Protein AF-A0A0F9DHA8-F1 (afdb_monomer)

Structure (mmCIF, N/CA/C/O backbone):
data_AF-A0A0F9DHA8-F1
#
_entry.id   AF-A0A0F9DHA8-F1
#
loop_
_atom_site.group_PDB
_atom_site.id
_atom_site.type_symbol
_atom_site.label_atom_id
_atom_site.label_alt_id
_atom_site.label_comp_id
_atom_site.label_asym_id
_atom_site.label_entity_id
_atom_site.label_seq_id
_atom_site.pdbx_PDB_ins_code
_atom_site.Cartn_x
_atom_site.Cartn_y
_atom_site.Cartn_z
_atom_site.occupancy
_atom_site.B_iso_or_equiv
_atom_site.auth_seq_id
_atom_site.auth_comp_id
_atom_site.auth_asym_id
_atom_site.auth_atom_id
_atom_site.pdbx_PDB_model_num
ATOM 1 N N . MET A 1 1 ? -15.569 -3.101 24.847 1.00 90.50 1 MET A N 1
ATOM 2 C CA . MET A 1 1 ? -15.211 -1.682 24.601 1.00 90.50 1 MET A CA 1
ATOM 3 C C . MET A 1 1 ? -15.003 -1.527 23.106 1.00 90.50 1 MET A C 1
ATOM 5 O O . MET A 1 1 ? -14.548 -2.490 22.513 1.00 90.50 1 MET A O 1
ATOM 9 N N . ASN A 1 2 ? -15.352 -0.408 22.482 1.00 92.56 2 ASN A N 1
ATOM 10 C CA . ASN A 1 2 ? -15.159 -0.221 21.038 1.00 92.56 2 ASN A CA 1
ATOM 11 C C . ASN A 1 2 ? -13.822 0.474 20.755 1.00 92.56 2 ASN A C 1
ATOM 13 O O . ASN A 1 2 ? -13.314 1.190 21.619 1.00 92.56 2 ASN A O 1
ATOM 17 N N . PHE A 1 3 ? -13.272 0.328 19.550 1.00 92.44 3 PHE A N 1
ATOM 18 C CA . PHE A 1 3 ? -12.109 1.123 19.122 1.00 92.44 3 PHE A CA 1
ATOM 19 C C . PHE A 1 3 ? -12.444 2.607 18.954 1.00 92.44 3 PHE A C 1
ATOM 21 O O . PHE A 1 3 ? -11.605 3.463 19.208 1.00 92.44 3 PHE A O 1
ATOM 28 N N . SER A 1 4 ? -13.671 2.916 18.546 1.00 91.44 4 SER A N 1
ATOM 29 C CA . SER A 1 4 ? -14.181 4.279 18.413 1.00 91.44 4 SER A CA 1
ATOM 30 C C . SER A 1 4 ? -15.664 4.318 18.770 1.00 91.44 4 SER A C 1
ATOM 32 O O . SER A 1 4 ? -16.321 3.277 18.870 1.00 91.44 4 SER A O 1
ATOM 34 N N . ASN A 1 5 ? -16.212 5.517 18.959 1.00 89.56 5 ASN A N 1
ATOM 35 C CA . ASN A 1 5 ? -17.621 5.716 19.306 1.00 89.56 5 ASN A CA 1
ATOM 36 C C . ASN A 1 5 ? -18.016 5.022 20.623 1.00 89.56 5 ASN A C 1
ATOM 38 O O . ASN A 1 5 ? -19.075 4.400 20.720 1.00 89.56 5 ASN A O 1
ATOM 42 N N . ASN A 1 6 ? -17.165 5.104 21.649 1.00 91.00 6 ASN A N 1
ATOM 43 C CA . ASN A 1 6 ? -17.506 4.634 22.990 1.00 91.00 6 ASN A CA 1
ATOM 44 C C . ASN A 1 6 ? -18.428 5.613 23.723 1.00 91.00 6 ASN A C 1
ATOM 46 O O . ASN A 1 6 ? -18.234 6.829 23.685 1.00 91.00 6 ASN A O 1
ATOM 50 N N . THR A 1 7 ? -19.371 5.066 24.483 1.00 88.25 7 THR A N 1
ATOM 51 C CA . THR A 1 7 ? -20.096 5.772 25.544 1.00 88.25 7 THR A CA 1
ATOM 52 C C . THR A 1 7 ? -19.547 5.313 26.891 1.00 88.25 7 THR A C 1
ATOM 54 O O . THR A 1 7 ? -19.585 4.122 27.210 1.00 88.25 7 THR A O 1
ATOM 57 N N . PHE A 1 8 ? -19.018 6.239 27.685 1.00 84.62 8 PHE A N 1
ATOM 58 C CA . PHE A 1 8 ? -18.425 5.945 28.985 1.00 84.62 8 PHE A CA 1
ATOM 59 C C . PHE A 1 8 ? -19.402 6.338 30.088 1.00 84.62 8 PHE A C 1
ATOM 61 O O . PHE A 1 8 ? -19.592 7.522 30.356 1.00 84.62 8 PHE A O 1
ATOM 68 N N . ASN A 1 9 ? -20.017 5.332 30.723 1.00 83.50 9 ASN A N 1
ATOM 69 C CA . ASN A 1 9 ? -21.092 5.526 31.703 1.00 83.50 9 ASN A CA 1
ATOM 70 C C . ASN A 1 9 ? -22.268 6.332 31.107 1.00 83.50 9 ASN A C 1
ATOM 72 O O . ASN A 1 9 ? -22.636 7.377 31.633 1.00 83.50 9 ASN A O 1
ATOM 76 N N . ASP A 1 10 ? -22.770 5.870 29.954 1.00 81.81 10 ASP A N 1
ATOM 77 C CA . ASP A 1 10 ? -23.842 6.477 29.141 1.00 81.81 10 ASP A CA 1
ATOM 78 C C . ASP A 1 10 ? -23.565 7.894 28.599 1.00 81.81 10 ASP A C 1
ATOM 80 O O . ASP A 1 10 ? -24.409 8.481 27.923 1.00 81.81 10 ASP A O 1
ATOM 84 N N . THR A 1 11 ? -22.349 8.412 28.799 1.00 82.88 11 THR A N 1
ATOM 85 C CA . THR A 1 11 ? -21.934 9.738 28.331 1.00 82.88 11 THR A CA 1
ATOM 86 C C . THR A 1 11 ? -20.884 9.633 27.227 1.00 82.88 11 THR A C 1
ATOM 88 O O . THR A 1 11 ? -19.869 8.947 27.368 1.00 82.88 11 THR A O 1
ATOM 91 N N . ARG A 1 12 ? -21.114 10.336 26.112 1.00 88.38 12 ARG A N 1
ATOM 92 C CA . ARG A 1 12 ? -20.151 10.473 25.005 1.00 88.38 12 ARG A CA 1
ATOM 93 C C . ARG A 1 12 ? -19.286 11.723 25.147 1.00 88.38 12 ARG A C 1
ATOM 95 O O . ARG A 1 12 ? -18.072 11.650 24.979 1.00 88.38 12 ARG A O 1
ATOM 102 N N . GLU A 1 13 ? -19.917 12.848 25.466 1.00 88.00 13 GLU A N 1
ATOM 103 C CA . GLU A 1 13 ? -19.280 14.163 25.547 1.00 88.00 13 GLU A CA 1
ATOM 104 C C . GLU A 1 13 ? -19.559 14.800 26.909 1.00 88.00 13 GLU A C 1
ATOM 106 O O . GLU A 1 13 ? -20.678 14.729 27.417 1.00 88.00 13 GLU A O 1
ATOM 111 N N . ILE A 1 14 ? -18.540 15.420 27.499 1.00 85.56 14 ILE A N 1
ATOM 112 C CA . ILE A 1 14 ? -18.649 16.191 28.738 1.00 85.56 14 ILE A CA 1
ATOM 113 C C . ILE A 1 14 ? -18.457 17.653 28.368 1.00 85.56 14 ILE A C 1
ATOM 115 O O . ILE A 1 14 ? -17.353 18.063 28.009 1.00 85.56 14 ILE A O 1
ATOM 119 N N . TYR A 1 15 ? -19.517 18.449 28.476 1.00 85.56 15 TYR A N 1
ATOM 120 C CA . TYR A 1 15 ? -19.452 19.880 28.198 1.00 85.56 15 TYR A CA 1
ATOM 121 C C . TYR A 1 15 ? -18.956 20.674 29.411 1.00 85.56 15 TYR A C 1
ATOM 123 O O . TYR A 1 15 ? -19.151 20.301 30.573 1.00 85.56 15 TYR A O 1
ATOM 131 N N . GLY A 1 16 ? -18.293 21.795 29.135 1.00 84.00 16 GLY A N 1
ATOM 132 C CA . GLY A 1 16 ? -17.960 22.775 30.163 1.00 84.00 16 GLY A CA 1
ATOM 133 C C . GLY A 1 16 ? -19.209 23.494 30.681 1.00 84.00 16 GLY A C 1
ATOM 134 O O . GLY A 1 16 ? -20.176 23.669 29.942 1.00 84.00 16 GLY A O 1
ATOM 135 N N . PHE A 1 17 ? -19.176 23.958 31.930 1.00 87.62 17 PHE A N 1
ATOM 136 C CA . PHE A 1 17 ? -20.268 24.757 32.482 1.00 87.62 17 PHE A CA 1
ATOM 137 C C . PHE A 1 17 ? -20.400 26.107 31.773 1.00 87.62 17 PHE A C 1
ATOM 139 O O . PHE A 1 17 ? -19.442 26.876 31.642 1.00 87.62 17 PHE A O 1
ATOM 146 N N . THR A 1 18 ? -21.628 26.440 31.402 1.00 88.19 18 THR A N 1
ATOM 147 C CA . THR A 1 18 ? -22.027 27.778 30.980 1.00 88.19 18 THR A CA 1
ATOM 148 C C . THR A 1 18 ? -21.991 28.756 32.157 1.00 88.19 18 THR A C 1
ATOM 150 O O . THR A 1 18 ? -22.027 28.386 33.332 1.00 88.19 18 THR A O 1
ATOM 153 N N . LYS A 1 19 ? -21.979 30.059 31.853 1.00 87.19 19 LYS A N 1
ATOM 154 C CA . LYS A 1 19 ? -22.026 31.112 32.880 1.00 87.19 19 LYS A CA 1
ATOM 155 C C . LYS A 1 19 ? -23.244 30.976 33.805 1.00 87.19 19 LYS A C 1
ATOM 157 O O . LYS A 1 19 ? -23.113 31.211 35.003 1.00 87.19 19 LYS A O 1
ATOM 162 N N . ASN A 1 20 ? -24.399 30.597 33.257 1.00 89.56 20 ASN A N 1
ATOM 163 C CA . ASN A 1 20 ? -25.635 30.440 34.023 1.00 89.56 20 ASN A CA 1
ATOM 164 C C . ASN A 1 20 ? -25.562 29.230 34.961 1.00 89.56 20 ASN A C 1
ATOM 166 O O . ASN A 1 20 ? -25.909 29.356 36.130 1.00 89.56 20 ASN A O 1
ATOM 170 N N . GLU A 1 21 ? -25.022 28.101 34.495 1.00 89.50 21 GLU A N 1
ATOM 171 C CA . GLU A 1 21 ? -24.828 26.911 35.335 1.00 89.50 21 GLU A CA 1
ATOM 172 C C . GLU A 1 21 ? -23.842 27.174 36.476 1.00 89.50 21 GLU A C 1
ATOM 174 O O . GLU A 1 21 ? -24.078 26.760 37.607 1.00 89.50 21 GLU A O 1
ATOM 179 N N . ILE A 1 22 ? -22.761 27.925 36.225 1.00 87.50 22 ILE A N 1
ATOM 180 C CA .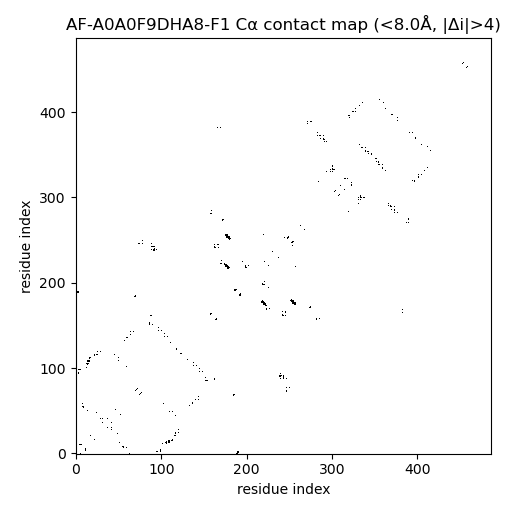 ILE A 1 22 ? -21.823 28.322 37.287 1.00 87.50 22 ILE A CA 1
ATOM 181 C C . ILE A 1 22 ? -22.530 29.175 38.352 1.00 87.50 22 ILE A C 1
ATOM 183 O O . ILE A 1 22 ? -22.263 29.001 39.544 1.00 87.50 22 ILE A O 1
ATOM 187 N N . LEU A 1 23 ? -23.413 30.094 37.946 1.00 88.12 23 LEU A N 1
ATOM 188 C CA . LEU A 1 23 ? -24.191 30.918 38.876 1.00 88.12 23 LEU A CA 1
ATOM 189 C C . LEU A 1 23 ? -25.167 30.065 39.696 1.00 88.12 23 LEU A C 1
ATOM 191 O O . LEU A 1 23 ? -25.158 30.174 40.920 1.00 88.12 23 LEU A O 1
ATOM 195 N N . GLU A 1 24 ? -25.911 29.162 39.056 1.00 90.38 24 GLU A N 1
ATOM 196 C CA . GLU A 1 24 ? -26.829 28.231 39.730 1.00 90.38 24 GLU A CA 1
ATOM 197 C C . GLU A 1 24 ? -26.088 27.344 40.745 1.00 90.38 24 GLU A C 1
ATOM 199 O O . GLU A 1 24 ? -26.499 27.202 41.899 1.00 90.38 24 GLU A O 1
ATOM 204 N N . ILE A 1 25 ? -24.943 26.776 40.346 1.00 89.06 25 ILE A N 1
ATOM 205 C CA . ILE A 1 25 ? -24.100 25.962 41.229 1.00 89.06 25 ILE A CA 1
ATOM 206 C C . ILE A 1 25 ? -23.640 26.785 42.433 1.00 89.06 25 ILE A C 1
ATOM 208 O O . ILE A 1 25 ? -23.699 26.302 43.565 1.00 89.06 25 ILE A O 1
ATOM 212 N N . LYS A 1 26 ? -23.213 28.030 42.206 1.00 87.56 26 LYS A N 1
ATOM 213 C CA . LYS A 1 26 ? -22.761 28.938 43.261 1.00 87.56 26 LYS A CA 1
ATOM 214 C C . LYS A 1 26 ? -23.885 29.282 44.241 1.00 87.56 26 LYS A C 1
ATOM 216 O O . LYS A 1 26 ? -23.647 29.232 45.446 1.00 87.56 26 LYS A O 1
ATOM 221 N N . GLU A 1 27 ? -25.078 29.608 43.753 1.00 88.88 27 GLU A N 1
ATOM 222 C CA . GLU A 1 27 ? -26.246 29.931 44.583 1.00 88.88 27 GLU A CA 1
ATOM 223 C C . GLU A 1 27 ? -26.663 28.747 45.459 1.00 88.88 27 GLU A C 1
ATOM 225 O O . GLU A 1 27 ? -26.787 28.893 46.676 1.00 88.88 27 GLU A O 1
ATOM 230 N N . ASN A 1 28 ? -26.778 27.553 44.873 1.00 89.00 28 ASN A N 1
ATOM 231 C CA . ASN A 1 28 ? -27.142 26.342 45.610 1.00 89.00 28 ASN A CA 1
ATOM 232 C C . ASN A 1 28 ? -26.088 25.955 46.658 1.00 89.00 28 ASN A C 1
ATOM 234 O O . ASN A 1 28 ? -26.441 25.598 47.781 1.00 89.00 28 ASN A O 1
ATOM 238 N N . LEU A 1 29 ? -24.794 26.079 46.341 1.00 85.75 29 LEU A N 1
ATOM 239 C CA . LEU A 1 29 ? -23.724 25.831 47.314 1.00 85.75 29 LEU A CA 1
ATOM 240 C C . LEU A 1 29 ? -23.736 26.847 48.463 1.00 85.75 29 LEU A C 1
ATOM 242 O O . LEU A 1 29 ? -23.514 26.469 49.613 1.00 85.75 29 LEU A O 1
ATOM 246 N N . MET A 1 30 ? -24.015 28.127 48.186 1.00 84.31 30 MET A N 1
ATOM 247 C CA . MET A 1 30 ? -24.184 29.126 49.248 1.00 84.31 30 MET A CA 1
ATOM 248 C C . MET A 1 30 ? -25.391 28.819 50.128 1.00 84.31 30 MET A C 1
ATOM 250 O O . MET A 1 30 ? -25.290 28.957 51.346 1.00 84.31 30 MET A O 1
ATOM 254 N N . LYS A 1 31 ? -26.499 28.370 49.531 1.00 86.75 31 LYS A N 1
ATOM 255 C CA . LYS A 1 31 ? -27.702 27.981 50.265 1.00 86.75 31 LYS A CA 1
ATOM 256 C C . LYS A 1 31 ? -27.426 26.812 51.210 1.00 86.75 31 LYS A C 1
ATOM 258 O O . LYS A 1 31 ? -27.655 26.945 52.409 1.00 86.75 31 LYS A O 1
ATOM 263 N N . LEU A 1 32 ? -26.822 25.733 50.709 1.00 85.12 32 LEU A N 1
ATOM 264 C CA . LEU A 1 32 ? -26.426 24.581 51.529 1.00 85.12 32 LEU A CA 1
ATOM 265 C C . LEU A 1 32 ? -25.493 24.984 52.679 1.00 85.12 32 LEU A C 1
ATOM 267 O O . LEU A 1 32 ? -25.643 24.507 53.802 1.00 85.12 32 LEU A O 1
ATOM 271 N N . LYS A 1 33 ? -24.568 25.917 52.422 1.00 79.50 33 LYS A N 1
ATOM 272 C CA . LYS A 1 33 ? -23.684 26.463 53.455 1.00 79.50 33 LYS A CA 1
ATOM 273 C C . LYS A 1 33 ? -24.438 27.297 54.495 1.00 79.50 33 LYS A C 1
ATOM 275 O O . LYS A 1 33 ? -24.127 27.207 55.676 1.00 79.50 33 LYS A O 1
ATOM 280 N N . SER A 1 34 ? -25.414 28.104 54.077 1.00 81.62 34 SER A N 1
ATOM 281 C CA . SER A 1 34 ? -26.245 28.905 54.989 1.00 81.62 34 SER A CA 1
ATOM 282 C C . SER A 1 34 ? -27.180 28.054 55.853 1.00 81.62 34 SER A C 1
ATOM 284 O O . SER A 1 34 ? -27.516 28.451 56.964 1.00 81.62 34 SER A O 1
ATOM 286 N N . GLU A 1 35 ? -27.550 26.868 55.370 1.00 86.81 35 GLU A N 1
ATOM 287 C CA . GLU A 1 35 ? -28.405 25.902 56.066 1.00 86.81 35 GLU A CA 1
ATOM 288 C C . GLU A 1 35 ? -27.617 24.954 56.992 1.00 86.81 35 GLU A C 1
ATOM 290 O O . GLU A 1 35 ? -28.212 24.046 57.569 1.00 86.81 35 GLU A O 1
ATOM 295 N N . ASN A 1 36 ? -26.296 25.142 57.151 1.00 80.75 36 ASN A N 1
ATOM 296 C CA . ASN A 1 36 ? -25.401 24.214 57.863 1.00 80.75 36 ASN A CA 1
ATOM 297 C C . ASN A 1 36 ? -25.608 22.751 57.421 1.00 80.75 36 ASN A C 1
ATOM 299 O O . ASN A 1 36 ? -25.621 21.836 58.247 1.00 80.75 36 ASN A O 1
ATOM 303 N N . ALA A 1 37 ? -25.818 22.535 56.117 1.00 79.31 37 ALA A N 1
ATOM 304 C CA . ALA A 1 37 ? -25.985 21.198 55.571 1.00 79.31 37 ALA A CA 1
ATOM 305 C C . ALA A 1 37 ? -24.743 20.341 55.858 1.00 79.31 37 ALA A C 1
ATOM 307 O O . ALA A 1 37 ? -23.618 20.834 55.815 1.00 79.31 37 ALA A O 1
ATOM 308 N N . GLU A 1 38 ? -24.955 19.050 56.120 1.00 79.88 38 GLU A N 1
ATOM 309 C CA . GLU A 1 38 ? -23.864 18.092 56.296 1.00 79.88 38 GLU A CA 1
ATOM 310 C C . GLU A 1 38 ? -22.932 18.082 55.074 1.00 79.88 38 GLU A C 1
ATOM 312 O O . GLU A 1 38 ? -23.387 18.151 53.926 1.00 79.88 38 GLU A O 1
ATOM 317 N N . ASP A 1 39 ? -21.629 17.915 55.313 1.00 76.94 39 ASP A N 1
ATOM 318 C CA . ASP A 1 39 ? -20.609 17.852 54.257 1.00 76.94 39 ASP A CA 1
ATOM 319 C C . ASP A 1 39 ? -20.897 16.751 53.220 1.00 76.94 39 ASP A C 1
ATOM 321 O O . ASP A 1 39 ? -20.519 16.863 52.054 1.00 76.94 39 ASP A O 1
ATOM 325 N N . THR A 1 40 ? -21.610 15.696 53.620 1.00 79.31 40 THR A N 1
ATOM 326 C CA . THR A 1 40 ? -22.118 14.620 52.754 1.00 79.31 40 THR A CA 1
ATOM 327 C C . THR A 1 40 ? -23.111 15.137 51.710 1.00 79.31 40 THR A C 1
ATOM 329 O O . THR A 1 40 ? -22.961 14.842 50.529 1.00 79.31 40 THR A O 1
ATOM 332 N N . LYS A 1 41 ? -24.064 15.995 52.094 1.00 81.56 41 LYS A N 1
ATOM 333 C CA . LYS A 1 41 ? -25.043 16.589 51.166 1.00 81.56 41 LYS A CA 1
ATOM 334 C C . LYS A 1 41 ? -24.394 17.562 50.189 1.00 81.56 41 LYS A C 1
ATOM 336 O O . LYS A 1 41 ? -24.747 17.588 49.011 1.00 81.56 41 LYS A O 1
ATOM 341 N N . VAL A 1 42 ? -23.430 18.350 50.665 1.00 79.81 42 VAL A N 1
ATOM 342 C CA . VAL A 1 42 ? -22.634 19.240 49.806 1.00 79.81 42 VAL A CA 1
ATOM 343 C C . VAL A 1 42 ? -21.826 18.414 48.800 1.00 79.81 42 VAL A C 1
ATOM 345 O O . VAL A 1 42 ? -21.784 18.748 47.615 1.00 79.81 42 VAL A O 1
ATOM 348 N N . ASN A 1 43 ? -21.251 17.297 49.250 1.00 77.50 43 ASN A N 1
ATOM 349 C CA . ASN A 1 43 ? -20.535 16.345 48.406 1.00 77.50 43 ASN A CA 1
ATOM 350 C C . ASN A 1 43 ? -21.404 15.729 47.315 1.00 77.50 43 ASN A C 1
ATOM 352 O O . ASN A 1 43 ? -21.003 15.709 46.151 1.00 77.50 43 ASN A O 1
ATOM 356 N N . ASP A 1 44 ? -22.579 15.233 47.682 1.00 81.19 44 ASP A N 1
ATOM 357 C CA . ASP A 1 44 ? -23.484 14.580 46.741 1.00 81.19 44 ASP A CA 1
ATOM 358 C C . ASP A 1 44 ? -23.974 15.570 45.682 1.00 81.19 44 ASP A C 1
ATOM 360 O O . ASP A 1 44 ? -24.011 15.244 44.493 1.00 81.19 44 ASP A O 1
ATOM 364 N N . TYR A 1 45 ? -24.231 16.822 46.077 1.00 85.94 45 TYR A N 1
ATOM 365 C CA . TYR A 1 45 ? -24.556 17.889 45.135 1.00 85.94 45 TYR A CA 1
ATOM 366 C C . TYR A 1 45 ? -23.408 18.164 44.151 1.00 85.94 45 TYR A C 1
ATOM 368 O O . TYR A 1 45 ? -23.631 18.177 42.938 1.00 85.94 45 TYR A O 1
ATOM 376 N N . ILE A 1 46 ? -22.173 18.329 44.636 1.00 80.88 46 ILE A N 1
ATOM 377 C CA . ILE A 1 46 ? -21.000 18.567 43.776 1.00 80.88 46 ILE A CA 1
ATOM 378 C C . ILE A 1 46 ? -20.790 17.405 42.799 1.00 80.88 46 ILE A C 1
ATOM 380 O O . ILE A 1 46 ? -20.613 17.638 41.601 1.00 80.88 46 ILE A O 1
ATOM 384 N N . LYS A 1 47 ? -20.856 16.161 43.288 1.00 78.81 47 LYS A N 1
ATOM 385 C CA . LYS A 1 47 ? -20.733 14.955 42.456 1.00 78.81 47 LYS A CA 1
ATOM 386 C C . LYS A 1 47 ? -21.817 14.897 41.383 1.00 78.81 47 LYS A C 1
ATOM 388 O O . LYS A 1 47 ? -21.504 14.616 40.229 1.00 78.81 47 LYS A O 1
ATOM 393 N N . SER A 1 48 ? -23.060 15.234 41.735 1.00 82.56 48 SER A N 1
ATOM 394 C CA . SER A 1 48 ? -24.173 15.253 40.779 1.00 82.56 48 SER A CA 1
ATOM 395 C C . SER A 1 48 ? -23.961 16.258 39.639 1.00 82.56 48 SER A C 1
ATOM 397 O O . SER A 1 48 ? -24.282 15.960 38.492 1.00 82.56 48 SER A O 1
ATOM 399 N N . LYS A 1 49 ? -23.369 17.429 39.924 1.00 84.00 49 LYS A N 1
ATOM 400 C CA . LYS A 1 49 ? -23.161 18.492 38.926 1.00 84.00 49 LYS A CA 1
ATOM 401 C C . LYS A 1 49 ? -21.946 18.267 38.038 1.00 84.00 49 LYS A C 1
ATOM 403 O O . LYS A 1 49 ? -21.969 18.667 36.881 1.00 84.00 49 LYS A O 1
ATOM 408 N N . LEU A 1 50 ? -20.902 17.615 38.540 1.00 75.19 50 LEU A N 1
ATOM 409 C CA . LEU A 1 50 ? -19.718 17.302 37.737 1.00 75.19 50 LEU A CA 1
ATOM 410 C C . LEU A 1 50 ? -19.967 16.207 36.688 1.00 75.19 50 LEU A C 1
ATOM 412 O O . LEU A 1 50 ? -19.064 15.946 35.897 1.00 75.19 50 LEU A O 1
ATOM 416 N N . GLN A 1 51 ? -21.150 15.568 36.685 1.00 65.31 51 GLN A N 1
ATOM 417 C CA . GLN A 1 51 ? -21.447 14.378 35.869 1.00 65.31 51 GLN A CA 1
ATOM 418 C C . GLN A 1 51 ? -20.340 13.318 35.997 1.00 65.31 51 GLN A C 1
ATOM 420 O O . GLN A 1 51 ? -19.993 12.608 35.056 1.00 65.31 51 GLN A O 1
ATOM 425 N N . PHE A 1 52 ? -19.734 13.262 37.182 1.00 62.91 52 PHE A N 1
ATOM 426 C CA . PHE A 1 52 ? -18.466 12.604 37.410 1.00 62.91 52 PHE A CA 1
ATOM 427 C C . PHE A 1 52 ? -18.670 11.437 38.354 1.00 62.91 52 PHE A C 1
ATOM 429 O O . PHE A 1 52 ? -18.969 11.612 39.537 1.00 62.91 52 PHE A O 1
ATOM 436 N N . SER A 1 53 ? -18.464 10.238 37.825 1.00 65.38 53 SER A N 1
ATOM 437 C CA . SER A 1 53 ? -18.229 9.058 38.638 1.00 65.38 53 SER A CA 1
ATOM 438 C C . SER A 1 53 ? -16.738 8.727 38.576 1.00 65.38 53 SER A C 1
ATOM 440 O O . SER A 1 53 ? -16.107 8.867 37.526 1.00 65.38 53 SER A O 1
ATOM 442 N N . SER A 1 54 ? -16.164 8.253 39.685 1.00 73.06 54 SER A N 1
ATOM 443 C CA . SER A 1 54 ? -14.841 7.606 39.666 1.00 73.06 54 SER A CA 1
ATOM 444 C C . SER A 1 54 ? -14.776 6.514 38.589 1.00 73.06 54 SER A C 1
ATOM 446 O O . SER A 1 54 ? -13.754 6.336 37.934 1.00 73.06 54 SER A O 1
ATOM 448 N N . ILE A 1 55 ? -15.923 5.884 38.330 1.00 81.06 55 ILE A N 1
ATOM 449 C CA . ILE A 1 55 ? -16.151 4.882 37.294 1.00 81.06 55 ILE A CA 1
ATOM 450 C C . ILE A 1 55 ? -15.806 5.427 35.895 1.00 81.06 55 ILE A C 1
ATOM 452 O O . ILE A 1 55 ? -15.085 4.763 35.159 1.00 81.06 55 ILE A O 1
ATOM 456 N N . THR A 1 56 ? -16.231 6.638 35.511 1.00 84.62 56 THR A N 1
ATOM 457 C CA . THR A 1 56 ? -15.907 7.207 34.183 1.00 84.62 56 THR A CA 1
ATOM 458 C C . THR A 1 56 ? -14.397 7.367 33.981 1.00 84.62 56 THR A C 1
ATOM 460 O O . THR A 1 56 ? -13.873 7.011 32.924 1.00 84.62 56 THR A O 1
ATOM 463 N N . LEU A 1 57 ? -13.669 7.848 34.996 1.00 87.94 57 LEU A N 1
ATOM 464 C CA . LEU A 1 57 ? -12.209 7.969 34.914 1.00 87.94 57 LEU A CA 1
ATOM 465 C C . LEU A 1 57 ? -11.504 6.612 34.869 1.00 87.94 57 LEU A C 1
ATOM 467 O O . LEU A 1 57 ? -10.529 6.454 34.131 1.00 87.94 57 LEU A O 1
ATOM 471 N N . GLU A 1 58 ? -11.991 5.629 35.626 1.00 89.19 58 GLU A N 1
ATOM 472 C CA . GLU A 1 58 ? -11.497 4.251 35.564 1.00 89.19 58 GLU A CA 1
ATOM 473 C C . GLU A 1 58 ? -11.701 3.646 34.170 1.00 89.19 58 GLU A C 1
ATOM 475 O O . GLU A 1 58 ? -10.800 2.986 33.644 1.00 89.19 58 GLU A O 1
ATOM 480 N N . LEU A 1 59 ? -12.843 3.920 33.531 1.00 90.88 59 LEU A N 1
ATOM 481 C CA . LEU A 1 59 ? -13.113 3.476 32.167 1.00 90.88 59 LEU A CA 1
ATOM 482 C C . LEU A 1 59 ? -12.187 4.151 31.145 1.00 90.88 59 LEU A C 1
ATOM 484 O O . LEU A 1 59 ? -11.643 3.452 30.290 1.00 90.88 59 LEU A O 1
ATOM 488 N N . TYR A 1 60 ? -11.936 5.462 31.251 1.00 92.62 60 TYR A N 1
ATOM 489 C CA . TYR A 1 60 ? -10.938 6.139 30.409 1.00 92.62 60 TYR A CA 1
ATOM 490 C C . TYR A 1 60 ? -9.534 5.569 30.615 1.00 92.62 60 TYR A C 1
ATOM 492 O O . TYR A 1 60 ? -8.821 5.308 29.644 1.00 92.62 60 TYR A O 1
ATOM 500 N N . LEU A 1 61 ? -9.135 5.317 31.865 1.00 93.00 61 LEU A N 1
ATOM 501 C CA . LEU A 1 61 ? -7.847 4.698 32.169 1.00 93.00 61 LEU A CA 1
ATOM 502 C C . LEU A 1 61 ? -7.732 3.310 31.530 1.00 93.00 61 LEU A C 1
ATOM 504 O O . LEU A 1 61 ? -6.698 2.993 30.934 1.00 93.00 61 LEU A O 1
ATOM 508 N N . LYS A 1 62 ? -8.786 2.493 31.644 1.00 93.44 62 LYS A N 1
ATOM 509 C CA . LYS A 1 62 ? -8.858 1.164 31.030 1.00 93.44 62 LYS A CA 1
ATOM 510 C C . LYS A 1 62 ? -8.764 1.259 29.507 1.00 93.44 62 LYS A C 1
ATOM 512 O O . LYS A 1 62 ? -7.953 0.543 28.922 1.00 93.44 62 LYS A O 1
ATOM 517 N N . TYR A 1 63 ? -9.510 2.174 28.887 1.00 94.81 63 TYR A N 1
ATOM 518 C CA . TYR A 1 63 ? -9.468 2.412 27.444 1.00 94.81 63 TYR A CA 1
ATOM 519 C C . TYR A 1 63 ? -8.062 2.776 26.969 1.00 94.81 63 TYR A C 1
ATOM 521 O O . TYR A 1 63 ? -7.499 2.083 26.124 1.00 94.81 63 TYR A O 1
ATOM 529 N N . ILE A 1 64 ? -7.444 3.799 27.569 1.00 94.25 64 ILE A N 1
ATOM 530 C CA . ILE A 1 64 ? -6.106 4.264 27.179 1.00 94.25 64 ILE A CA 1
ATOM 531 C C . ILE A 1 64 ? -5.058 3.161 27.390 1.00 94.25 64 ILE A C 1
ATOM 533 O O . ILE A 1 64 ? -4.151 3.000 26.571 1.00 94.25 64 ILE A O 1
ATOM 537 N N . LYS A 1 65 ? -5.175 2.365 28.462 1.00 93.25 65 LYS A N 1
ATOM 538 C CA . LYS A 1 65 ? -4.278 1.227 28.720 1.00 93.25 65 LYS A CA 1
ATOM 539 C C . LYS A 1 65 ? -4.408 0.146 27.643 1.00 93.25 65 LYS A C 1
ATOM 541 O O . LYS A 1 65 ? -3.387 -0.315 27.132 1.00 93.25 65 LYS A O 1
ATOM 546 N N . ASN A 1 66 ? -5.633 -0.241 27.300 1.00 92.88 66 ASN A N 1
ATOM 547 C CA . ASN A 1 66 ? -5.898 -1.250 26.277 1.00 92.88 66 ASN A CA 1
ATOM 548 C C . ASN A 1 66 ? -5.458 -0.764 24.895 1.00 92.88 66 ASN A C 1
ATOM 550 O O . ASN A 1 66 ? -4.808 -1.511 24.164 1.00 92.88 66 ASN A O 1
ATOM 554 N N . LEU A 1 67 ? -5.720 0.504 24.572 1.00 93.19 67 LEU A N 1
ATOM 555 C CA . LEU A 1 67 ? -5.292 1.117 23.321 1.00 93.19 67 LEU A CA 1
ATOM 556 C C . LEU A 1 67 ? -3.765 1.169 23.205 1.00 93.19 67 LEU A C 1
ATOM 558 O O . LEU A 1 67 ? -3.216 0.771 22.181 1.00 93.19 67 LEU A O 1
ATOM 562 N N . LYS A 1 68 ? -3.063 1.565 24.273 1.00 91.75 68 LYS A N 1
ATOM 563 C CA . LYS A 1 68 ? -1.595 1.530 24.318 1.00 91.75 68 LYS A CA 1
ATOM 564 C C . LYS A 1 68 ? -1.054 0.128 24.041 1.00 91.75 68 LYS A C 1
ATOM 566 O O . LYS A 1 68 ? -0.075 -0.022 23.310 1.00 91.75 68 LYS A O 1
ATOM 571 N N . ASN A 1 69 ? -1.678 -0.894 24.627 1.00 91.00 69 ASN A N 1
ATOM 572 C CA . ASN A 1 69 ? -1.281 -2.280 24.407 1.00 91.00 69 ASN A CA 1
ATOM 573 C C . ASN A 1 69 ? -1.517 -2.705 22.949 1.00 91.00 69 ASN A C 1
ATOM 575 O O . ASN A 1 69 ? -0.627 -3.263 22.314 1.00 91.00 69 ASN A O 1
ATOM 579 N N . PHE A 1 70 ? -2.684 -2.369 22.397 1.00 91.62 70 PHE A N 1
ATOM 580 C CA . PHE A 1 70 ? -3.027 -2.627 21.000 1.00 91.62 70 PHE A CA 1
ATOM 581 C C . PHE A 1 70 ? -2.040 -1.964 20.028 1.00 91.62 70 PHE A C 1
ATOM 583 O O . PHE A 1 70 ? -1.501 -2.623 19.136 1.00 91.62 70 PHE A O 1
ATOM 590 N N . ILE A 1 71 ? -1.741 -0.678 20.237 1.00 88.06 71 ILE A N 1
ATOM 591 C CA . ILE A 1 71 ? -0.793 0.076 19.411 1.00 88.06 71 ILE A CA 1
ATOM 592 C C . ILE A 1 71 ? 0.602 -0.550 19.488 1.00 88.06 71 ILE A C 1
ATOM 594 O O . ILE A 1 71 ? 1.243 -0.766 18.460 1.00 88.06 71 ILE A O 1
ATOM 598 N N . GLY A 1 72 ? 1.068 -0.857 20.701 1.00 86.56 72 GLY A N 1
ATOM 599 C CA . GLY A 1 72 ? 2.388 -1.440 20.930 1.00 86.56 72 GLY A CA 1
ATOM 600 C C . GLY A 1 72 ? 2.562 -2.817 20.292 1.00 86.56 72 GLY A C 1
ATOM 601 O O . GLY A 1 72 ? 3.592 -3.062 19.668 1.00 86.56 72 GLY A O 1
ATOM 602 N N . ILE A 1 73 ? 1.563 -3.694 20.424 1.00 87.81 73 ILE A N 1
ATOM 603 C CA . ILE A 1 73 ? 1.657 -5.090 19.978 1.00 87.81 73 ILE A CA 1
ATOM 604 C C . ILE A 1 73 ? 1.356 -5.247 18.490 1.00 87.81 73 ILE A C 1
ATOM 606 O O . ILE A 1 73 ? 2.062 -6.010 17.842 1.00 87.81 73 ILE A O 1
ATOM 610 N N . TYR A 1 74 ? 0.349 -4.563 17.939 1.00 86.88 74 TYR A N 1
ATOM 611 C CA . TYR A 1 74 ? -0.152 -4.856 16.586 1.00 86.88 74 TYR A CA 1
ATOM 612 C C . TYR A 1 74 ? 0.163 -3.756 15.576 1.00 86.88 74 TYR A C 1
ATOM 614 O O . TYR A 1 74 ? 0.624 -4.041 14.468 1.00 86.88 74 TYR A O 1
ATOM 622 N N . LEU A 1 75 ? -0.057 -2.489 15.938 1.00 81.75 75 LEU A N 1
ATOM 623 C CA . LEU A 1 75 ? 0.187 -1.382 15.008 1.00 81.75 75 LEU A CA 1
ATOM 624 C C . LEU A 1 75 ? 1.679 -1.096 14.830 1.00 81.75 75 LEU A C 1
ATOM 626 O O . LEU A 1 75 ? 2.086 -0.800 13.716 1.00 81.75 75 LEU A O 1
ATOM 630 N N . LYS A 1 76 ? 2.507 -1.199 15.879 1.00 75.00 76 LYS A N 1
ATOM 631 C CA . LYS A 1 76 ? 3.959 -0.962 15.770 1.00 75.00 76 LYS A CA 1
ATOM 632 C C . LYS A 1 76 ? 4.733 -2.161 15.223 1.00 75.00 76 LYS A C 1
ATOM 634 O O . LYS A 1 76 ? 5.631 -1.971 14.409 1.00 75.00 76 LYS A O 1
ATOM 639 N N . SER A 1 77 ? 4.389 -3.386 15.619 1.00 62.72 77 SER A N 1
ATOM 640 C CA . SER A 1 77 ? 5.057 -4.601 15.120 1.00 62.72 77 SER A CA 1
ATOM 641 C C . SER A 1 77 ? 4.876 -4.785 13.606 1.00 62.72 77 SER A C 1
ATOM 643 O O . SER A 1 77 ? 5.821 -5.141 12.904 1.00 62.72 77 SER A O 1
ATOM 645 N N . SER A 1 78 ? 3.700 -4.432 13.076 1.00 57.38 78 SER A N 1
ATOM 646 C CA . SER A 1 78 ? 3.382 -4.467 11.641 1.00 57.38 78 SER A CA 1
ATOM 647 C C . SER A 1 78 ? 4.124 -3.411 10.796 1.00 57.38 78 SER A C 1
ATOM 649 O O . SER A 1 78 ? 4.095 -3.474 9.561 1.00 57.38 78 SER A O 1
ATOM 651 N N . LEU A 1 79 ? 4.839 -2.468 11.428 1.00 54.59 79 LEU A N 1
ATOM 652 C CA . LEU A 1 79 ? 5.730 -1.507 10.757 1.00 54.59 79 LEU A CA 1
ATOM 653 C C . LEU A 1 79 ? 7.135 -2.074 10.498 1.00 54.59 79 LEU A C 1
ATOM 655 O O . LEU A 1 79 ? 7.826 -1.574 9.616 1.00 54.59 79 LEU A O 1
ATOM 659 N N . ILE A 1 80 ? 7.547 -3.128 11.213 1.00 49.38 80 ILE A N 1
ATOM 660 C CA . ILE A 1 80 ? 8.912 -3.690 11.161 1.00 49.38 80 ILE A CA 1
ATOM 661 C C . ILE A 1 80 ? 9.141 -4.533 9.885 1.00 49.38 80 ILE A C 1
ATOM 663 O O . ILE A 1 80 ? 10.275 -4.763 9.480 1.00 49.38 80 ILE A O 1
ATOM 667 N N . SER A 1 81 ? 8.078 -4.934 9.181 1.00 47.62 81 SER A N 1
ATOM 668 C CA . SER A 1 81 ? 8.110 -5.839 8.017 1.00 47.62 81 SER A CA 1
ATOM 669 C C . SER A 1 81 ? 8.582 -5.222 6.682 1.00 47.62 81 SER A C 1
ATOM 671 O O . SER A 1 81 ? 8.232 -5.722 5.617 1.00 47.62 81 SER A O 1
ATOM 673 N N . GLY A 1 82 ? 9.386 -4.152 6.701 1.00 45.94 82 GLY A N 1
ATOM 674 C CA . GLY A 1 82 ? 10.129 -3.685 5.515 1.00 45.94 82 GLY A CA 1
ATOM 675 C C . GLY A 1 82 ? 9.306 -3.038 4.389 1.00 45.94 82 GLY A C 1
ATOM 676 O O . GLY A 1 82 ? 9.800 -2.893 3.277 1.00 45.94 82 GLY A O 1
ATOM 677 N N . ILE A 1 83 ? 8.064 -2.624 4.649 1.00 46.28 83 ILE A N 1
ATOM 678 C CA . ILE A 1 83 ? 7.213 -1.935 3.665 1.00 46.28 83 ILE A CA 1
ATOM 679 C C . ILE A 1 83 ? 6.922 -0.513 4.158 1.00 46.28 83 ILE A C 1
ATOM 681 O O . ILE A 1 83 ? 6.334 -0.374 5.237 1.00 46.28 83 ILE A O 1
ATOM 685 N N . ASN A 1 84 ? 7.302 0.493 3.351 1.00 46.75 84 ASN A N 1
ATOM 686 C CA . ASN A 1 84 ? 7.146 1.939 3.585 1.00 46.75 84 ASN A CA 1
ATOM 687 C C . ASN A 1 84 ? 5.865 2.293 4.365 1.00 46.75 84 ASN A C 1
ATOM 689 O O . ASN A 1 84 ? 4.757 1.874 4.027 1.00 46.75 84 ASN A O 1
ATOM 693 N N . SER A 1 85 ? 6.066 3.032 5.456 1.00 50.16 85 SER A N 1
ATOM 694 C CA . SER A 1 85 ? 5.235 3.050 6.664 1.00 50.16 85 SER A CA 1
ATOM 695 C C . SER A 1 85 ? 4.261 4.224 6.784 1.00 50.16 85 SER A C 1
ATOM 697 O O . SER A 1 85 ? 3.564 4.319 7.793 1.00 50.16 85 SER A O 1
ATOM 699 N N . GLU A 1 86 ? 4.206 5.129 5.809 1.00 50.38 86 GLU A N 1
ATOM 700 C CA . GLU A 1 86 ? 3.535 6.423 6.005 1.00 50.38 86 GLU A CA 1
ATOM 701 C C . GLU A 1 86 ? 2.001 6.349 5.862 1.00 50.38 86 GLU A C 1
ATOM 703 O O . GLU A 1 86 ? 1.304 7.000 6.629 1.00 50.38 86 GLU A O 1
ATOM 708 N N . SER A 1 87 ? 1.442 5.503 4.987 1.00 57.56 87 SER A N 1
ATOM 709 C CA . SER A 1 87 ? -0.016 5.424 4.732 1.00 57.56 87 SER A CA 1
ATOM 710 C C . SER A 1 87 ? -0.740 4.240 5.394 1.00 57.56 87 SER A C 1
ATOM 712 O O . SER A 1 87 ? -1.954 4.095 5.258 1.00 57.56 87 SER A O 1
ATOM 714 N N . LYS A 1 88 ? -0.027 3.369 6.122 1.00 70.25 88 LYS A N 1
ATOM 715 C CA . LYS A 1 88 ? -0.621 2.139 6.679 1.00 70.25 88 LYS A CA 1
ATOM 716 C C . LYS A 1 88 ? -1.688 2.447 7.735 1.00 70.25 88 LYS A C 1
ATOM 718 O O . LYS A 1 88 ? -1.398 3.148 8.712 1.00 70.25 88 LYS A O 1
ATOM 723 N N . PHE A 1 89 ? -2.858 1.827 7.573 1.00 83.50 89 PHE A N 1
ATOM 724 C CA . PHE A 1 89 ? -4.001 1.860 8.494 1.00 83.50 89 PHE A CA 1
ATOM 725 C C . PHE A 1 89 ? -4.575 3.261 8.732 1.00 83.50 89 PHE A C 1
ATOM 727 O O . PHE A 1 89 ? -4.902 3.607 9.867 1.00 83.50 89 PHE A O 1
ATOM 734 N N . LEU A 1 90 ? -4.624 4.097 7.690 1.00 84.94 90 LEU A N 1
ATOM 735 C CA . LEU A 1 90 ? -5.057 5.490 7.795 1.00 84.94 90 LEU A CA 1
ATOM 736 C C . LEU A 1 90 ? -6.436 5.626 8.454 1.00 84.94 90 LEU A C 1
ATOM 738 O O . LEU A 1 90 ? -6.582 6.414 9.381 1.00 84.94 90 LEU A O 1
ATOM 742 N N . ASN A 1 91 ? -7.432 4.854 8.022 1.00 88.19 91 ASN A N 1
ATOM 743 C CA . ASN A 1 91 ? -8.805 4.973 8.515 1.00 88.19 91 ASN A CA 1
ATOM 744 C C . ASN A 1 91 ? -8.912 4.491 9.966 1.00 88.19 91 ASN A C 1
ATOM 746 O O . ASN A 1 91 ? -9.525 5.163 10.794 1.00 88.19 91 ASN A O 1
ATOM 750 N N . LEU A 1 92 ? -8.251 3.375 10.296 1.00 90.62 92 LEU A N 1
ATOM 751 C CA . LEU A 1 92 ? -8.147 2.884 11.673 1.00 90.62 92 LEU A CA 1
ATOM 752 C C . LEU A 1 92 ? -7.475 3.925 12.579 1.00 90.62 92 LEU A C 1
ATOM 754 O O . LEU A 1 92 ? -8.015 4.268 13.625 1.00 90.62 92 LEU A O 1
ATOM 758 N N . LYS A 1 93 ? -6.326 4.473 12.172 1.00 89.06 93 LYS A N 1
ATOM 759 C CA . LYS A 1 93 ? -5.604 5.497 12.943 1.00 89.06 93 LYS A CA 1
ATOM 760 C C . LYS A 1 93 ? -6.429 6.766 13.133 1.00 89.06 93 LYS A C 1
ATOM 762 O O . LYS A 1 93 ? -6.436 7.292 14.241 1.00 89.06 93 LYS A O 1
ATOM 767 N N . THR A 1 94 ? -7.116 7.237 12.093 1.00 89.69 94 THR A N 1
ATOM 768 C CA . THR A 1 94 ? -7.976 8.426 12.163 1.00 89.69 94 THR A CA 1
ATOM 769 C C . THR A 1 94 ? -9.079 8.242 13.198 1.00 89.69 94 THR A C 1
ATOM 771 O O . THR A 1 94 ? -9.206 9.071 14.093 1.00 89.69 94 THR A O 1
ATOM 774 N N . GLU A 1 95 ? -9.805 7.121 13.165 1.00 91.69 95 GLU A N 1
ATOM 775 C CA . GLU A 1 95 ? -10.863 6.876 14.151 1.00 91.69 95 GLU A CA 1
ATOM 776 C C . GLU A 1 95 ? -10.325 6.757 15.589 1.00 91.69 95 GLU A C 1
ATOM 778 O O . GLU A 1 95 ? -10.942 7.272 16.521 1.00 91.69 95 GLU A O 1
ATOM 783 N N . LEU A 1 96 ? -9.158 6.129 15.785 1.00 92.62 96 LEU A N 1
ATOM 784 C CA . LEU A 1 96 ? -8.508 6.055 17.102 1.00 92.62 96 LEU A CA 1
ATOM 785 C C . LEU A 1 96 ? -8.058 7.434 17.607 1.00 92.62 96 LEU A C 1
ATOM 787 O O . LEU A 1 96 ? -8.154 7.721 18.803 1.00 92.62 96 LEU A O 1
ATOM 791 N N . LEU A 1 97 ? -7.549 8.280 16.708 1.00 91.81 97 LEU A N 1
ATOM 792 C CA . LEU A 1 97 ? -7.142 9.650 17.017 1.00 91.81 97 LEU A CA 1
ATOM 793 C C . LEU A 1 97 ? -8.335 10.514 17.403 1.00 91.81 97 LEU A C 1
ATOM 795 O O . LEU A 1 97 ? -8.240 11.261 18.374 1.00 91.81 97 LEU A O 1
ATOM 799 N N . ASP A 1 98 ? -9.435 10.419 16.665 1.00 92.44 98 ASP A N 1
ATOM 800 C CA . ASP A 1 98 ? -10.645 11.189 16.947 1.00 92.44 98 ASP A CA 1
ATOM 801 C C . ASP A 1 98 ? -11.263 10.769 18.285 1.00 92.44 98 ASP A C 1
ATOM 803 O O . ASP A 1 98 ? -11.651 11.623 19.082 1.00 92.44 98 ASP A O 1
ATOM 807 N N . GLU A 1 99 ? -11.239 9.471 18.600 1.00 94.81 99 GLU A N 1
ATOM 808 C CA . GLU A 1 99 ? -11.648 8.961 19.910 1.00 94.81 99 GLU A CA 1
ATOM 809 C C . GLU A 1 99 ? -10.768 9.508 21.047 1.00 94.81 99 GLU A C 1
ATOM 811 O O . GLU A 1 99 ? -11.278 9.965 22.071 1.00 94.81 99 GLU A O 1
ATOM 816 N N . LEU A 1 100 ? -9.441 9.502 20.876 1.00 94.50 100 LEU A N 1
ATOM 817 C CA . LEU A 1 100 ? -8.507 10.035 21.874 1.00 94.50 100 LEU A CA 1
ATOM 818 C C . LEU A 1 100 ? -8.633 11.550 22.054 1.00 94.50 100 LEU A C 1
ATOM 820 O O . LEU A 1 100 ? -8.548 12.028 23.185 1.00 94.50 100 LEU A O 1
ATOM 824 N N . LYS A 1 101 ? -8.840 12.302 20.967 1.00 94.00 101 LYS A N 1
ATOM 825 C CA . LYS A 1 101 ? -9.095 13.748 21.029 1.00 94.00 101 LYS A CA 1
ATOM 826 C C . LYS A 1 101 ? -10.365 14.032 21.814 1.00 94.00 101 LYS A C 1
ATOM 828 O O . LYS A 1 101 ? -10.316 14.842 22.729 1.00 94.00 101 LYS A O 1
ATOM 833 N N . LEU A 1 102 ? -11.444 13.295 21.551 1.00 93.81 102 LEU A N 1
ATOM 834 C CA . LEU A 1 102 ? -12.683 13.461 22.303 1.00 93.81 102 LEU A CA 1
ATOM 835 C C . LEU A 1 102 ? -12.496 13.163 23.798 1.00 93.81 102 LEU A C 1
ATOM 837 O O . LEU A 1 102 ? -12.975 13.915 24.644 1.00 93.81 102 LEU A O 1
ATOM 841 N N . ILE A 1 103 ? -11.770 12.094 24.147 1.00 93.38 103 ILE A N 1
ATOM 842 C CA . ILE A 1 103 ? -11.442 11.794 25.550 1.00 93.38 103 ILE A CA 1
ATOM 843 C C . ILE A 1 103 ? -10.630 12.940 26.167 1.00 93.38 103 ILE A C 1
ATOM 845 O O . ILE A 1 103 ? -10.920 13.358 27.287 1.00 93.38 103 ILE A O 1
ATOM 849 N N . SER A 1 104 ? -9.636 13.468 25.451 1.00 94.38 104 SER A N 1
ATOM 850 C CA . SER A 1 104 ? -8.847 14.616 25.906 1.00 94.38 104 SER A CA 1
ATOM 851 C C . SER A 1 104 ? -9.708 15.864 26.117 1.00 94.38 104 SER A C 1
ATOM 853 O O . SER A 1 104 ? -9.577 16.508 27.156 1.00 94.38 104 SER A O 1
ATOM 855 N N . ASP A 1 105 ? -10.621 16.173 25.198 1.00 93.75 105 ASP A N 1
ATOM 856 C CA . ASP A 1 105 ? -11.532 17.318 25.299 1.00 93.75 105 ASP A CA 1
ATOM 857 C C . ASP A 1 105 ? -12.489 17.156 26.489 1.00 93.75 105 ASP A C 1
ATOM 859 O O . ASP A 1 105 ? -12.645 18.070 27.303 1.00 93.75 105 ASP A O 1
ATOM 863 N N . ASN A 1 106 ? -13.042 15.954 26.678 1.00 92.56 106 ASN A N 1
ATOM 864 C CA . ASN A 1 106 ? -13.866 15.618 27.838 1.00 92.56 106 ASN A CA 1
ATOM 865 C C . ASN A 1 106 ? -13.095 15.799 29.154 1.00 92.56 106 ASN A C 1
ATOM 867 O O . ASN A 1 106 ? -13.617 16.381 30.105 1.00 92.56 106 ASN A O 1
ATOM 871 N N . LEU A 1 107 ? -11.845 15.330 29.222 1.00 92.81 107 LEU A N 1
ATOM 872 C CA . LEU A 1 107 ? -10.974 15.490 30.390 1.00 92.81 107 LEU A CA 1
ATOM 873 C C . LEU A 1 107 ? -10.630 16.966 30.657 1.00 92.81 107 LEU A C 1
ATOM 875 O O . LEU A 1 107 ? -10.587 17.384 31.816 1.00 92.81 107 LEU A O 1
ATOM 879 N N . GLN A 1 108 ? -10.420 17.774 29.614 1.00 93.31 108 GLN A N 1
ATOM 880 C CA . GLN A 1 108 ? -10.179 19.215 29.742 1.00 93.31 108 GLN A CA 1
ATOM 881 C C . GLN A 1 108 ? -11.416 19.960 30.252 1.00 93.31 108 GLN A C 1
ATOM 883 O O . GLN A 1 108 ? -11.310 20.743 31.203 1.00 93.31 108 GLN A O 1
ATOM 888 N N . ASN A 1 109 ? -12.588 19.688 29.676 1.00 91.12 109 ASN A N 1
ATOM 889 C CA . ASN A 1 109 ? -13.858 20.267 30.117 1.00 91.12 109 ASN A CA 1
ATOM 890 C C . ASN A 1 109 ? -14.142 19.911 31.575 1.00 91.12 109 ASN A C 1
ATOM 892 O O . ASN A 1 109 ? -14.478 20.773 32.386 1.00 91.12 109 ASN A O 1
ATOM 896 N N . LEU A 1 110 ? -13.896 18.659 31.943 1.00 89.00 110 LEU A N 1
ATOM 897 C CA . LEU A 1 110 ? -14.040 18.176 33.305 1.00 89.00 110 LEU A CA 1
ATOM 898 C C . LEU A 1 110 ? -13.051 18.829 34.279 1.00 89.00 110 LEU A C 1
ATOM 900 O O . LEU A 1 110 ? -13.449 19.261 35.361 1.00 89.00 110 LEU A O 1
ATOM 904 N N . SER A 1 111 ? -11.783 18.982 33.885 1.00 91.19 111 SER A N 1
ATOM 905 C CA . SER A 1 111 ? -10.783 19.735 34.655 1.00 91.19 111 SER A CA 1
ATOM 906 C C . SER A 1 111 ? -11.236 21.181 34.894 1.00 91.19 111 SER A C 1
ATOM 908 O O . SER A 1 111 ? -11.150 21.692 36.014 1.00 91.19 111 SER A O 1
ATOM 910 N N . SER A 1 112 ? -11.777 21.833 33.859 1.00 90.12 112 SER A N 1
ATOM 911 C CA . SER A 1 112 ? -12.333 23.188 33.942 1.00 90.12 112 SER A CA 1
ATOM 912 C C . SER A 1 112 ? -13.518 23.258 34.910 1.00 90.12 112 SER A C 1
ATOM 914 O O . SER A 1 112 ? -13.540 24.105 35.810 1.00 90.12 112 SER A O 1
ATOM 916 N N . ASN A 1 113 ? -14.457 22.316 34.801 1.00 89.06 113 ASN A N 1
ATOM 917 C CA . ASN A 1 113 ? -15.622 22.205 35.677 1.00 89.06 113 ASN A CA 1
ATOM 918 C C . ASN A 1 113 ? -15.209 22.028 37.146 1.00 89.06 113 ASN A C 1
ATOM 920 O O . ASN A 1 113 ? -15.681 22.770 38.013 1.00 89.06 113 ASN A O 1
ATOM 924 N N . ILE A 1 114 ? -14.260 21.128 37.431 1.00 88.31 114 ILE A N 1
ATOM 925 C CA . ILE A 1 114 ? -13.729 20.915 38.785 1.00 88.31 114 ILE A CA 1
ATOM 926 C C . ILE A 1 114 ? -13.053 22.182 39.318 1.00 88.31 114 ILE A C 1
ATOM 928 O O . ILE A 1 114 ? -13.323 22.591 40.449 1.00 88.31 114 ILE A O 1
ATOM 932 N N . ARG A 1 115 ? -12.215 22.851 38.516 1.00 88.25 115 ARG A N 1
ATOM 933 C CA . ARG A 1 115 ? -11.546 24.102 38.919 1.00 88.25 115 ARG A CA 1
ATOM 934 C C . ARG A 1 115 ? -12.553 25.215 39.221 1.00 88.25 115 ARG A C 1
ATOM 936 O O . ARG A 1 115 ? -12.359 25.954 40.188 1.00 88.25 115 ARG A O 1
ATOM 943 N N . ASN A 1 116 ? -13.637 25.318 38.451 1.00 86.88 116 ASN A N 1
ATOM 944 C CA . ASN A 1 116 ? -14.710 26.284 38.693 1.00 86.88 116 ASN A CA 1
ATOM 945 C C . ASN A 1 116 ? -15.446 26.012 40.011 1.00 86.88 116 ASN A C 1
ATOM 947 O O . ASN A 1 116 ? -15.636 26.944 40.794 1.00 86.88 116 ASN A O 1
ATOM 951 N N . ILE A 1 117 ? -15.783 24.753 40.310 1.00 84.75 117 ILE A N 1
ATOM 952 C CA . ILE A 1 117 ? -16.408 24.393 41.594 1.00 84.75 117 ILE A CA 1
ATOM 953 C C . ILE A 1 117 ? -15.437 24.604 42.760 1.00 84.75 117 ILE A C 1
ATOM 955 O O . ILE A 1 117 ? -15.818 25.202 43.767 1.00 84.75 117 ILE A O 1
ATOM 959 N N . LYS A 1 118 ? -14.163 24.211 42.620 1.00 84.88 118 LYS A N 1
ATOM 960 C CA . LYS A 1 118 ? -13.135 24.377 43.664 1.00 84.88 118 LYS A CA 1
ATOM 961 C C . LYS A 1 118 ? -12.963 25.842 44.087 1.00 84.88 118 LYS A C 1
ATOM 963 O O . LYS A 1 118 ? -12.770 26.122 45.271 1.00 84.88 118 LYS A O 1
ATOM 968 N N . ARG A 1 119 ? -13.077 26.792 43.145 1.00 81.75 119 ARG A N 1
ATOM 969 C CA . ARG A 1 119 ? -13.059 28.242 43.438 1.00 81.75 119 ARG A CA 1
ATOM 970 C C . ARG A 1 119 ? -14.197 28.671 44.369 1.00 81.75 119 ARG A C 1
ATOM 972 O O . ARG A 1 119 ? -14.023 29.626 45.124 1.00 81.75 119 ARG A O 1
ATOM 979 N N . ILE A 1 120 ? -15.338 27.985 44.315 1.00 79.56 120 ILE A N 1
ATOM 980 C CA . ILE A 1 120 ? -16.526 28.273 45.126 1.00 79.56 120 ILE A CA 1
ATOM 981 C C . ILE A 1 120 ? -16.421 27.595 46.502 1.00 79.56 120 ILE A C 1
ATOM 983 O O . ILE A 1 120 ? -16.759 28.214 47.509 1.00 79.56 120 ILE A O 1
ATOM 987 N N . THR A 1 121 ? -15.928 26.354 46.562 1.00 73.88 121 THR A N 1
ATOM 988 C CA . THR A 1 121 ? -15.999 25.507 47.767 1.00 73.88 121 THR A CA 1
ATOM 989 C C . THR A 1 121 ? -14.790 25.599 48.702 1.00 73.88 121 THR A C 1
ATOM 991 O O . THR A 1 121 ? -14.952 25.297 49.877 1.00 73.88 121 THR A O 1
ATOM 994 N N . ARG A 1 122 ? -13.627 26.088 48.231 1.00 64.38 122 ARG A N 1
ATOM 995 C CA . ARG A 1 122 ? -12.348 26.224 48.973 1.00 64.38 122 ARG A CA 1
ATOM 996 C C . ARG A 1 122 ? -11.884 24.923 49.667 1.00 64.38 122 ARG A C 1
ATOM 998 O O . ARG A 1 122 ? -12.290 24.625 50.778 1.00 64.38 122 ARG A O 1
ATOM 1005 N N . ASN A 1 123 ? -10.923 24.240 49.032 1.00 60.22 123 ASN A N 1
ATOM 1006 C CA . ASN A 1 123 ? -10.178 23.062 49.517 1.00 60.22 123 ASN A CA 1
ATOM 1007 C C . ASN A 1 123 ? -11.026 21.837 49.875 1.00 60.22 123 ASN A C 1
ATOM 1009 O O . ASN A 1 123 ? -11.279 21.536 51.037 1.00 60.22 123 ASN A O 1
ATOM 1013 N N . PHE A 1 124 ? -11.363 21.079 48.833 1.00 67.69 124 PHE A N 1
ATOM 1014 C CA . PHE A 1 124 ? -11.963 19.760 48.949 1.00 67.69 124 PHE A CA 1
ATOM 1015 C C . PHE A 1 124 ? -10.979 18.716 48.409 1.00 67.69 124 PHE A C 1
ATOM 1017 O O . PHE A 1 124 ? -10.730 18.693 47.206 1.00 67.69 124 PHE A O 1
ATOM 1024 N N . VAL A 1 125 ? -10.423 17.866 49.282 1.00 69.44 125 VAL A N 1
ATOM 1025 C CA . VAL A 1 125 ? -9.351 16.901 48.937 1.00 69.44 125 VAL A CA 1
ATOM 1026 C C . VAL A 1 125 ? -9.747 16.002 47.758 1.00 69.44 125 VAL A C 1
ATOM 1028 O O . VAL A 1 125 ? -8.969 15.808 46.834 1.00 69.44 125 VAL A O 1
ATOM 1031 N N . VAL A 1 126 ? -11.008 15.563 47.712 1.00 74.12 126 VAL A N 1
ATOM 1032 C CA . VAL A 1 126 ? -11.543 14.711 46.632 1.00 74.12 126 VAL A CA 1
ATOM 1033 C C . VAL A 1 126 ? -11.462 15.379 45.249 1.00 74.12 126 VAL A C 1
ATOM 1035 O O . VAL A 1 126 ? -11.280 14.700 44.236 1.00 74.12 126 VAL A O 1
ATOM 1038 N N . LEU A 1 127 ? -11.587 16.711 45.180 1.00 80.19 127 LEU A N 1
ATOM 1039 C CA . LEU A 1 127 ? -11.444 17.453 43.922 1.00 80.19 127 LEU A CA 1
ATOM 1040 C C . LEU A 1 127 ? -9.978 17.521 43.476 1.00 80.19 127 LEU A C 1
ATOM 1042 O O . LEU A 1 127 ? -9.719 17.525 42.275 1.00 80.19 127 LEU A O 1
ATOM 1046 N N . ASP A 1 128 ? -9.037 17.537 44.420 1.00 82.75 128 ASP A N 1
ATOM 1047 C CA . ASP A 1 128 ? -7.600 17.535 44.133 1.00 82.75 128 ASP A CA 1
ATOM 1048 C C . ASP A 1 128 ? -7.124 16.173 43.628 1.00 82.75 128 ASP A C 1
ATOM 1050 O O . ASP A 1 128 ? -6.438 16.110 42.605 1.00 82.75 128 ASP A O 1
ATOM 1054 N N . ASP A 1 129 ? -7.587 15.087 44.249 1.00 83.50 129 ASP A N 1
ATOM 1055 C CA . ASP A 1 129 ? -7.327 13.724 43.771 1.00 83.50 129 ASP A CA 1
ATOM 1056 C C . ASP A 1 129 ? -7.875 13.526 42.349 1.00 83.50 129 ASP A C 1
ATOM 1058 O O . ASP A 1 129 ? -7.191 13.008 41.465 1.00 83.50 129 ASP A O 1
ATOM 1062 N N . SER A 1 130 ? -9.093 14.016 42.093 1.00 85.44 130 SER A N 1
ATOM 1063 C CA . SER A 1 130 ? -9.727 13.943 40.771 1.00 85.44 130 SER A CA 1
ATOM 1064 C C . SER A 1 130 ? -8.944 14.722 39.710 1.00 85.44 130 SER A C 1
ATOM 1066 O O . SER A 1 130 ? -8.743 14.217 38.605 1.00 85.44 130 SER A O 1
ATOM 1068 N N . LEU A 1 131 ? -8.465 15.930 40.037 1.00 89.12 131 LEU A N 1
ATOM 1069 C CA . LEU A 1 131 ? -7.621 16.722 39.136 1.00 89.12 131 LEU A CA 1
ATOM 1070 C C . LEU A 1 131 ? -6.305 16.009 38.819 1.00 89.12 131 LEU A C 1
ATOM 1072 O O . LEU A 1 131 ? -5.919 15.967 37.654 1.00 89.12 131 LEU A O 1
ATOM 1076 N N . SER A 1 132 ? -5.661 15.399 39.818 1.00 90.06 132 SER A N 1
ATOM 1077 C CA . SER A 1 132 ? -4.419 14.645 39.614 1.00 90.06 132 SER A CA 1
ATOM 1078 C C . SER A 1 132 ? -4.616 13.450 38.672 1.00 90.06 132 SER A C 1
ATOM 1080 O O . SER A 1 132 ? -3.809 13.228 37.763 1.00 90.06 132 SER A O 1
ATOM 1082 N N . ILE A 1 133 ? -5.721 12.707 38.820 1.00 90.44 133 ILE A N 1
ATOM 1083 C CA . ILE A 1 133 ? -6.047 11.593 37.916 1.00 90.44 133 ILE A CA 1
ATOM 1084 C C . ILE A 1 133 ? -6.299 12.109 36.493 1.00 90.44 133 ILE A C 1
ATOM 1086 O O . ILE A 1 133 ? -5.797 11.518 35.535 1.00 90.44 133 ILE A O 1
ATOM 1090 N N . ILE A 1 134 ? -7.038 13.212 36.342 1.00 92.88 134 ILE A N 1
ATOM 1091 C CA . ILE A 1 134 ? -7.316 13.826 35.035 1.00 92.88 134 ILE A CA 1
ATOM 1092 C C . ILE A 1 134 ? -6.023 14.273 34.348 1.00 92.88 134 ILE A C 1
ATOM 1094 O O . ILE A 1 134 ? -5.844 13.997 33.164 1.00 92.88 134 ILE A O 1
ATOM 1098 N N . GLU A 1 135 ? -5.109 14.917 35.072 1.00 93.38 135 GLU A N 1
ATOM 1099 C CA . GLU A 1 135 ? -3.820 15.365 34.529 1.00 93.38 135 GLU A CA 1
ATOM 1100 C C . GLU A 1 135 ? -2.972 14.179 34.040 1.00 93.38 135 GLU A C 1
ATOM 1102 O O . GLU A 1 135 ? -2.458 14.209 32.922 1.00 93.38 135 GLU A O 1
ATOM 1107 N N . ASN A 1 136 ? -2.926 13.084 34.805 1.00 94.44 136 ASN A N 1
ATOM 1108 C CA . ASN A 1 136 ? -2.262 11.840 34.398 1.00 94.44 136 ASN A CA 1
ATOM 1109 C C . ASN A 1 136 ? -2.913 11.212 33.147 1.00 94.44 136 ASN A C 1
ATOM 1111 O O . ASN A 1 136 ? -2.224 10.735 32.243 1.00 94.44 136 ASN A O 1
ATOM 1115 N N . LEU A 1 137 ? -4.248 11.209 33.065 1.00 94.69 137 LEU A N 1
ATOM 1116 C CA . LEU A 1 137 ? -4.965 10.703 31.890 1.00 94.69 137 LEU A CA 1
ATOM 1117 C C . LEU A 1 137 ? -4.721 1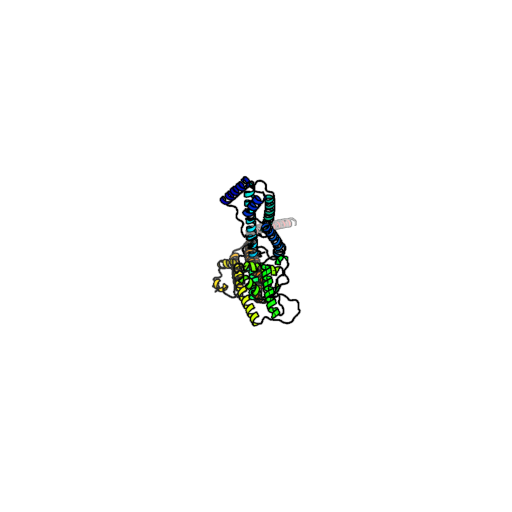1.563 30.648 1.00 94.69 137 LEU A C 1
ATOM 1119 O O . LEU A 1 137 ? -4.505 11.003 29.574 1.00 94.69 137 LEU A O 1
ATOM 1123 N N . LEU A 1 138 ? -4.695 12.890 30.790 1.00 95.19 138 LEU A N 1
ATOM 1124 C CA . LEU A 1 138 ? -4.358 13.816 29.707 1.00 95.19 138 LEU A CA 1
ATOM 1125 C C . LEU A 1 138 ? -2.934 13.586 29.199 1.00 95.19 138 LEU A C 1
ATOM 1127 O O . LEU A 1 138 ? -2.728 13.498 27.990 1.00 95.19 138 LEU A O 1
ATOM 1131 N N . GLU A 1 139 ? -1.959 13.429 30.098 1.00 94.94 139 GLU A N 1
ATOM 1132 C CA . GLU A 1 139 ? -0.576 13.119 29.723 1.00 94.94 139 GLU A CA 1
ATOM 1133 C C . GLU A 1 139 ? -0.495 11.806 28.929 1.00 94.94 139 GLU A C 1
ATOM 1135 O O . GLU A 1 139 ? 0.100 11.752 27.848 1.00 94.94 139 GLU A O 1
ATOM 1140 N N . LYS A 1 140 ? -1.154 10.748 29.421 1.00 93.62 140 LYS A N 1
ATOM 1141 C CA . LYS A 1 140 ? -1.212 9.453 28.731 1.00 93.62 140 LYS A CA 1
ATOM 1142 C C . LYS A 1 140 ? -1.907 9.546 27.374 1.00 93.62 140 LYS A C 1
ATOM 1144 O O . LYS A 1 140 ? -1.401 8.963 26.418 1.00 93.62 140 LYS A O 1
ATOM 1149 N N . SER A 1 141 ? -3.030 10.259 27.286 1.00 93.25 141 SER A N 1
ATOM 1150 C CA . SER A 1 141 ? -3.778 10.456 26.039 1.00 93.25 141 SER A CA 1
ATOM 1151 C C . SER A 1 141 ? -2.929 11.196 25.006 1.00 93.25 141 SER A C 1
ATOM 1153 O O . SER A 1 141 ? -2.711 10.687 23.910 1.00 93.25 141 SER A O 1
ATOM 1155 N N . ASN A 1 142 ? -2.329 12.328 25.387 1.00 91.19 142 ASN A N 1
ATOM 1156 C CA . ASN A 1 142 ? -1.459 13.120 24.514 1.00 91.19 142 ASN A CA 1
ATOM 1157 C C . ASN A 1 142 ? -0.251 12.322 24.014 1.00 91.19 142 ASN A C 1
ATOM 1159 O O . ASN A 1 142 ? 0.123 12.435 22.847 1.00 91.19 142 ASN A O 1
ATOM 1163 N N . LYS A 1 143 ? 0.327 11.469 24.870 1.00 90.56 143 LYS A N 1
ATOM 1164 C CA . LYS A 1 143 ? 1.389 10.547 24.464 1.00 90.56 143 LYS A CA 1
ATOM 1165 C C . LYS A 1 143 ? 0.913 9.524 23.428 1.00 90.56 143 LYS A C 1
ATOM 1167 O O . LYS A 1 143 ? 1.652 9.213 22.506 1.00 90.56 143 LYS A O 1
ATOM 1172 N N . GLN A 1 144 ? -0.297 8.980 23.557 1.00 88.88 144 GLN A N 1
ATOM 1173 C CA . GLN A 1 144 ? -0.831 8.062 22.542 1.00 88.88 144 GLN A CA 1
ATOM 1174 C C . GLN A 1 144 ? -1.181 8.790 21.239 1.00 88.88 144 GLN A C 1
ATOM 1176 O O . GLN A 1 144 ? -0.873 8.280 20.166 1.00 88.88 144 GLN A O 1
ATOM 1181 N N . ILE A 1 145 ? -1.740 10.001 21.315 1.00 89.81 145 ILE A N 1
ATOM 1182 C CA . ILE A 1 145 ? -2.016 10.839 20.140 1.00 89.81 145 ILE A CA 1
ATOM 1183 C C . ILE A 1 145 ? -0.730 11.093 19.350 1.00 89.81 145 ILE A C 1
ATOM 1185 O O . ILE A 1 145 ? -0.729 10.921 18.135 1.00 89.81 145 ILE A O 1
ATOM 1189 N N . SER A 1 146 ? 0.373 11.458 20.014 1.00 85.81 146 SER A N 1
ATOM 1190 C CA . SER A 1 146 ? 1.652 11.687 19.331 1.00 85.81 146 SER A CA 1
ATOM 1191 C C . SER A 1 146 ? 2.252 10.412 18.734 1.00 85.81 146 SER A C 1
ATOM 1193 O O . SER A 1 146 ? 2.853 10.476 17.667 1.00 85.81 146 SER A O 1
ATOM 1195 N N . GLU A 1 147 ? 2.048 9.253 19.366 1.00 81.88 147 GLU A N 1
ATOM 1196 C CA . GLU A 1 147 ? 2.478 7.956 18.826 1.00 81.88 147 GLU A CA 1
ATOM 1197 C C . GLU A 1 147 ? 1.683 7.523 17.577 1.00 81.88 147 GLU A C 1
ATOM 1199 O O . GLU A 1 147 ? 2.221 6.792 16.744 1.00 81.88 147 GLU A O 1
ATOM 1204 N N . ILE A 1 148 ? 0.422 7.952 17.430 1.00 81.62 148 ILE A N 1
ATOM 1205 C CA . ILE A 1 148 ? -0.408 7.653 16.248 1.00 81.62 148 ILE A CA 1
ATOM 1206 C C . ILE A 1 148 ? -0.230 8.716 15.148 1.00 81.62 148 ILE A C 1
ATOM 1208 O O . ILE A 1 148 ? -0.230 8.365 13.966 1.00 81.62 148 ILE A O 1
ATOM 1212 N N . ASN A 1 149 ? -0.044 9.992 15.518 1.00 69.00 149 ASN A N 1
ATOM 1213 C CA . ASN A 1 149 ? 0.196 11.131 14.620 1.00 69.00 149 ASN A CA 1
ATOM 1214 C C . ASN A 1 149 ? 1.604 11.084 13.996 1.00 69.00 149 ASN A C 1
ATOM 1216 O O . ASN A 1 149 ? 2.440 11.960 14.213 1.00 69.00 149 ASN A O 1
ATOM 1220 N N . HIS A 1 150 ? 1.869 10.079 13.169 1.00 59.28 150 HIS A N 1
ATOM 1221 C CA . HIS A 1 150 ? 2.924 10.160 12.166 1.00 59.28 150 HIS A CA 1
ATOM 1222 C C . HIS A 1 150 ? 2.292 10.585 10.844 1.00 59.28 150 HIS A C 1
ATOM 1224 O O . HIS A 1 150 ? 1.299 10.000 10.422 1.00 59.28 150 HIS A O 1
ATOM 1230 N N . SER A 1 151 ? 2.848 11.637 10.237 1.00 51.69 151 SER A N 1
ATOM 1231 C CA . SER A 1 151 ? 2.397 12.274 8.998 1.00 51.69 151 SER A CA 1
ATOM 1232 C C . SER A 1 151 ? 2.031 11.248 7.925 1.00 51.69 151 SER A C 1
ATOM 1234 O O . SER A 1 151 ? 2.904 10.731 7.225 1.00 51.69 151 SER A O 1
ATOM 1236 N N . GLY A 1 152 ? 0.740 10.950 7.797 1.00 52.41 152 GLY A N 1
ATOM 1237 C CA . GLY A 1 152 ? 0.246 10.156 6.688 1.00 52.41 152 GLY A CA 1
ATOM 1238 C C . GLY A 1 152 ? 0.303 11.006 5.433 1.00 52.41 152 GLY A C 1
ATOM 1239 O O . GLY A 1 152 ? -0.355 12.043 5.367 1.00 52.41 152 GLY A O 1
ATOM 1240 N N . LYS A 1 153 ? 1.096 10.598 4.440 1.00 55.31 153 LYS A N 1
ATOM 1241 C CA . LYS A 1 153 ? 0.877 11.101 3.084 1.00 55.31 153 LYS A CA 1
ATOM 1242 C C . LYS A 1 153 ? -0.493 10.613 2.639 1.00 55.31 153 LYS A C 1
ATOM 1244 O O . LYS A 1 153 ? -0.794 9.425 2.752 1.00 55.31 153 LYS A O 1
ATOM 1249 N N . GLU A 1 154 ? -1.307 11.541 2.159 1.00 57.38 154 GLU A N 1
ATOM 1250 C CA . GLU A 1 154 ? -2.573 11.222 1.519 1.00 57.38 154 GLU A CA 1
ATOM 1251 C C . GLU A 1 154 ? -2.301 10.246 0.368 1.00 57.38 154 GLU A C 1
ATOM 1253 O O . GLU A 1 154 ? -1.400 10.467 -0.448 1.00 57.38 154 GLU A O 1
ATOM 1258 N N . ILE A 1 155 ? -3.023 9.126 0.358 1.00 62.06 155 ILE A N 1
ATOM 1259 C CA . ILE A 1 155 ? -2.958 8.149 -0.725 1.00 62.06 155 ILE A CA 1
ATOM 1260 C C . ILE A 1 155 ? -3.502 8.849 -1.969 1.00 62.06 155 ILE A C 1
ATOM 1262 O O . ILE A 1 155 ? -4.674 9.218 -2.010 1.00 62.06 155 ILE A O 1
ATOM 1266 N N . LYS A 1 156 ? -2.637 9.081 -2.959 1.00 63.69 156 LYS A N 1
ATOM 1267 C CA . LYS A 1 156 ? -2.991 9.868 -4.147 1.00 63.69 156 LYS A CA 1
ATOM 1268 C C . LYS A 1 156 ? -3.728 9.049 -5.202 1.00 63.69 156 LYS A C 1
ATOM 1270 O O . LYS A 1 156 ? -4.494 9.623 -5.970 1.00 63.69 156 LYS A O 1
ATOM 1275 N N . THR A 1 157 ? -3.495 7.739 -5.246 1.00 71.81 157 THR A N 1
ATOM 1276 C CA . THR A 1 157 ? -4.005 6.848 -6.294 1.00 71.81 157 THR A CA 1
ATOM 1277 C C . THR A 1 157 ? -4.389 5.478 -5.730 1.00 71.81 157 THR A C 1
ATOM 1279 O O . THR A 1 157 ? -3.887 5.054 -4.689 1.00 71.81 157 THR A O 1
ATOM 1282 N N . GLU A 1 158 ? -5.277 4.763 -6.423 1.00 77.94 158 GLU A N 1
ATOM 1283 C CA . GLU A 1 158 ? -5.747 3.434 -6.003 1.00 77.94 158 GLU A CA 1
ATOM 1284 C C . GLU A 1 158 ? -4.639 2.371 -6.011 1.00 77.94 158 GLU A C 1
ATOM 1286 O O . GLU A 1 158 ? -4.644 1.462 -5.183 1.00 77.94 158 GLU A O 1
ATOM 1291 N N . PHE A 1 159 ? -3.664 2.482 -6.919 1.00 80.75 159 PHE A N 1
ATOM 1292 C CA . PHE A 1 159 ? -2.556 1.530 -7.013 1.00 80.75 159 PHE A CA 1
ATOM 1293 C C . PHE A 1 159 ? -1.492 1.724 -5.917 1.00 80.75 159 PHE A C 1
ATOM 1295 O O . PHE A 1 159 ? -0.679 0.824 -5.693 1.00 80.75 159 PHE A O 1
ATOM 1302 N N . ASP A 1 160 ? -1.519 2.850 -5.198 1.00 78.62 160 ASP A N 1
ATOM 1303 C CA . ASP A 1 160 ? -0.682 3.090 -4.016 1.00 78.62 160 ASP A CA 1
ATOM 1304 C C . ASP A 1 160 ? -1.314 2.536 -2.721 1.00 78.62 160 ASP A C 1
ATOM 1306 O O . ASP A 1 160 ? -0.624 2.353 -1.708 1.00 78.62 160 ASP A O 1
ATOM 1310 N N . ASP A 1 161 ? -2.618 2.230 -2.732 1.00 85.12 161 ASP A N 1
ATOM 1311 C CA . ASP A 1 161 ? -3.354 1.729 -1.570 1.00 85.12 161 ASP A CA 1
ATOM 1312 C C . ASP A 1 161 ? -3.261 0.202 -1.439 1.00 85.12 161 ASP A C 1
ATOM 1314 O O . ASP A 1 161 ? -4.103 -0.564 -1.906 1.00 85.12 161 ASP A O 1
ATOM 1318 N N . LYS A 1 162 ? -2.231 -0.268 -0.733 1.00 84.31 162 LYS A N 1
ATOM 1319 C CA . LYS A 1 162 ? -2.016 -1.708 -0.508 1.00 84.31 162 LYS A CA 1
ATOM 1320 C C . LYS A 1 162 ? -3.168 -2.403 0.218 1.00 84.31 162 LYS A C 1
ATOM 1322 O O . LYS A 1 162 ? -3.385 -3.588 -0.024 1.00 84.31 162 LYS A O 1
ATOM 1327 N N . ILE A 1 163 ? -3.865 -1.706 1.119 1.00 88.12 163 ILE A N 1
ATOM 1328 C CA . ILE A 1 163 ? -4.973 -2.299 1.881 1.00 88.12 163 ILE A CA 1
ATOM 1329 C C . ILE A 1 163 ? -6.157 -2.491 0.942 1.00 88.12 163 ILE A C 1
ATOM 1331 O O . ILE A 1 163 ? -6.692 -3.595 0.869 1.00 88.12 163 ILE A O 1
ATOM 1335 N N . TYR A 1 164 ? -6.498 -1.461 0.168 1.00 88.94 164 TYR A N 1
ATOM 1336 C CA . TYR A 1 164 ? -7.521 -1.547 -0.872 1.00 88.94 164 TYR A CA 1
ATOM 1337 C C . TYR A 1 164 ? -7.223 -2.663 -1.878 1.00 88.94 164 TYR A C 1
ATOM 1339 O O . TYR A 1 164 ? -8.071 -3.529 -2.090 1.00 88.94 164 TYR A O 1
ATOM 1347 N N . LEU A 1 165 ? -6.003 -2.711 -2.429 1.00 90.81 165 LEU A N 1
ATOM 1348 C CA . LEU A 1 165 ? -5.601 -3.757 -3.374 1.00 90.81 165 LEU A CA 1
ATOM 1349 C C . LEU A 1 165 ? -5.745 -5.154 -2.764 1.00 90.81 165 LEU A C 1
ATOM 1351 O O . LEU A 1 165 ? -6.296 -6.051 -3.401 1.00 90.81 165 LEU A O 1
ATOM 1355 N N . TRP A 1 166 ? -5.273 -5.349 -1.530 1.00 91.19 166 TRP A N 1
ATOM 1356 C CA . TRP A 1 166 ? -5.387 -6.636 -0.849 1.00 91.19 166 TRP A CA 1
ATOM 1357 C C . TRP A 1 166 ? -6.849 -7.023 -0.607 1.00 91.19 166 TRP A C 1
ATOM 1359 O O . TRP A 1 166 ? -7.214 -8.174 -0.849 1.00 91.19 166 TRP A O 1
ATOM 1369 N N . VAL A 1 167 ? -7.693 -6.088 -0.166 1.00 92.38 167 VAL A N 1
ATOM 1370 C CA . VAL A 1 167 ? -9.120 -6.341 0.067 1.00 92.38 167 VAL A CA 1
ATOM 1371 C C . VAL A 1 167 ? -9.813 -6.718 -1.237 1.00 92.38 167 VAL A C 1
ATOM 1373 O O . VAL A 1 167 ? -10.382 -7.802 -1.309 1.00 92.38 167 VAL A O 1
ATOM 1376 N N . GLU A 1 168 ? -9.719 -5.901 -2.287 1.00 93.56 168 GLU A N 1
ATOM 1377 C CA . GLU A 1 168 ? -10.411 -6.161 -3.556 1.00 93.56 168 GLU A CA 1
ATOM 1378 C C . GLU A 1 168 ? -9.941 -7.460 -4.222 1.00 93.56 168 GLU A C 1
ATOM 1380 O O . GLU A 1 168 ? -10.759 -8.265 -4.672 1.00 93.56 168 GLU A O 1
ATOM 1385 N N . ILE A 1 169 ? -8.636 -7.750 -4.198 1.00 94.19 169 ILE A N 1
ATOM 1386 C CA . ILE A 1 169 ? -8.115 -9.023 -4.711 1.00 94.19 169 ILE A CA 1
ATOM 1387 C C . ILE A 1 169 ? -8.694 -10.205 -3.923 1.00 94.19 169 ILE A C 1
ATOM 1389 O O . ILE A 1 169 ? -9.100 -11.201 -4.524 1.00 94.19 169 ILE A O 1
ATOM 1393 N N . ASN A 1 170 ? -8.766 -10.129 -2.590 1.00 93.12 170 ASN A N 1
ATOM 1394 C CA . ASN A 1 170 ? -9.349 -11.212 -1.795 1.00 93.12 170 ASN A CA 1
ATOM 1395 C C . ASN A 1 170 ? -10.873 -11.305 -1.932 1.00 93.12 170 ASN A C 1
ATOM 1397 O O . ASN A 1 170 ? -11.385 -12.423 -1.878 1.00 93.12 170 ASN A O 1
ATOM 1401 N N . ARG A 1 171 ? -11.583 -10.206 -2.224 1.00 93.88 171 ARG A N 1
ATOM 1402 C CA . ARG A 1 171 ? -13.011 -10.249 -2.583 1.00 93.88 171 ARG A CA 1
ATOM 1403 C C . ARG A 1 171 ? -13.260 -11.006 -3.879 1.00 93.88 171 ARG A C 1
ATOM 1405 O O . ARG A 1 171 ? -14.163 -11.838 -3.944 1.00 93.88 171 ARG A O 1
ATOM 1412 N N . ILE A 1 172 ? -12.434 -10.752 -4.896 1.00 93.81 172 ILE A N 1
ATOM 1413 C CA . ILE A 1 172 ? -12.545 -11.419 -6.200 1.00 93.81 172 ILE A CA 1
ATOM 1414 C C . ILE A 1 172 ? -12.193 -12.905 -6.085 1.00 93.81 172 ILE A C 1
ATOM 1416 O O . ILE A 1 172 ? -12.891 -13.745 -6.649 1.00 93.81 172 ILE A O 1
ATOM 1420 N N . LYS A 1 173 ? -11.108 -13.245 -5.376 1.00 91.31 173 LYS A N 1
ATOM 1421 C CA . LYS A 1 173 ? -10.690 -14.647 -5.206 1.00 91.31 173 LYS A CA 1
ATOM 1422 C C . LYS A 1 173 ? -11.634 -15.432 -4.294 1.00 91.31 173 LYS A C 1
ATOM 1424 O O . LYS A 1 173 ? -11.773 -16.636 -4.478 1.00 91.31 173 LYS A O 1
ATOM 1429 N N . ASN A 1 174 ? -12.195 -14.757 -3.290 1.00 90.00 174 ASN A N 1
ATOM 1430 C CA . ASN A 1 174 ? -13.072 -15.297 -2.254 1.00 90.00 174 ASN A CA 1
ATOM 1431 C C . ASN A 1 174 ? -12.588 -16.620 -1.624 1.00 90.00 174 ASN A C 1
ATOM 1433 O O . ASN A 1 174 ? -13.361 -17.553 -1.405 1.00 90.00 174 ASN A O 1
ATOM 1437 N N . LEU A 1 175 ? -11.284 -16.713 -1.361 1.00 85.81 175 LEU A N 1
ATOM 1438 C CA . LEU A 1 175 ? -10.680 -17.912 -0.778 1.00 85.81 175 LEU A CA 1
ATOM 1439 C C . LEU A 1 175 ? -10.988 -18.015 0.711 1.00 85.81 175 LEU A C 1
ATOM 1441 O O . LEU A 1 175 ? -11.280 -17.008 1.367 1.00 85.81 175 LEU A O 1
ATOM 1445 N N . ASN A 1 176 ? -10.848 -19.230 1.235 1.00 88.12 176 ASN A N 1
ATOM 1446 C CA . ASN A 1 176 ? -10.913 -19.461 2.662 1.00 88.12 176 ASN A CA 1
ATOM 1447 C C . ASN A 1 176 ? -9.699 -18.910 3.408 1.00 88.12 176 ASN A C 1
ATOM 1449 O O . ASN A 1 176 ? -8.542 -18.990 2.983 1.00 88.12 176 ASN A O 1
ATOM 1453 N N . PHE A 1 177 ? -9.996 -18.394 4.587 1.00 91.31 177 PHE A N 1
ATOM 1454 C CA . PHE A 1 177 ? -9.049 -18.032 5.619 1.00 91.31 177 PHE A CA 1
ATOM 1455 C C . PHE A 1 177 ? -9.322 -18.892 6.846 1.00 91.31 177 PHE A C 1
ATOM 1457 O O . PHE A 1 177 ? -10.443 -19.352 7.061 1.00 91.31 177 PHE A O 1
ATOM 1464 N N . LYS A 1 178 ? -8.287 -19.101 7.656 1.00 91.19 178 LYS A N 1
ATOM 1465 C CA . LYS A 1 178 ? -8.409 -19.683 8.991 1.00 91.19 178 LYS A CA 1
ATOM 1466 C C . LYS A 1 178 ? -8.183 -18.623 10.058 1.00 91.19 178 LYS A C 1
ATOM 1468 O O . LYS A 1 178 ? -7.377 -17.704 9.876 1.00 91.19 178 LYS A O 1
ATOM 1473 N N . LEU A 1 179 ? -8.856 -18.803 11.188 1.00 92.25 179 LEU A N 1
ATOM 1474 C CA . LEU A 1 179 ? -8.610 -18.059 12.415 1.00 92.25 179 LEU A CA 1
ATOM 1475 C C . LEU A 1 179 ? -7.699 -18.887 13.338 1.00 92.25 179 LEU A C 1
ATOM 1477 O O . LEU A 1 179 ? -8.096 -19.946 13.814 1.00 92.25 179 LEU A O 1
ATOM 1481 N N . ASN A 1 180 ? -6.481 -18.404 13.603 1.00 85.31 180 ASN A N 1
ATOM 1482 C CA . ASN A 1 180 ? -5.462 -19.136 14.381 1.00 85.31 180 ASN A CA 1
ATOM 1483 C C . ASN A 1 180 ? -5.609 -19.027 15.911 1.00 85.31 180 ASN A C 1
ATOM 1485 O O . ASN A 1 180 ? -4.831 -19.626 16.649 1.00 85.31 180 ASN A O 1
ATOM 1489 N N . GLY A 1 181 ? -6.594 -18.272 16.392 1.00 83.81 181 GLY A N 1
ATOM 1490 C CA . GLY A 1 181 ? -6.797 -17.965 17.806 1.00 83.81 181 GLY A CA 1
ATOM 1491 C C . GLY A 1 181 ? -6.596 -16.479 18.080 1.00 83.81 181 GLY A C 1
ATOM 1492 O O . GLY A 1 181 ? -5.676 -15.849 17.556 1.00 83.81 181 GLY A O 1
ATOM 1493 N N . ILE A 1 182 ? -7.490 -15.907 18.882 1.00 86.62 182 ILE A N 1
ATOM 1494 C CA . ILE A 1 182 ? -7.494 -14.476 19.178 1.00 86.62 182 ILE A CA 1
ATOM 1495 C C . ILE A 1 182 ? -6.835 -14.267 20.538 1.00 86.62 182 ILE A C 1
ATOM 1497 O O . ILE A 1 182 ? -7.287 -14.826 21.534 1.00 86.62 182 ILE A O 1
ATOM 1501 N N . PRO A 1 183 ? -5.746 -13.487 20.603 1.00 88.50 183 PRO A N 1
ATOM 1502 C CA . PRO A 1 183 ? -5.147 -13.102 21.870 1.00 88.50 183 PRO A CA 1
ATOM 1503 C C . PRO A 1 183 ? -6.165 -12.422 22.795 1.00 88.50 183 PRO A C 1
ATOM 1505 O O . PRO A 1 183 ? -6.930 -11.565 22.355 1.00 88.50 183 PRO A O 1
ATOM 1508 N N . SER A 1 184 ? -6.129 -12.735 24.090 1.00 85.88 184 SER A N 1
ATOM 1509 C CA . SER A 1 184 ? -7.102 -12.229 25.074 1.00 85.88 184 SER A CA 1
ATOM 1510 C C . SER A 1 184 ? -7.176 -10.699 25.153 1.00 85.88 184 SER A C 1
ATOM 1512 O O . SER A 1 184 ? -8.231 -10.126 25.398 1.00 85.88 184 SER A O 1
ATOM 1514 N N . ASN A 1 185 ? -6.072 -10.000 24.882 1.00 85.56 185 ASN A N 1
ATOM 1515 C CA . ASN A 1 185 ? -6.036 -8.538 24.816 1.00 85.56 185 ASN A CA 1
ATOM 1516 C C . ASN A 1 185 ? -6.784 -7.949 23.604 1.00 85.56 185 ASN A C 1
ATOM 1518 O O . ASN A 1 185 ? -7.052 -6.747 23.599 1.00 85.56 185 ASN A O 1
ATOM 1522 N N . LEU A 1 186 ? -7.082 -8.748 22.575 1.00 89.06 186 LEU A N 1
ATOM 1523 C CA . LEU A 1 186 ? -7.935 -8.344 21.459 1.00 89.06 186 LEU A CA 1
ATOM 1524 C C . LEU A 1 186 ? -9.420 -8.616 21.719 1.00 89.06 186 LEU A C 1
ATOM 1526 O O . LEU A 1 186 ? -10.252 -7.872 21.209 1.00 89.06 186 LEU A O 1
ATOM 1530 N N . GLU A 1 187 ? -9.754 -9.608 22.546 1.00 85.69 187 GLU A N 1
ATOM 1531 C CA . GLU A 1 187 ? -11.144 -9.929 22.920 1.00 85.69 187 GLU A CA 1
ATOM 1532 C C . GLU A 1 187 ? -11.827 -8.809 23.724 1.00 85.69 187 GLU A C 1
ATOM 1534 O O . GLU A 1 187 ? -13.054 -8.704 23.739 1.00 85.69 187 GLU A O 1
ATOM 1539 N N . ASP A 1 188 ? -11.042 -7.926 24.351 1.00 86.25 188 ASP A N 1
ATOM 1540 C CA . ASP A 1 188 ? -11.535 -6.722 25.034 1.00 86.25 188 ASP A CA 1
ATOM 1541 C C . ASP A 1 188 ? -12.254 -5.734 24.085 1.00 86.25 188 ASP A C 1
ATOM 1543 O O . ASP A 1 188 ? -13.042 -4.882 24.537 1.00 86.25 188 ASP A O 1
ATOM 1547 N N . TRP A 1 189 ? -11.979 -5.832 22.778 1.00 93.94 189 TRP A N 1
ATOM 1548 C CA . TRP A 1 189 ? -12.564 -4.988 21.741 1.00 93.94 189 TRP A CA 1
ATOM 1549 C C . TRP A 1 189 ? -13.811 -5.637 21.149 1.00 93.94 189 TRP A C 1
ATOM 1551 O O . TRP A 1 189 ? -13.760 -6.731 20.589 1.00 93.94 189 TRP A O 1
ATOM 1561 N N . ASN A 1 190 ? -14.938 -4.934 21.228 1.00 92.94 190 ASN A N 1
ATOM 1562 C CA . ASN A 1 190 ? -16.232 -5.433 20.774 1.00 92.94 190 ASN A CA 1
ATOM 1563 C C . ASN A 1 190 ? -16.214 -5.735 19.272 1.00 92.94 190 ASN A C 1
ATOM 1565 O O . ASN A 1 190 ? -16.764 -6.749 18.866 1.00 92.94 190 ASN A O 1
ATOM 1569 N N . GLU A 1 191 ? -15.547 -4.915 18.450 1.00 93.75 191 GLU A N 1
ATOM 1570 C CA . GLU A 1 191 ? -15.430 -5.178 17.012 1.00 93.75 191 GLU A CA 1
ATOM 1571 C C . GLU A 1 191 ? -14.749 -6.522 16.717 1.00 93.75 191 GLU A C 1
ATOM 1573 O O . GLU A 1 191 ? -15.177 -7.228 15.807 1.00 93.75 191 GLU A O 1
ATOM 1578 N N . ILE A 1 192 ? -13.729 -6.897 17.498 1.00 94.12 192 ILE A N 1
ATOM 1579 C CA . ILE A 1 192 ? -13.049 -8.192 17.363 1.00 94.12 192 ILE A CA 1
ATOM 1580 C C . ILE A 1 192 ? -13.914 -9.312 17.928 1.00 94.12 192 ILE A C 1
ATOM 1582 O O . ILE A 1 192 ? -14.061 -10.354 17.294 1.00 94.12 192 ILE A O 1
ATOM 1586 N N . LYS A 1 193 ? -14.514 -9.105 19.102 1.00 92.31 193 LYS A N 1
ATOM 1587 C CA . LYS A 1 193 ? -15.375 -10.104 19.731 1.00 92.31 193 LYS A CA 1
ATOM 1588 C C . LYS A 1 193 ? -16.552 -10.478 18.831 1.00 92.31 193 LYS A C 1
ATOM 1590 O O . LYS A 1 193 ? -16.760 -11.652 18.568 1.00 92.31 193 LYS A O 1
ATOM 1595 N N . GLU A 1 194 ? -17.259 -9.494 18.289 1.00 92.81 194 GLU A N 1
ATOM 1596 C CA . GLU A 1 194 ? -18.383 -9.737 17.384 1.00 92.81 194 GLU A CA 1
ATOM 1597 C C . GLU A 1 194 ? -17.955 -10.456 16.099 1.00 92.81 194 GLU A C 1
ATOM 1599 O O . GLU A 1 194 ? -18.654 -11.354 15.637 1.00 92.81 194 GLU A O 1
ATOM 1604 N N . LEU A 1 195 ? -16.792 -10.103 15.541 1.00 93.06 195 LEU A N 1
ATOM 1605 C CA . LEU A 1 195 ? -16.204 -10.812 14.403 1.00 93.06 195 LEU A CA 1
ATOM 1606 C C . LEU A 1 195 ? -15.929 -12.285 14.739 1.00 93.06 195 LEU A C 1
ATOM 1608 O O . LEU A 1 195 ? -16.189 -13.175 13.934 1.00 93.06 195 LEU A O 1
ATOM 1612 N N . THR A 1 196 ? -15.427 -12.540 15.945 1.00 91.75 196 THR A N 1
ATOM 1613 C CA . THR A 1 196 ? -15.150 -13.889 16.454 1.00 91.75 196 THR A CA 1
ATOM 1614 C C . THR A 1 196 ? -16.432 -14.690 16.616 1.00 91.75 196 THR A C 1
ATOM 1616 O O . THR A 1 196 ? -16.524 -15.816 16.133 1.00 91.75 196 THR A O 1
ATOM 1619 N N . ASP A 1 197 ? -17.436 -14.091 17.257 1.00 91.81 197 ASP A N 1
ATOM 1620 C CA . ASP A 1 197 ? -18.748 -14.693 17.480 1.00 91.81 197 ASP A CA 1
ATOM 1621 C C . ASP A 1 197 ? -19.422 -15.031 16.141 1.00 91.81 197 ASP A C 1
ATOM 1623 O O . ASP A 1 197 ? -19.997 -16.109 15.988 1.00 91.81 197 ASP A O 1
ATOM 1627 N N . PHE A 1 198 ? -19.285 -14.156 15.140 1.00 93.06 198 PHE A N 1
ATOM 1628 C CA . PHE A 1 198 ? -19.763 -14.396 13.780 1.00 93.06 198 PHE A CA 1
ATOM 1629 C C . PHE A 1 198 ? -19.056 -15.582 13.105 1.00 93.06 198 PHE A C 1
ATOM 1631 O O . PHE A 1 198 ? -19.727 -16.478 12.588 1.00 93.06 198 PHE A O 1
ATOM 1638 N N . ILE A 1 199 ? -17.718 -15.638 13.151 1.00 91.88 199 ILE A N 1
ATOM 1639 C CA . ILE A 1 199 ? -16.936 -16.752 12.585 1.00 91.88 199 ILE A CA 1
ATOM 1640 C C . ILE A 1 199 ? -17.311 -18.078 13.261 1.00 91.88 199 ILE A C 1
ATOM 1642 O O . ILE A 1 199 ? -17.528 -19.081 12.574 1.00 91.88 199 ILE A O 1
ATOM 1646 N N . ASN A 1 200 ? -17.440 -18.084 14.590 1.00 90.19 200 ASN A N 1
ATOM 1647 C CA . ASN A 1 200 ? -17.884 -19.254 15.347 1.00 90.19 200 ASN A CA 1
ATOM 1648 C C . ASN A 1 200 ? -19.282 -19.703 14.902 1.00 90.19 200 ASN A C 1
ATOM 1650 O O . ASN A 1 200 ? -19.482 -20.877 14.598 1.00 90.19 200 ASN A O 1
ATOM 1654 N N . ALA A 1 201 ? -20.232 -18.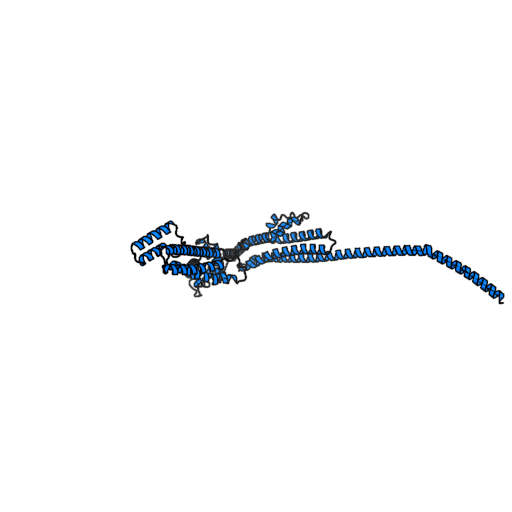772 14.773 1.00 89.44 201 ALA A N 1
ATOM 1655 C CA . ALA A 1 201 ? -21.596 -19.084 14.354 1.00 89.44 201 ALA A CA 1
ATOM 1656 C C . ALA A 1 201 ? -21.666 -19.709 12.947 1.00 89.44 201 ALA A C 1
ATOM 1658 O O . ALA A 1 201 ? -22.439 -20.651 12.731 1.00 89.44 201 ALA A O 1
ATOM 1659 N N . ILE A 1 202 ? -20.850 -19.233 11.996 1.00 89.31 202 ILE A N 1
ATOM 1660 C CA . ILE A 1 202 ? -20.756 -19.836 10.657 1.00 89.31 202 ILE A CA 1
ATOM 1661 C C . ILE A 1 202 ? -20.255 -21.281 10.764 1.00 89.31 202 ILE A C 1
ATOM 1663 O O . ILE A 1 202 ? -20.889 -22.192 10.223 1.00 89.31 202 ILE A O 1
ATOM 1667 N N . ASN A 1 203 ? -19.172 -21.517 11.507 1.00 85.69 203 ASN A N 1
ATOM 1668 C CA . ASN A 1 203 ? -18.564 -22.844 11.635 1.00 85.69 203 ASN A CA 1
ATOM 1669 C C . ASN A 1 203 ? -19.462 -23.834 12.400 1.00 85.69 203 ASN A C 1
ATOM 1671 O O . ASN A 1 203 ? -19.612 -24.979 11.968 1.00 85.69 203 ASN A O 1
ATOM 1675 N N . ASP A 1 204 ? -20.168 -23.386 13.441 1.00 83.62 204 ASP A N 1
ATOM 1676 C CA . ASP A 1 204 ? -21.161 -24.182 14.178 1.00 83.62 204 ASP A CA 1
ATOM 1677 C C . ASP A 1 204 ? -22.341 -24.618 13.297 1.00 83.62 204 ASP A C 1
ATOM 1679 O O . ASP A 1 204 ? -22.904 -25.712 13.440 1.00 83.62 204 ASP A O 1
ATOM 1683 N N . SER A 1 205 ? -22.758 -23.756 12.367 1.00 72.75 205 SER A N 1
ATOM 1684 C CA . SER A 1 205 ? -23.827 -24.080 11.420 1.00 72.75 205 SER A CA 1
ATOM 1685 C C . SER A 1 205 ? -23.397 -25.160 10.414 1.00 72.75 205 SER A C 1
ATOM 1687 O O . SER A 1 205 ? -24.217 -25.986 9.991 1.00 72.75 205 SER A O 1
ATOM 1689 N N . LEU A 1 206 ? -22.106 -25.190 10.069 1.00 66.25 206 LEU A N 1
ATOM 1690 C CA . LEU A 1 206 ? -21.496 -26.150 9.150 1.00 66.25 206 LEU A CA 1
ATOM 1691 C C . LEU A 1 206 ? -21.203 -27.493 9.836 1.00 66.25 206 LEU A C 1
ATOM 1693 O O . LEU A 1 206 ? -21.478 -28.546 9.250 1.00 66.25 206 LEU A O 1
ATOM 1697 N N . SER A 1 207 ? -20.734 -27.483 11.088 1.00 60.53 207 SER A N 1
ATOM 1698 C CA . SER A 1 207 ? -20.468 -28.695 11.880 1.00 60.53 207 SER A CA 1
ATOM 1699 C C . SER A 1 207 ? -21.753 -29.481 12.173 1.00 60.53 207 SER A C 1
ATOM 1701 O O . SER A 1 207 ? -21.782 -30.705 12.031 1.00 60.53 207 SER A O 1
ATOM 1703 N N . LYS A 1 208 ? -22.881 -28.796 12.421 1.00 59.00 208 LYS A N 1
ATOM 1704 C CA . LYS A 1 208 ? -24.211 -29.433 12.544 1.00 59.00 208 LYS A CA 1
ATOM 1705 C C . LYS A 1 208 ? -24.652 -30.184 11.280 1.00 59.00 208 LYS A C 1
ATOM 1707 O O . LYS A 1 208 ? -25.428 -31.136 11.385 1.00 59.00 208 LYS A O 1
ATOM 1712 N N . LYS A 1 209 ? -24.157 -29.797 10.097 1.00 57.00 209 LYS A N 1
ATOM 1713 C CA . LYS A 1 209 ? -24.419 -30.490 8.820 1.00 57.00 209 LYS A CA 1
ATOM 1714 C C . LYS A 1 209 ? -23.432 -31.633 8.545 1.00 57.00 209 LYS A C 1
ATOM 1716 O O . LYS A 1 209 ? -23.809 -32.596 7.879 1.00 57.00 209 LYS A O 1
ATOM 1721 N N . ARG A 1 210 ? -22.201 -31.573 9.066 1.00 55.69 210 ARG A N 1
ATOM 1722 C CA . ARG A 1 210 ? -21.140 -32.578 8.863 1.00 55.69 210 ARG A CA 1
ATOM 1723 C C . ARG A 1 210 ? -20.982 -33.466 10.105 1.00 55.69 210 ARG A C 1
ATOM 1725 O O . ARG A 1 210 ? -20.117 -33.260 10.947 1.00 55.69 210 ARG A O 1
ATOM 1732 N N . LYS A 1 211 ? -21.820 -34.502 10.229 1.00 49.78 211 LYS A N 1
ATOM 1733 C CA . LYS A 1 211 ? -21.609 -35.561 11.235 1.00 49.78 211 LYS A CA 1
ATOM 1734 C C . LYS A 1 211 ? -20.364 -36.381 10.869 1.00 49.78 211 LYS A C 1
ATOM 1736 O O . LYS A 1 211 ? -20.411 -37.090 9.870 1.00 49.78 211 LYS A O 1
ATOM 1741 N N . LYS A 1 212 ? -19.367 -36.376 11.765 1.00 49.91 212 LYS A N 1
ATOM 1742 C CA . LYS A 1 212 ? -18.070 -37.094 11.741 1.00 49.91 212 LYS A CA 1
ATOM 1743 C C . LYS A 1 212 ? -16.939 -36.310 11.069 1.00 49.91 212 LYS A C 1
ATOM 1745 O O . LYS A 1 212 ? -16.804 -36.345 9.859 1.00 49.91 212 LYS A O 1
ATOM 1750 N N . ASP A 1 213 ? -16.103 -35.667 11.878 1.00 46.91 213 ASP A N 1
ATOM 1751 C CA . ASP A 1 213 ? -14.713 -36.099 12.060 1.00 46.91 213 ASP A CA 1
ATOM 1752 C C . ASP A 1 213 ? -14.068 -35.335 13.224 1.00 46.91 213 ASP A C 1
ATOM 1754 O O . ASP A 1 213 ? -14.154 -34.117 13.316 1.00 46.91 213 ASP A O 1
ATOM 1758 N N . LYS A 1 214 ? -13.445 -36.071 14.152 1.00 47.50 214 LYS A N 1
ATOM 1759 C CA . LYS A 1 214 ? -12.730 -35.535 15.325 1.00 47.50 214 LYS A CA 1
ATOM 1760 C C . LYS A 1 214 ? -11.320 -35.058 14.941 1.00 47.50 214 LYS A C 1
ATOM 1762 O O . LYS A 1 214 ? -10.334 -35.560 15.480 1.00 47.50 214 LYS A O 1
ATOM 1767 N N . LYS A 1 215 ? -11.207 -34.147 13.980 1.00 51.94 215 LYS A N 1
ATOM 1768 C CA . LYS A 1 215 ? -9.995 -33.325 13.833 1.00 51.94 215 LYS A CA 1
ATOM 1769 C C . LYS A 1 215 ? -10.267 -31.988 14.516 1.00 51.94 215 LYS A C 1
ATOM 1771 O O . LYS A 1 215 ? -11.426 -31.600 14.603 1.00 51.94 215 LYS A O 1
ATOM 1776 N N . GLU A 1 216 ? -9.229 -31.359 15.064 1.00 56.25 216 GLU A N 1
ATOM 1777 C CA . GLU A 1 216 ? -9.316 -30.021 15.667 1.00 56.25 216 GLU A CA 1
ATOM 1778 C C . GLU A 1 216 ? -10.215 -29.120 14.806 1.00 56.25 216 GLU A C 1
ATOM 1780 O O . GLU A 1 216 ? -10.029 -29.061 13.589 1.00 56.25 216 GLU A O 1
ATOM 1785 N N . GLU A 1 217 ? -11.233 -28.499 15.410 1.00 67.31 217 GLU A N 1
ATOM 1786 C CA . GLU A 1 217 ? -12.154 -27.610 14.697 1.00 67.31 217 GLU A CA 1
ATOM 1787 C C . GLU A 1 217 ? -11.384 -26.363 14.259 1.00 67.31 217 GLU A C 1
ATOM 1789 O O . GLU A 1 217 ? -11.218 -25.402 15.007 1.00 67.31 217 GLU A O 1
ATOM 1794 N N . ILE A 1 218 ? -10.853 -26.403 13.039 1.00 78.81 218 ILE A N 1
ATOM 1795 C CA . ILE A 1 218 ? -10.242 -25.241 12.405 1.00 78.81 218 ILE A CA 1
ATOM 1796 C C . ILE A 1 218 ? -11.383 -24.317 11.990 1.00 78.81 218 ILE A C 1
ATOM 1798 O O . ILE A 1 218 ? -12.175 -24.652 11.109 1.00 78.81 218 ILE A O 1
ATOM 1802 N N . LEU A 1 219 ? -11.446 -23.145 12.617 1.00 85.94 219 LEU A N 1
ATOM 1803 C CA . LEU A 1 219 ? -12.392 -22.099 12.253 1.00 85.94 219 LEU A CA 1
ATOM 1804 C C . LEU A 1 219 ? -11.981 -21.502 10.909 1.00 85.94 219 LEU A C 1
ATOM 1806 O O . LEU A 1 219 ? -10.917 -20.884 10.796 1.00 85.94 219 LEU A O 1
ATOM 1810 N N . THR A 1 220 ? -12.825 -21.698 9.900 1.00 89.44 220 THR A N 1
ATOM 1811 C CA . THR A 1 220 ? -12.592 -21.216 8.533 1.00 89.44 220 THR A CA 1
ATOM 1812 C C . THR A 1 220 ? -13.729 -20.326 8.059 1.00 89.44 220 THR A C 1
ATOM 1814 O O . THR A 1 220 ? -14.851 -20.431 8.550 1.00 89.44 220 THR A O 1
ATOM 1817 N N . PHE A 1 221 ? -13.433 -19.412 7.145 1.00 89.69 221 PHE A N 1
ATOM 1818 C CA . PHE A 1 221 ? -14.419 -18.512 6.555 1.00 89.69 221 PHE A CA 1
ATOM 1819 C C . PHE A 1 221 ? -13.951 -18.040 5.180 1.00 89.69 221 PHE A C 1
ATOM 1821 O O . PHE A 1 221 ? -12.748 -17.871 4.950 1.00 89.69 221 PHE A O 1
ATOM 1828 N N . HIS A 1 222 ? -14.897 -17.747 4.296 1.00 91.00 222 HIS A N 1
ATOM 1829 C CA . HIS A 1 222 ? -14.616 -17.078 3.034 1.00 91.00 222 HIS A CA 1
ATOM 1830 C C . HIS A 1 222 ? -14.431 -15.578 3.261 1.00 91.00 222 HIS A C 1
ATOM 1832 O O . HIS A 1 222 ? -15.140 -14.956 4.055 1.00 91.00 222 HIS A O 1
ATOM 1838 N N . PHE A 1 223 ? -13.506 -14.960 2.524 1.00 92.06 223 PHE A N 1
ATOM 1839 C CA . PHE A 1 223 ? -13.231 -13.528 2.675 1.00 92.06 223 PHE A CA 1
ATOM 1840 C C . PHE A 1 223 ? -14.489 -12.650 2.535 1.00 92.06 223 PHE A C 1
ATOM 1842 O O . PHE A 1 223 ? -14.690 -11.727 3.329 1.00 92.06 223 PHE A O 1
ATOM 1849 N N . ASN A 1 224 ? -15.364 -12.957 1.570 1.00 92.94 224 ASN A N 1
ATOM 1850 C CA . ASN A 1 224 ? -16.586 -12.184 1.360 1.00 92.94 224 ASN A CA 1
ATOM 1851 C C . ASN A 1 224 ? -17.575 -12.302 2.523 1.00 92.94 224 ASN A C 1
ATOM 1853 O O . ASN A 1 224 ? -18.293 -11.344 2.771 1.00 92.94 224 ASN A O 1
ATOM 1857 N N . GLU A 1 225 ? -17.596 -13.402 3.282 1.00 93.38 225 GLU A N 1
ATOM 1858 C CA . GLU A 1 225 ? -18.485 -13.520 4.449 1.00 93.38 225 GLU A CA 1
ATOM 1859 C C . GLU A 1 225 ? -18.146 -12.463 5.504 1.00 93.38 225 GLU A C 1
ATOM 1861 O O . GLU A 1 225 ? -19.036 -11.808 6.046 1.00 93.38 225 GLU A O 1
ATOM 1866 N N . ILE A 1 226 ? -16.852 -12.242 5.749 1.00 94.00 226 ILE A N 1
ATOM 1867 C CA . ILE A 1 226 ? -16.382 -11.219 6.689 1.00 94.00 226 ILE A CA 1
ATOM 1868 C C . ILE A 1 226 ? -16.594 -9.816 6.132 1.00 94.00 226 ILE A C 1
ATOM 1870 O O . ILE A 1 226 ? -17.012 -8.917 6.863 1.00 94.00 226 ILE A O 1
ATOM 1874 N N . TYR A 1 227 ? -16.318 -9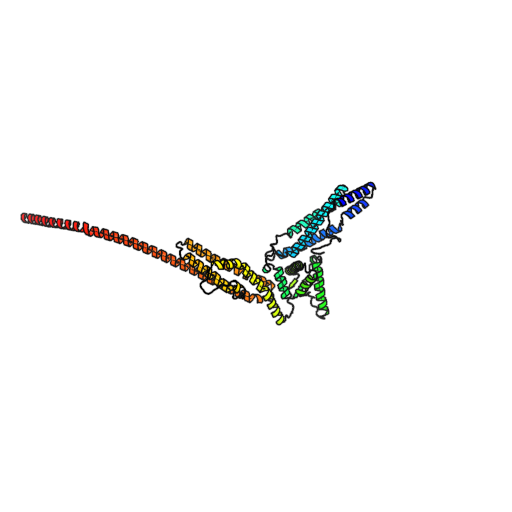.620 4.843 1.00 93.31 227 TYR A N 1
ATOM 1875 C CA . TYR A 1 227 ? -16.523 -8.327 4.199 1.00 93.31 227 TYR A CA 1
ATOM 1876 C C . TYR A 1 227 ? -17.997 -7.898 4.263 1.00 93.31 227 TYR A C 1
ATOM 1878 O O . TYR A 1 227 ? -18.296 -6.796 4.723 1.00 93.31 227 TYR A O 1
ATOM 1886 N N . GLU A 1 228 ? -18.922 -8.788 3.890 1.00 94.12 228 GLU A N 1
ATOM 1887 C CA . GLU A 1 228 ? -20.367 -8.535 3.927 1.00 94.12 228 GLU A CA 1
ATOM 1888 C C . GLU A 1 228 ? -20.897 -8.377 5.358 1.00 94.12 228 GLU A C 1
ATOM 1890 O O . GLU A 1 228 ? -21.754 -7.528 5.608 1.00 94.12 228 GLU A O 1
ATOM 1895 N N . PHE A 1 229 ? -20.351 -9.118 6.329 1.00 94.56 229 PHE A N 1
ATOM 1896 C CA . PHE A 1 229 ? -20.666 -8.912 7.744 1.00 94.56 229 PHE A CA 1
ATOM 1897 C C . PHE A 1 229 ? -20.403 -7.462 8.170 1.00 94.56 229 PHE A C 1
ATOM 1899 O O . PHE A 1 229 ? -21.300 -6.792 8.689 1.00 94.56 229 PHE A O 1
ATOM 1906 N N . PHE A 1 230 ? -19.212 -6.932 7.887 1.00 92.88 230 PHE A N 1
ATOM 1907 C CA . PHE A 1 230 ? -18.883 -5.553 8.245 1.00 92.88 230 PHE A CA 1
ATOM 1908 C C . PHE A 1 230 ? -19.644 -4.514 7.422 1.00 92.88 230 PHE A C 1
ATOM 1910 O O . PHE A 1 230 ? -20.040 -3.480 7.972 1.00 92.88 230 PHE A O 1
ATOM 1917 N N . LEU A 1 231 ? -19.893 -4.797 6.141 1.00 92.19 231 LEU A N 1
ATOM 1918 C CA . LEU A 1 231 ? -20.697 -3.942 5.271 1.00 92.19 231 LEU A CA 1
ATOM 1919 C C . LEU A 1 231 ? -22.129 -3.798 5.808 1.00 92.19 231 LEU A C 1
ATOM 1921 O O . LEU A 1 231 ? -22.627 -2.681 5.943 1.00 92.19 231 LEU A O 1
ATOM 1925 N N . SER A 1 232 ? -22.752 -4.913 6.206 1.00 91.75 232 SER A N 1
ATOM 1926 C CA . SER A 1 232 ? -24.103 -4.939 6.784 1.00 91.75 232 SER A CA 1
ATOM 1927 C C . SER A 1 232 ? -24.190 -4.240 8.144 1.00 91.75 232 SER A C 1
ATOM 1929 O O . SER A 1 232 ? -25.227 -3.670 8.484 1.00 91.75 232 SER A O 1
ATOM 1931 N N . LYS A 1 233 ? -23.093 -4.237 8.913 1.00 89.44 233 LYS A N 1
ATOM 1932 C CA . LYS A 1 233 ? -23.019 -3.581 10.221 1.00 89.44 233 LYS A CA 1
ATOM 1933 C C . LYS A 1 233 ? -22.947 -2.063 10.096 1.00 89.44 233 LYS A C 1
ATOM 1935 O O . LYS A 1 233 ? -23.668 -1.352 10.795 1.00 89.44 233 LYS A O 1
ATOM 1940 N N . ASN A 1 234 ? -22.027 -1.554 9.275 1.00 89.00 234 ASN A N 1
ATOM 1941 C CA . ASN A 1 234 ? -21.882 -0.120 9.035 1.00 89.00 234 ASN A CA 1
ATOM 1942 C C . ASN A 1 234 ? -21.071 0.144 7.759 1.00 89.00 234 ASN A C 1
ATOM 1944 O O . ASN A 1 234 ? -19.845 0.265 7.808 1.00 89.00 234 ASN A O 1
ATOM 1948 N N . GLU A 1 235 ? -21.772 0.321 6.641 1.00 90.81 235 GLU A N 1
ATOM 1949 C CA . GLU A 1 235 ? -21.187 0.622 5.329 1.00 90.81 235 GLU A CA 1
ATOM 1950 C C . GLU A 1 235 ? -20.218 1.816 5.365 1.00 90.81 235 GLU A C 1
ATOM 1952 O O . GLU A 1 235 ? -19.142 1.774 4.771 1.00 90.81 235 GLU A O 1
ATOM 1957 N N . ARG A 1 236 ? -20.531 2.861 6.145 1.00 91.31 236 ARG A N 1
ATOM 1958 C CA . ARG A 1 236 ? -19.683 4.063 6.242 1.00 91.31 236 ARG A CA 1
ATOM 1959 C C . ARG A 1 236 ? -18.322 3.786 6.884 1.00 91.31 236 ARG A C 1
ATOM 1961 O O . ARG A 1 236 ? -17.387 4.547 6.656 1.00 91.31 236 ARG A O 1
ATOM 1968 N N . ARG A 1 237 ? -18.197 2.706 7.664 1.00 91.62 237 ARG A N 1
ATOM 1969 C CA . ARG A 1 237 ? -16.957 2.283 8.340 1.00 91.62 237 ARG A CA 1
ATOM 1970 C C . ARG A 1 237 ? -16.245 1.134 7.621 1.00 91.62 237 ARG A C 1
ATOM 1972 O O . ARG A 1 237 ? -15.301 0.571 8.170 1.00 91.62 237 ARG A O 1
ATOM 1979 N N . ILE A 1 238 ? -16.622 0.790 6.386 1.00 92.62 238 ILE A N 1
ATOM 1980 C CA . ILE A 1 238 ? -16.004 -0.343 5.677 1.00 92.62 238 ILE A CA 1
ATOM 1981 C C . ILE A 1 238 ? -14.487 -0.185 5.504 1.00 92.62 238 ILE A C 1
ATOM 1983 O O . ILE A 1 238 ? -13.747 -1.160 5.612 1.00 92.62 238 ILE A O 1
ATOM 1987 N N . LYS A 1 239 ? -13.999 1.047 5.317 1.00 90.75 239 LYS A N 1
ATOM 1988 C CA . LYS A 1 239 ? -12.561 1.336 5.224 1.00 90.75 239 LYS A CA 1
ATOM 1989 C C . LYS A 1 239 ? -11.832 1.112 6.553 1.00 90.75 239 LYS A C 1
ATOM 1991 O O . LYS A 1 239 ? -10.740 0.558 6.563 1.00 90.75 239 LYS A O 1
ATOM 1996 N N . PHE A 1 240 ? -12.457 1.470 7.676 1.00 92.81 240 PHE A N 1
ATOM 1997 C CA . PHE A 1 240 ? -11.943 1.155 9.012 1.00 92.81 240 PHE A CA 1
ATOM 1998 C C . PHE A 1 240 ? -11.850 -0.362 9.224 1.00 92.81 240 PHE A C 1
ATOM 2000 O O . PHE A 1 240 ? -10.820 -0.867 9.668 1.00 92.81 240 PHE A O 1
ATOM 2007 N N . TYR A 1 241 ? -12.898 -1.107 8.861 1.00 94.12 241 TYR A N 1
ATOM 2008 C CA . TYR A 1 241 ? -12.890 -2.565 9.000 1.00 94.12 241 TYR A CA 1
ATOM 2009 C C . TYR A 1 241 ? -11.898 -3.234 8.044 1.00 94.12 241 TYR A C 1
ATOM 2011 O O . TYR A 1 241 ? -11.262 -4.212 8.421 1.00 94.12 241 TYR A O 1
ATOM 2019 N N . SER A 1 242 ? -11.702 -2.678 6.849 1.00 92.69 242 SER A N 1
ATOM 2020 C CA . SER A 1 242 ? -10.680 -3.124 5.895 1.00 92.69 242 SER A CA 1
ATOM 2021 C C . SER A 1 242 ? -9.272 -3.000 6.483 1.00 92.69 242 SER A C 1
ATOM 2023 O O . SER A 1 242 ? -8.510 -3.969 6.465 1.00 92.69 242 SER A O 1
ATOM 2025 N N . ASP A 1 243 ? -8.957 -1.849 7.090 1.00 91.81 243 ASP A N 1
ATOM 2026 C CA . ASP A 1 243 ? -7.700 -1.641 7.815 1.00 91.81 243 ASP A CA 1
ATOM 2027 C C . ASP A 1 243 ? -7.542 -2.652 8.960 1.00 91.81 243 ASP A C 1
ATOM 2029 O O . ASP A 1 243 ? -6.463 -3.221 9.143 1.00 91.81 243 ASP A O 1
ATOM 2033 N N . LEU A 1 244 ? -8.617 -2.906 9.714 1.00 92.62 244 LEU A N 1
ATOM 2034 C CA . LEU A 1 244 ? -8.618 -3.841 10.838 1.00 92.62 244 LEU A CA 1
ATOM 2035 C C . LEU A 1 244 ? -8.387 -5.291 10.389 1.00 92.62 244 LEU A C 1
ATOM 2037 O O . LEU A 1 244 ? -7.517 -5.962 10.937 1.00 92.62 244 LEU A O 1
ATOM 2041 N N . ILE A 1 245 ? -9.108 -5.779 9.377 1.00 92.38 245 ILE A N 1
ATOM 2042 C CA . ILE A 1 245 ? -8.941 -7.141 8.839 1.00 92.38 245 ILE A CA 1
ATOM 2043 C C . ILE A 1 245 ? -7.523 -7.322 8.299 1.00 92.38 245 ILE A C 1
ATOM 2045 O O . ILE A 1 245 ? -6.878 -8.335 8.577 1.00 92.38 245 ILE A O 1
ATOM 2049 N N . TYR A 1 246 ? -7.011 -6.333 7.564 1.00 91.25 246 TYR A N 1
ATOM 2050 C CA . TYR A 1 246 ? -5.648 -6.388 7.049 1.00 91.25 246 TYR A CA 1
ATOM 2051 C C . TYR A 1 246 ? -4.610 -6.398 8.180 1.00 91.25 246 TYR A C 1
ATOM 2053 O O . TYR A 1 246 ? -3.619 -7.126 8.105 1.00 91.25 246 TYR A O 1
ATOM 2061 N N . LEU A 1 247 ? -4.849 -5.660 9.271 1.00 91.12 247 LEU A N 1
ATOM 2062 C CA . LEU A 1 247 ? -4.009 -5.710 10.469 1.00 91.12 247 LEU A CA 1
ATOM 2063 C C . LEU A 1 247 ? -4.012 -7.112 11.095 1.00 91.12 247 LEU A C 1
ATOM 2065 O O . LEU A 1 247 ? -2.943 -7.619 11.441 1.00 91.12 247 LEU A O 1
ATOM 2069 N N . LEU A 1 248 ? -5.180 -7.749 11.224 1.00 91.75 248 LEU A N 1
ATOM 2070 C CA . LEU A 1 248 ? -5.301 -9.118 11.741 1.00 91.75 248 LEU A CA 1
ATOM 2071 C C . LEU A 1 248 ? -4.553 -10.123 10.855 1.00 91.75 248 LEU A C 1
ATOM 2073 O O . LEU A 1 248 ? -3.872 -11.010 11.374 1.00 91.75 248 LEU A O 1
ATOM 2077 N N . TYR A 1 249 ? -4.616 -9.947 9.533 1.00 90.00 249 TYR A N 1
ATOM 2078 C CA . TYR A 1 249 ? -3.853 -10.741 8.571 1.00 90.00 249 TYR A CA 1
ATOM 2079 C C . TYR A 1 249 ? -2.336 -10.561 8.736 1.00 90.00 249 TYR A C 1
ATOM 2081 O O . TYR A 1 249 ? -1.610 -11.543 8.885 1.00 90.00 249 TYR A O 1
ATOM 2089 N N . LEU A 1 250 ? -1.834 -9.320 8.796 1.00 87.75 250 LEU A N 1
ATOM 2090 C CA . LEU A 1 250 ? -0.395 -9.068 8.986 1.00 87.75 250 LEU A CA 1
ATOM 2091 C C . LEU A 1 250 ? 0.139 -9.624 10.312 1.00 87.75 250 LEU A C 1
ATOM 2093 O O . LEU A 1 250 ? 1.313 -9.981 10.403 1.00 87.75 250 LEU A O 1
ATOM 2097 N N . ASN A 1 251 ? -0.719 -9.711 11.329 1.00 87.94 251 ASN A N 1
ATOM 2098 C CA . ASN A 1 251 ? -0.391 -10.282 12.631 1.00 87.94 251 ASN A CA 1
ATOM 2099 C C . ASN A 1 251 ? -0.676 -11.793 12.725 1.00 87.94 251 ASN A C 1
ATOM 2101 O O . ASN A 1 251 ? -0.634 -12.340 13.825 1.00 87.94 251 ASN A O 1
ATOM 2105 N N . LYS A 1 252 ? -0.937 -12.475 11.597 1.00 89.06 252 LYS A N 1
ATOM 2106 C CA . LYS A 1 252 ? -1.173 -13.931 11.504 1.00 89.06 252 LYS A CA 1
ATOM 2107 C C . LYS A 1 252 ? -2.350 -14.454 12.335 1.00 89.06 252 LYS A C 1
ATOM 2109 O O . LYS A 1 252 ? -2.443 -15.650 12.611 1.00 89.06 252 LYS A O 1
ATOM 2114 N N . ILE A 1 253 ? -3.263 -13.567 12.726 1.00 91.31 253 ILE A N 1
ATOM 2115 C CA . ILE A 1 253 ? -4.526 -13.950 13.367 1.00 91.31 253 ILE A CA 1
ATOM 2116 C C . ILE A 1 253 ? -5.442 -14.552 12.303 1.00 91.31 253 ILE A C 1
ATOM 2118 O O . ILE A 1 253 ? -6.032 -15.611 12.514 1.00 91.31 253 ILE A O 1
ATOM 2122 N N . PHE A 1 254 ? -5.478 -13.904 11.136 1.00 90.88 254 PHE A N 1
ATOM 2123 C CA . PHE A 1 254 ? -6.008 -14.475 9.907 1.00 90.88 254 PHE A CA 1
ATOM 2124 C C . PHE A 1 254 ? -4.875 -14.961 9.021 1.00 90.88 254 PHE A C 1
ATOM 2126 O O . PHE A 1 254 ? -3.887 -14.262 8.808 1.00 90.88 254 PHE A O 1
ATOM 2133 N N . GLU A 1 255 ? -5.048 -16.146 8.457 1.00 89.88 255 GLU A N 1
ATOM 2134 C CA . GLU A 1 255 ? -4.122 -16.716 7.488 1.00 89.88 255 GLU A CA 1
ATOM 2135 C C . GLU A 1 255 ? -4.910 -17.341 6.345 1.00 89.88 255 GLU A C 1
ATOM 2137 O O . GLU A 1 255 ? -5.943 -17.969 6.571 1.00 89.88 255 GLU A O 1
ATOM 2142 N N . ALA A 1 256 ? -4.421 -17.181 5.115 1.00 86.44 256 ALA A N 1
ATOM 2143 C CA . ALA A 1 256 ? -5.003 -17.867 3.969 1.00 86.44 256 ALA A CA 1
ATOM 2144 C C . ALA A 1 256 ? -4.944 -19.385 4.203 1.00 86.44 256 ALA A C 1
ATOM 2146 O O . ALA A 1 256 ? -3.899 -19.927 4.577 1.00 86.44 256 ALA A O 1
ATOM 2147 N N . TYR A 1 257 ? -6.065 -20.067 3.994 1.00 84.00 257 TYR A N 1
ATOM 2148 C CA . TYR A 1 257 ? -6.200 -21.496 4.232 1.00 84.00 257 TYR A CA 1
ATOM 2149 C C . TYR A 1 257 ? -6.659 -22.179 2.953 1.00 84.00 257 TYR A C 1
ATOM 2151 O O . TYR A 1 257 ? -7.792 -22.013 2.519 1.00 84.00 257 TYR A O 1
ATOM 2159 N N . GLN A 1 258 ? -5.760 -22.947 2.339 1.00 67.81 258 GLN A N 1
ATOM 2160 C CA . GLN A 1 258 ? -6.070 -23.635 1.085 1.00 67.81 258 GLN A CA 1
ATOM 2161 C C . GLN A 1 258 ? -6.863 -24.935 1.293 1.00 67.81 258 GLN A C 1
ATOM 2163 O O . GLN A 1 258 ? -7.581 -25.333 0.382 1.00 67.81 258 GLN A O 1
ATOM 2168 N N . GLY A 1 259 ? -6.791 -25.555 2.482 1.00 63.78 259 GLY A N 1
ATOM 2169 C CA . GLY A 1 259 ? -7.547 -26.767 2.830 1.00 63.78 259 GLY A CA 1
ATOM 2170 C C . GLY A 1 259 ? -7.592 -27.836 1.723 1.00 63.78 259 GLY A C 1
ATOM 2171 O O . GLY A 1 259 ? -6.673 -27.945 0.915 1.00 63.78 259 GLY A O 1
ATOM 2172 N N . ASP A 1 260 ? -8.693 -28.594 1.681 1.00 54.19 260 ASP A N 1
ATOM 2173 C CA . ASP A 1 260 ? -9.065 -29.492 0.572 1.00 54.19 260 ASP A CA 1
ATOM 2174 C C . ASP A 1 260 ? -10.099 -28.821 -0.365 1.00 54.19 260 ASP A C 1
ATOM 2176 O O . ASP A 1 260 ? -11.016 -29.471 -0.877 1.00 54.19 260 ASP A O 1
ATOM 2180 N N . GLU A 1 261 ? -10.032 -27.497 -0.559 1.00 60.72 261 GLU A N 1
ATOM 2181 C CA . GLU A 1 261 ? -11.009 -26.810 -1.408 1.00 60.72 261 GLU A CA 1
ATOM 2182 C C . GLU A 1 261 ? -10.759 -27.058 -2.895 1.00 60.72 261 GLU A C 1
ATOM 2184 O O . GLU A 1 261 ? -9.850 -26.515 -3.530 1.00 60.72 261 GLU A O 1
ATOM 2189 N N . PHE A 1 262 ? -11.639 -27.861 -3.489 1.00 58.50 262 PHE A N 1
ATOM 2190 C CA . PHE A 1 262 ? -11.718 -27.992 -4.932 1.00 58.50 262 PHE A CA 1
ATOM 2191 C C . PHE A 1 262 ? -12.501 -26.818 -5.529 1.00 58.50 262 PHE A C 1
ATOM 2193 O O . PHE A 1 262 ? -13.727 -26.838 -5.580 1.00 58.50 262 PHE A O 1
ATOM 2200 N N . ILE A 1 263 ? -11.784 -25.815 -6.036 1.00 71.69 263 ILE A N 1
ATOM 2201 C CA . ILE A 1 263 ? -12.374 -24.782 -6.902 1.00 71.69 263 ILE A CA 1
ATOM 2202 C C . ILE A 1 263 ? -12.491 -25.345 -8.320 1.00 71.69 263 ILE A C 1
ATOM 2204 O O . ILE A 1 263 ? -11.476 -25.758 -8.904 1.00 71.69 263 ILE A O 1
ATOM 2208 N N . ASN A 1 264 ? -13.700 -25.330 -8.888 1.00 79.94 264 ASN A N 1
ATOM 2209 C CA . ASN A 1 264 ? -13.967 -25.831 -10.236 1.00 79.94 264 ASN A CA 1
ATOM 2210 C C . ASN A 1 264 ? -13.159 -25.039 -11.287 1.00 79.94 264 ASN A C 1
ATOM 2212 O O . ASN A 1 264 ? -12.915 -23.844 -11.151 1.00 79.94 264 ASN A O 1
ATOM 2216 N N . ILE A 1 265 ? -12.759 -25.690 -12.382 1.00 83.44 265 ILE A N 1
ATOM 2217 C CA . ILE A 1 265 ? -12.069 -25.060 -13.518 1.00 83.44 265 ILE A CA 1
ATOM 2218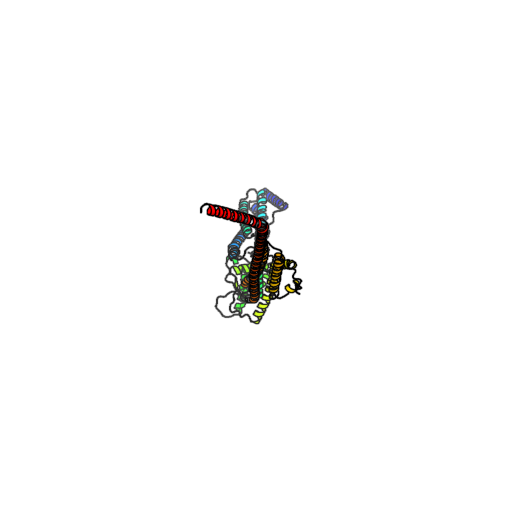 C C . ILE A 1 265 ? -12.840 -23.844 -14.065 1.00 83.44 265 ILE A C 1
ATOM 2220 O O . ILE A 1 265 ? -12.205 -22.863 -14.455 1.00 83.44 265 ILE A O 1
ATOM 2224 N N . LEU A 1 266 ? -14.177 -23.890 -14.117 1.00 85.75 266 LEU A N 1
ATOM 2225 C CA . LEU A 1 266 ? -14.988 -22.755 -14.582 1.00 85.75 266 LEU A CA 1
ATOM 2226 C C . LEU A 1 266 ? -14.869 -21.551 -13.639 1.00 85.75 266 LEU A C 1
ATOM 2228 O O . LEU A 1 266 ? -14.562 -20.456 -14.101 1.00 85.75 266 LEU A O 1
ATOM 2232 N N . GLU A 1 267 ? -14.994 -21.776 -12.332 1.00 85.06 267 GLU A N 1
ATOM 2233 C CA . GLU A 1 267 ? -14.828 -20.743 -11.300 1.00 85.06 267 GLU A CA 1
ATOM 2234 C C . GLU A 1 267 ? -13.409 -20.164 -11.319 1.00 85.06 267 GLU A C 1
ATOM 2236 O O . GLU A 1 267 ? -13.228 -18.950 -11.315 1.00 85.06 267 GLU A O 1
ATOM 2241 N N . ARG A 1 268 ? -12.375 -21.008 -11.459 1.00 85.88 268 ARG A N 1
ATOM 2242 C CA . ARG A 1 268 ? -10.985 -20.535 -11.604 1.00 85.88 268 ARG A CA 1
ATOM 2243 C C . ARG A 1 268 ? -10.814 -19.622 -12.814 1.00 85.88 268 ARG A C 1
ATOM 2245 O O . ARG A 1 268 ? -10.082 -18.635 -12.731 1.00 85.88 268 ARG A O 1
ATOM 2252 N N . LYS A 1 269 ? -11.449 -19.944 -13.948 1.00 88.94 269 LYS A N 1
ATOM 2253 C CA . LYS A 1 269 ? -11.405 -19.106 -15.158 1.00 88.94 269 LYS A CA 1
ATOM 2254 C C . LYS A 1 269 ? -12.107 -17.771 -14.939 1.00 88.94 269 LYS A C 1
ATOM 2256 O O . LYS A 1 269 ? -11.576 -16.750 -15.371 1.00 88.94 269 LYS A O 1
ATOM 2261 N N . GLU A 1 270 ? -13.250 -17.778 -14.264 1.00 92.19 270 GLU A N 1
ATOM 2262 C CA . GLU A 1 270 ? -13.993 -16.566 -13.921 1.00 92.19 270 GLU A CA 1
ATOM 2263 C C . GLU A 1 270 ? -13.192 -15.664 -12.974 1.00 92.19 270 GLU A C 1
ATOM 2265 O O . GLU A 1 270 ? -12.950 -14.504 -13.306 1.00 92.19 270 GLU A O 1
ATOM 2270 N N . ILE A 1 271 ? -12.663 -16.213 -11.875 1.00 91.88 271 ILE A N 1
ATOM 2271 C CA . ILE A 1 271 ? -11.784 -15.497 -10.936 1.00 91.88 271 ILE A CA 1
ATOM 2272 C C . ILE A 1 271 ? -10.580 -14.909 -11.679 1.00 91.88 271 ILE A C 1
ATOM 2274 O O . ILE A 1 271 ? -10.278 -13.726 -11.544 1.00 91.88 271 ILE A O 1
ATOM 2278 N N . THR A 1 272 ? -9.927 -15.706 -12.531 1.00 91.88 272 THR A N 1
ATOM 2279 C CA . THR A 1 272 ? -8.794 -15.252 -13.354 1.00 91.88 272 THR A CA 1
ATOM 2280 C C . THR A 1 272 ? -9.180 -14.074 -14.247 1.00 91.88 272 THR A C 1
ATOM 2282 O O . THR A 1 272 ? -8.406 -13.127 -14.392 1.00 91.88 272 THR A O 1
ATOM 2285 N N . GLN A 1 273 ? -10.362 -14.115 -14.864 1.00 92.94 273 GLN A N 1
ATOM 2286 C CA . GLN A 1 273 ? -10.830 -13.040 -15.731 1.00 92.94 273 GLN A CA 1
ATOM 2287 C C . GLN A 1 273 ? -11.179 -11.776 -14.936 1.00 92.94 273 GLN A C 1
ATOM 2289 O O . GLN A 1 273 ? -10.798 -10.683 -15.351 1.00 92.94 273 GLN A O 1
ATOM 2294 N N . ASN A 1 274 ? -11.830 -11.916 -13.783 1.00 95.38 274 ASN A N 1
ATOM 2295 C CA . ASN A 1 274 ? -12.189 -10.798 -12.913 1.00 95.38 274 ASN A CA 1
ATOM 2296 C C . ASN A 1 274 ? -10.944 -10.113 -12.336 1.00 95.38 274 ASN A C 1
ATOM 2298 O O . ASN A 1 274 ? -10.832 -8.891 -12.395 1.00 95.38 274 ASN A O 1
ATOM 2302 N N . LEU A 1 275 ? -9.950 -10.888 -11.900 1.00 94.62 275 LEU A N 1
ATOM 2303 C CA . LEU A 1 275 ? -8.655 -10.361 -11.465 1.00 94.62 275 LEU A CA 1
ATOM 2304 C C . LEU A 1 275 ? -7.926 -9.628 -12.601 1.00 94.62 275 LEU A C 1
ATOM 2306 O O . LEU A 1 275 ? -7.379 -8.550 -12.384 1.00 94.62 275 LEU A O 1
ATOM 2310 N N . LYS A 1 276 ? -7.955 -10.150 -13.836 1.00 91.56 276 LYS A N 1
ATOM 2311 C CA . LYS A 1 276 ? -7.406 -9.435 -15.005 1.00 91.56 276 LYS A CA 1
ATOM 2312 C C . LYS A 1 276 ? -8.138 -8.123 -15.277 1.00 91.56 276 LYS A C 1
ATOM 2314 O O . LYS A 1 276 ? -7.487 -7.133 -15.609 1.00 91.56 276 LYS A O 1
ATOM 2319 N N . ASN A 1 277 ? -9.465 -8.119 -15.155 1.00 92.69 277 ASN A N 1
ATOM 2320 C CA . ASN A 1 277 ? -10.292 -6.929 -15.345 1.00 92.69 277 ASN A CA 1
ATOM 2321 C C . ASN A 1 277 ? -10.025 -5.869 -14.266 1.00 92.69 277 ASN A C 1
ATOM 2323 O O . ASN A 1 277 ? -10.112 -4.688 -14.575 1.00 92.69 277 ASN A O 1
ATOM 2327 N N . PHE A 1 278 ? -9.657 -6.283 -13.051 1.00 93.56 278 PHE A N 1
ATOM 2328 C CA . PHE A 1 278 ? -9.274 -5.389 -11.957 1.00 93.56 278 PHE A CA 1
ATOM 2329 C C . PHE A 1 278 ? -7.843 -4.841 -12.099 1.00 93.56 278 PHE A C 1
ATOM 2331 O O . PHE A 1 278 ? -7.624 -3.638 -12.013 1.00 93.56 278 PHE A O 1
ATOM 2338 N N . ILE A 1 279 ? -6.855 -5.699 -12.380 1.00 91.50 279 ILE A N 1
ATOM 2339 C CA . ILE A 1 279 ? -5.432 -5.307 -12.408 1.00 91.50 279 ILE A CA 1
ATOM 2340 C C . ILE A 1 279 ? -5.087 -4.478 -13.646 1.00 91.50 279 ILE A C 1
ATOM 2342 O O . ILE A 1 279 ? -4.282 -3.552 -13.579 1.00 91.50 279 ILE A O 1
ATOM 2346 N N . ARG A 1 280 ? -5.657 -4.808 -14.809 1.00 88.62 280 ARG A N 1
ATOM 2347 C CA . ARG A 1 280 ? -5.256 -4.179 -16.075 1.00 88.62 280 ARG A CA 1
ATOM 2348 C C . ARG A 1 280 ? -5.500 -2.659 -16.110 1.00 88.62 280 ARG A C 1
ATOM 2350 O O . ARG A 1 280 ? -4.594 -1.964 -16.567 1.00 88.62 280 ARG A O 1
ATOM 2357 N N . PRO A 1 281 ? -6.649 -2.126 -15.652 1.00 88.88 281 PRO A N 1
ATOM 2358 C CA . PRO A 1 281 ? -6.849 -0.683 -15.527 1.00 88.88 281 PRO A CA 1
ATOM 2359 C C . PRO A 1 281 ? -5.819 -0.008 -14.616 1.00 88.88 281 PRO A C 1
ATOM 2361 O O . PRO A 1 281 ? -5.290 1.031 -14.997 1.00 88.88 281 PRO A O 1
ATOM 2364 N N . LEU A 1 282 ? -5.473 -0.627 -13.481 1.00 91.56 282 LEU A N 1
ATOM 2365 C CA . LEU A 1 282 ? -4.473 -0.093 -12.548 1.00 91.56 282 LEU A CA 1
ATOM 2366 C C . LEU A 1 282 ? -3.090 0.008 -13.200 1.00 91.56 282 LEU A C 1
ATOM 2368 O O . LEU A 1 282 ? -2.442 1.046 -13.119 1.00 91.56 282 LEU A O 1
ATOM 2372 N N . VAL A 1 283 ? -2.666 -1.035 -13.923 1.00 90.00 283 VAL A N 1
ATOM 2373 C CA . VAL A 1 283 ? -1.397 -1.021 -14.672 1.00 90.00 283 VAL A CA 1
ATOM 2374 C C . VAL A 1 283 ? -1.414 0.047 -15.765 1.00 90.00 283 VAL A C 1
ATOM 2376 O O . VAL A 1 283 ? -0.428 0.755 -15.938 1.00 90.00 283 VAL A O 1
ATOM 2379 N N . ASN A 1 284 ? -2.523 0.185 -16.499 1.00 87.50 284 ASN A N 1
ATOM 2380 C CA . ASN A 1 284 ? -2.657 1.228 -17.516 1.00 87.50 284 ASN A CA 1
ATOM 2381 C C . ASN A 1 284 ? -2.507 2.624 -16.897 1.00 87.50 284 ASN A C 1
ATOM 2383 O O . ASN A 1 284 ? -1.737 3.430 -17.412 1.00 87.50 284 ASN A O 1
ATOM 2387 N N . GLN A 1 285 ? -3.202 2.892 -15.790 1.00 88.50 285 GLN A N 1
ATOM 2388 C CA . GLN A 1 285 ? -3.115 4.170 -15.091 1.00 88.50 285 GLN A CA 1
ATOM 2389 C C . GLN A 1 285 ? -1.691 4.438 -14.587 1.00 88.50 285 GLN A C 1
ATOM 2391 O O . GLN A 1 285 ? -1.157 5.518 -14.822 1.00 88.50 285 GLN A O 1
ATOM 2396 N N . LEU A 1 286 ? -1.044 3.439 -13.983 1.00 89.88 286 LEU A N 1
ATOM 2397 C CA . LEU A 1 286 ? 0.331 3.546 -13.499 1.00 89.88 286 LEU A CA 1
ATOM 2398 C C . LEU A 1 286 ? 1.321 3.863 -14.631 1.00 89.88 286 LEU A C 1
ATOM 2400 O O . LEU A 1 286 ? 2.169 4.742 -14.480 1.00 89.88 286 LEU A O 1
ATOM 2404 N N . ILE A 1 287 ? 1.201 3.192 -15.785 1.00 89.19 287 ILE A N 1
ATOM 2405 C CA . ILE A 1 287 ? 2.007 3.510 -16.975 1.00 89.19 287 ILE A CA 1
ATOM 2406 C C . ILE A 1 287 ? 1.744 4.953 -17.416 1.00 89.19 287 ILE A C 1
ATOM 2408 O O . ILE A 1 287 ? 2.684 5.678 -17.745 1.00 89.19 287 ILE A O 1
ATOM 2412 N N . GLU A 1 288 ? 0.478 5.374 -17.437 1.00 85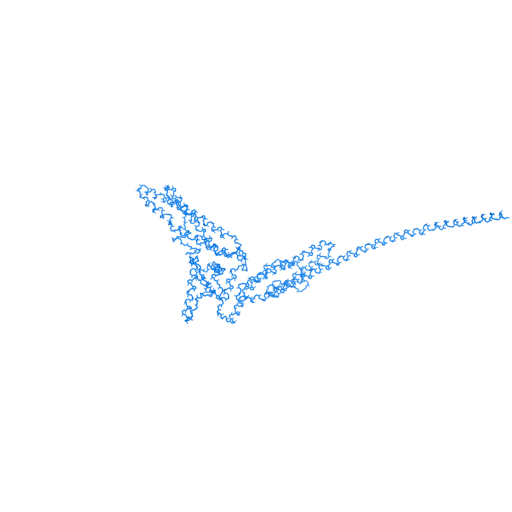.88 288 GLU A N 1
ATOM 2413 C CA . GLU A 1 288 ? 0.105 6.716 -17.875 1.00 85.88 288 GLU A CA 1
ATOM 2414 C C . GLU A 1 288 ? 0.693 7.822 -17.002 1.00 85.88 288 GLU A C 1
ATOM 2416 O O . GLU A 1 288 ? 1.186 8.823 -17.531 1.00 85.88 288 GLU A O 1
ATOM 2421 N N . GLU A 1 289 ? 0.661 7.634 -15.686 1.00 87.94 289 GLU A N 1
ATOM 2422 C CA . GLU A 1 289 ? 1.211 8.579 -14.720 1.00 87.94 289 GLU A CA 1
ATOM 2423 C C . GLU A 1 289 ? 2.746 8.580 -14.753 1.00 87.94 289 GLU A C 1
ATOM 2425 O O . GLU A 1 289 ? 3.356 9.645 -14.882 1.00 87.94 289 GLU A O 1
ATOM 2430 N N . ASN A 1 290 ? 3.390 7.406 -14.758 1.00 89.38 290 ASN A N 1
ATOM 2431 C CA . ASN A 1 290 ? 4.855 7.310 -14.768 1.00 89.38 290 ASN A CA 1
ATOM 2432 C C . ASN A 1 290 ? 5.482 7.868 -16.052 1.00 89.38 290 ASN A C 1
ATOM 2434 O O . ASN A 1 290 ? 6.565 8.464 -16.009 1.00 89.38 290 ASN A O 1
ATOM 2438 N N . LEU A 1 291 ? 4.806 7.717 -17.193 1.00 88.00 291 LEU A N 1
ATOM 2439 C CA . LEU A 1 291 ? 5.281 8.188 -18.493 1.00 88.00 291 LEU A CA 1
ATOM 2440 C C . LEU A 1 291 ? 4.718 9.561 -18.892 1.00 88.00 291 LEU A C 1
ATOM 2442 O O . LEU A 1 291 ? 4.974 10.013 -20.006 1.00 88.00 291 LEU A O 1
ATOM 2446 N N . GLN A 1 292 ? 4.003 10.270 -18.008 1.00 86.81 292 GLN A N 1
ATOM 2447 C CA . GLN A 1 292 ? 3.362 11.546 -18.353 1.00 86.81 292 GLN A CA 1
ATOM 2448 C C . GLN A 1 292 ? 4.339 12.572 -18.952 1.00 86.81 292 GLN A C 1
ATOM 2450 O O . GLN A 1 292 ? 4.007 13.233 -19.938 1.00 86.81 292 GLN A O 1
ATOM 2455 N N . ASP A 1 293 ? 5.541 12.697 -18.391 1.00 85.25 293 ASP A N 1
ATOM 2456 C CA . ASP A 1 293 ? 6.549 13.639 -18.892 1.00 85.25 293 ASP A CA 1
ATOM 2457 C C . ASP A 1 293 ? 7.117 13.215 -20.250 1.00 85.25 293 ASP A C 1
ATOM 2459 O O . ASP A 1 293 ? 7.251 14.042 -21.147 1.00 85.25 293 ASP A O 1
ATOM 2463 N N . VAL A 1 294 ? 7.330 11.913 -20.451 1.00 84.69 294 VAL A N 1
ATOM 2464 C CA . VAL A 1 294 ? 7.755 11.335 -21.738 1.00 84.69 294 VAL A CA 1
ATOM 2465 C C . VAL A 1 294 ? 6.720 11.656 -22.819 1.00 84.69 294 VAL A C 1
ATOM 2467 O O . VAL A 1 294 ? 7.055 12.082 -23.922 1.00 84.69 294 VAL A O 1
ATOM 2470 N N . PHE A 1 295 ? 5.436 11.550 -22.478 1.00 80.50 295 PHE A N 1
ATOM 2471 C CA . PHE A 1 295 ? 4.342 11.886 -23.385 1.00 80.50 295 PHE A CA 1
ATOM 2472 C C . PHE A 1 295 ? 4.233 13.376 -23.701 1.00 80.50 295 PHE A C 1
ATOM 2474 O O . PHE A 1 295 ? 3.738 13.735 -24.771 1.00 80.50 295 PHE A O 1
ATOM 2481 N N . ARG A 1 296 ? 4.670 14.258 -22.796 1.00 81.38 296 ARG A N 1
ATOM 2482 C CA . ARG A 1 296 ? 4.763 15.698 -23.078 1.00 81.38 296 ARG A CA 1
ATOM 2483 C C . ARG A 1 296 ? 5.880 15.973 -24.080 1.00 81.38 296 ARG A C 1
ATOM 2485 O O . ARG A 1 296 ? 5.641 16.705 -25.037 1.00 81.38 296 ARG A O 1
ATOM 2492 N N . GLU A 1 297 ? 7.027 15.322 -23.905 1.00 81.75 297 GLU A N 1
ATOM 2493 C CA . GLU A 1 297 ? 8.190 15.452 -24.790 1.00 81.75 297 GLU A CA 1
ATOM 2494 C C . GLU A 1 297 ? 7.917 14.954 -26.217 1.00 81.75 297 GLU A C 1
ATOM 2496 O O . GLU A 1 297 ? 8.528 15.443 -27.160 1.00 81.75 297 GLU A O 1
ATOM 2501 N N . PHE A 1 298 ? 6.949 14.054 -26.432 1.00 77.94 298 PHE A N 1
ATOM 2502 C CA . PHE A 1 298 ? 6.597 13.571 -27.777 1.00 77.94 298 PHE A CA 1
ATOM 2503 C C . PHE A 1 298 ? 6.255 14.672 -28.783 1.00 77.94 298 PHE A C 1
ATOM 2505 O O . PHE A 1 298 ? 6.454 14.474 -29.982 1.00 77.94 298 PHE A O 1
ATOM 2512 N N . LYS A 1 299 ? 5.741 15.817 -28.318 1.00 67.81 299 LYS A N 1
ATOM 2513 C CA . LYS A 1 299 ? 5.470 16.972 -29.186 1.00 67.81 299 LYS A CA 1
ATOM 2514 C C . LYS A 1 299 ? 6.750 17.609 -29.721 1.00 67.81 299 LYS A C 1
ATOM 2516 O O . LYS A 1 299 ? 6.747 18.099 -30.844 1.00 67.81 299 LYS A O 1
ATOM 2521 N N . ASP A 1 300 ? 7.822 17.558 -28.940 1.00 70.06 300 ASP A N 1
ATOM 2522 C CA . ASP A 1 300 ? 9.098 18.199 -29.249 1.00 70.06 300 ASP A CA 1
ATOM 2523 C C . ASP A 1 300 ? 9.992 17.309 -30.130 1.00 70.06 300 ASP A C 1
ATOM 2525 O O . ASP A 1 300 ? 10.923 17.801 -30.764 1.00 70.06 300 ASP A O 1
ATOM 2529 N N . LEU A 1 301 ? 9.699 16.005 -30.214 1.00 71.75 301 LEU A N 1
ATOM 2530 C CA . LEU A 1 301 ? 10.458 15.030 -31.015 1.00 71.75 301 LEU A CA 1
ATOM 2531 C C . LEU A 1 301 ? 10.095 15.031 -32.519 1.00 71.75 301 LEU A C 1
ATOM 2533 O O . LEU A 1 301 ? 10.782 14.385 -33.302 1.00 71.75 301 LEU A O 1
ATOM 2537 N N . ASP A 1 302 ? 9.039 15.755 -32.914 1.00 58.91 302 ASP A N 1
ATOM 2538 C CA . ASP A 1 302 ? 8.549 16.037 -34.282 1.00 58.91 302 ASP A CA 1
ATOM 2539 C C . ASP A 1 302 ? 8.856 14.977 -35.377 1.00 58.91 302 ASP A C 1
ATOM 2541 O O . ASP A 1 302 ? 9.517 15.232 -36.383 1.00 58.91 302 ASP A O 1
ATOM 2545 N N . LEU A 1 303 ? 8.328 13.756 -35.219 1.00 59.44 303 LEU A N 1
ATOM 2546 C CA . LEU A 1 303 ? 8.488 12.636 -36.167 1.00 59.44 303 LEU A CA 1
ATOM 2547 C C . LEU A 1 303 ? 7.461 12.649 -37.329 1.00 59.44 303 LEU A C 1
ATOM 2549 O O . LEU A 1 303 ? 6.973 11.600 -37.749 1.00 59.44 303 LEU A O 1
ATOM 2553 N N . LYS A 1 304 ? 7.120 13.825 -37.877 1.00 52.81 304 LYS A N 1
ATOM 2554 C CA . LYS A 1 304 ? 6.037 13.998 -38.877 1.00 52.81 304 LYS A CA 1
ATOM 2555 C C . LYS A 1 304 ? 6.255 13.328 -40.247 1.00 52.81 304 LYS A C 1
ATOM 2557 O O . LYS A 1 304 ? 5.314 13.265 -41.029 1.00 52.81 304 LYS A O 1
ATOM 2562 N N . GLU A 1 305 ? 7.450 12.829 -40.564 1.00 45.12 305 GLU A N 1
ATOM 2563 C CA . GLU A 1 305 ? 7.832 12.480 -41.948 1.00 45.12 305 GLU A CA 1
ATOM 2564 C C . GLU A 1 305 ? 7.695 10.998 -42.346 1.00 45.12 305 GLU A C 1
ATOM 2566 O O . GLU A 1 305 ? 7.964 10.657 -43.494 1.00 45.12 305 GLU A O 1
ATOM 2571 N N . LYS A 1 306 ? 7.249 10.095 -41.462 1.00 44.34 306 LYS A N 1
ATOM 2572 C CA . LYS A 1 306 ? 7.100 8.664 -41.806 1.00 44.34 306 LYS A CA 1
ATOM 2573 C C . LYS A 1 306 ? 5.720 8.096 -41.494 1.00 44.34 306 LYS A C 1
ATOM 2575 O O . LYS A 1 306 ? 5.651 7.212 -40.661 1.00 44.34 306 LYS A O 1
ATOM 2580 N N . ASP A 1 307 ? 4.628 8.569 -42.095 1.00 40.66 307 ASP A N 1
ATOM 2581 C CA . ASP A 1 307 ? 3.277 7.953 -41.988 1.00 40.66 307 ASP A CA 1
ATOM 2582 C C . ASP A 1 307 ? 2.722 7.678 -40.565 1.00 40.66 307 ASP A C 1
ATOM 2584 O O . ASP A 1 307 ? 1.586 7.234 -40.394 1.00 40.66 307 ASP A O 1
ATOM 2588 N N . VAL A 1 308 ? 3.464 7.999 -39.506 1.00 45.88 308 VAL A N 1
ATOM 2589 C CA . VAL A 1 308 ? 3.048 7.886 -38.123 1.00 45.88 308 VAL A CA 1
ATOM 2590 C C . VAL A 1 308 ? 2.384 9.209 -37.805 1.00 45.88 308 VAL A C 1
ATOM 2592 O O . VAL A 1 308 ? 2.939 10.092 -37.155 1.00 45.88 308 VAL A O 1
ATOM 2595 N N . ASN A 1 309 ? 1.136 9.339 -38.245 1.00 45.12 309 ASN A N 1
ATOM 2596 C CA . ASN A 1 309 ? 0.180 10.127 -37.488 1.00 45.12 309 ASN A CA 1
ATOM 2597 C C . ASN A 1 309 ? 0.101 9.440 -36.114 1.00 45.12 309 ASN A C 1
ATOM 2599 O O . ASN A 1 309 ? -0.741 8.570 -35.899 1.00 45.12 309 ASN A O 1
ATOM 2603 N N . PHE A 1 310 ? 1.058 9.733 -35.223 1.00 53.75 310 PHE A N 1
ATOM 2604 C CA . PHE A 1 310 ? 1.153 9.171 -33.882 1.00 53.75 310 PHE A CA 1
ATOM 2605 C C . PHE A 1 310 ? -0.020 9.744 -33.105 1.00 53.75 310 PHE A C 1
ATOM 2607 O O . PHE A 1 310 ? 0.069 10.745 -32.392 1.00 53.75 310 PHE A O 1
ATOM 2614 N N . ARG A 1 311 ? -1.190 9.145 -33.311 1.00 60.62 311 ARG A N 1
ATOM 2615 C CA . ARG A 1 311 ? -2.403 9.470 -32.588 1.00 60.62 311 ARG A CA 1
ATOM 2616 C C . ARG A 1 311 ? -2.238 8.826 -31.230 1.00 60.62 311 ARG A C 1
ATOM 2618 O O . ARG A 1 311 ? -2.779 7.768 -30.945 1.00 60.62 311 ARG A O 1
ATOM 2625 N N . PHE A 1 312 ? -1.450 9.479 -30.387 1.00 58.72 312 PHE A N 1
ATOM 2626 C CA . PHE A 1 312 ? -1.156 9.056 -29.025 1.00 58.72 312 PHE A CA 1
ATOM 2627 C C . PHE A 1 312 ? -2.435 8.687 -28.250 1.00 58.72 312 PHE A C 1
ATOM 2629 O O . PHE A 1 312 ? -2.460 7.718 -27.499 1.00 58.72 312 PHE A O 1
ATOM 2636 N N . LYS A 1 313 ? -3.538 9.402 -28.521 1.00 63.97 313 LYS A N 1
ATOM 2637 C CA . LYS A 1 313 ? -4.876 9.100 -27.991 1.00 63.97 313 LYS A CA 1
ATOM 2638 C C . LYS A 1 313 ? -5.446 7.746 -28.439 1.00 63.97 313 LYS A C 1
ATOM 2640 O O . LYS A 1 313 ? -6.181 7.137 -27.677 1.00 63.97 313 LYS A O 1
ATOM 2645 N N . GLU A 1 314 ? -5.141 7.288 -29.649 1.00 66.06 314 GLU A N 1
ATOM 2646 C CA . GLU A 1 314 ? -5.574 5.985 -30.172 1.00 66.06 314 GLU A CA 1
ATOM 2647 C C . GLU A 1 314 ? -4.681 4.854 -29.649 1.00 66.06 314 GLU A C 1
ATOM 2649 O O . GLU A 1 314 ? -5.195 3.820 -29.232 1.00 66.06 314 GLU A O 1
ATOM 2654 N N . LEU A 1 315 ? -3.366 5.088 -29.566 1.00 67.06 315 LEU A N 1
ATOM 2655 C CA . LEU A 1 315 ? -2.396 4.131 -29.020 1.00 67.06 315 LEU A CA 1
ATOM 2656 C C . LEU A 1 315 ? -2.659 3.795 -27.549 1.00 67.06 315 LEU A C 1
ATOM 2658 O O . LEU A 1 315 ? -2.547 2.633 -27.168 1.00 67.06 315 LEU A O 1
ATOM 2662 N N . LYS A 1 316 ? -3.072 4.779 -26.740 1.00 64.88 316 LYS A N 1
ATOM 2663 C CA . LYS A 1 316 ? -3.469 4.567 -25.336 1.00 64.88 316 LYS A CA 1
ATOM 2664 C C . LYS A 1 316 ? -4.583 3.533 -25.153 1.00 64.88 316 LYS A C 1
ATOM 2666 O O . LYS A 1 316 ? -4.641 2.871 -24.123 1.00 64.88 316 LYS A O 1
ATOM 2671 N N . ASN A 1 317 ? -5.452 3.377 -26.150 1.00 71.50 317 ASN A N 1
ATOM 2672 C CA . ASN A 1 317 ? -6.572 2.438 -26.088 1.00 71.50 317 ASN A CA 1
ATOM 2673 C C . ASN A 1 317 ? -6.191 1.024 -26.569 1.00 71.50 317 ASN A C 1
ATOM 2675 O O . ASN A 1 317 ? -7.008 0.102 -26.490 1.00 71.50 317 ASN A O 1
ATOM 2679 N N . GLU A 1 318 ? -4.969 0.827 -27.077 1.00 81.50 318 GLU A N 1
ATOM 2680 C CA . GLU A 1 318 ? -4.483 -0.484 -27.503 1.00 81.50 318 GLU A CA 1
ATOM 2681 C C . GLU A 1 318 ? -4.121 -1.386 -26.303 1.00 81.50 318 GLU A C 1
ATOM 2683 O O . GLU A 1 318 ? -4.110 -1.002 -25.133 1.00 81.50 318 GLU A O 1
ATOM 2688 N N . LYS A 1 319 ? -3.835 -2.664 -26.580 1.00 84.44 319 LYS A N 1
ATOM 2689 C CA . LYS A 1 319 ? -3.312 -3.582 -25.558 1.00 84.44 319 LYS A CA 1
ATOM 2690 C C . LYS A 1 319 ? -1.904 -3.139 -25.144 1.00 84.44 319 LYS A C 1
ATOM 2692 O O . LYS A 1 319 ? -1.113 -2.787 -26.013 1.00 84.44 319 LYS A O 1
ATOM 2697 N N . ILE A 1 320 ? -1.555 -3.283 -23.859 1.00 85.69 320 ILE A N 1
ATOM 2698 C CA . ILE A 1 320 ? -0.213 -2.972 -23.314 1.00 85.69 320 ILE A CA 1
ATOM 2699 C C . ILE A 1 320 ? 0.900 -3.631 -24.148 1.00 85.69 320 ILE A C 1
ATOM 2701 O O . ILE A 1 320 ? 1.912 -3.005 -24.436 1.00 85.69 320 ILE A O 1
ATOM 2705 N N . SER A 1 321 ? 0.671 -4.864 -24.616 1.00 85.81 321 SER A N 1
ATOM 2706 C CA . SER A 1 321 ? 1.603 -5.621 -25.465 1.00 85.81 321 SER A CA 1
ATOM 2707 C C . SER A 1 321 ? 1.918 -4.978 -26.819 1.00 85.81 321 SER A C 1
ATOM 2709 O O . SER A 1 321 ? 2.828 -5.435 -27.497 1.00 85.81 321 SER A O 1
ATOM 2711 N N . ILE A 1 322 ? 1.127 -3.996 -27.251 1.00 85.31 322 ILE A N 1
ATOM 2712 C CA . ILE A 1 322 ? 1.300 -3.264 -28.510 1.00 85.31 322 ILE A CA 1
ATOM 2713 C C . ILE A 1 322 ? 1.683 -1.813 -28.207 1.00 85.31 322 ILE A C 1
ATOM 2715 O O . ILE A 1 322 ? 2.628 -1.284 -28.783 1.00 85.31 322 ILE A O 1
ATOM 2719 N N . PHE A 1 323 ? 0.969 -1.197 -27.265 1.00 85.06 323 PHE A N 1
ATOM 2720 C CA . PHE A 1 323 ? 1.164 0.180 -26.832 1.00 85.06 323 PHE A CA 1
ATOM 2721 C C . PHE A 1 323 ? 2.581 0.446 -26.311 1.00 85.06 323 PHE A C 1
ATOM 2723 O O . PHE A 1 323 ? 3.239 1.375 -26.779 1.00 85.06 323 PHE A O 1
ATOM 2730 N N . LEU A 1 324 ? 3.061 -0.375 -25.371 1.00 87.00 324 LEU A N 1
ATOM 2731 C CA . LEU A 1 324 ? 4.318 -0.117 -24.670 1.00 87.00 324 LEU A CA 1
ATOM 2732 C C . LEU A 1 324 ? 5.549 -0.257 -25.587 1.00 87.00 324 LEU A C 1
ATOM 2734 O O . LEU A 1 324 ? 6.352 0.675 -25.607 1.00 87.00 324 LEU A O 1
ATOM 2738 N N . PRO A 1 325 ? 5.677 -1.314 -26.421 1.00 88.62 325 PRO A N 1
ATOM 2739 C CA . PRO A 1 325 ? 6.762 -1.385 -27.404 1.00 88.62 325 PRO A CA 1
ATOM 2740 C C . PRO A 1 325 ? 6.776 -0.206 -28.388 1.00 88.62 325 PRO A C 1
ATOM 2742 O O . PRO A 1 325 ? 7.825 0.381 -28.623 1.00 88.62 325 PRO A O 1
ATOM 2745 N N . LYS A 1 326 ? 5.610 0.215 -28.905 1.00 85.94 326 LYS A N 1
ATOM 2746 C CA . LYS A 1 326 ? 5.525 1.362 -29.829 1.00 85.94 326 LYS A CA 1
ATOM 2747 C C . LYS A 1 326 ? 5.965 2.678 -29.181 1.00 85.94 326 LYS A C 1
ATOM 2749 O O . LYS A 1 326 ? 6.563 3.509 -29.855 1.00 85.94 326 LYS A O 1
ATOM 2754 N N . ILE A 1 327 ? 5.657 2.886 -27.897 1.00 85.88 327 ILE A N 1
ATOM 2755 C CA . ILE A 1 327 ? 6.133 4.054 -27.135 1.00 85.88 327 ILE A CA 1
ATOM 2756 C C . ILE A 1 327 ? 7.651 4.052 -27.045 1.00 85.88 327 ILE A C 1
ATOM 2758 O O . ILE A 1 327 ? 8.266 5.094 -27.253 1.00 85.88 327 ILE A O 1
ATOM 2762 N N . VAL A 1 328 ? 8.232 2.896 -26.728 1.00 88.00 328 VAL A N 1
ATOM 2763 C CA . VAL A 1 328 ? 9.681 2.721 -26.587 1.00 88.00 328 VAL A CA 1
ATOM 2764 C C . VAL A 1 328 ? 10.374 3.041 -27.903 1.00 88.00 328 VAL A C 1
ATOM 2766 O O . VAL A 1 328 ? 11.256 3.897 -27.927 1.00 88.00 328 VAL A O 1
ATOM 2769 N N . ASP A 1 329 ? 9.909 2.434 -28.997 1.00 85.44 329 ASP A N 1
ATOM 2770 C CA . ASP A 1 329 ? 10.434 2.691 -30.337 1.00 85.44 329 ASP A CA 1
ATOM 2771 C C . ASP A 1 329 ? 10.335 4.177 -30.697 1.00 85.44 329 ASP A C 1
ATOM 2773 O O . ASP A 1 329 ? 11.318 4.785 -31.116 1.00 85.44 329 ASP A O 1
ATOM 2777 N N . TYR A 1 330 ? 9.160 4.784 -30.507 1.00 83.88 330 TYR A N 1
ATOM 2778 C CA . TYR A 1 330 ? 8.928 6.181 -30.868 1.00 83.88 330 TYR A CA 1
ATOM 2779 C C . TYR A 1 330 ? 9.807 7.143 -30.064 1.00 83.88 330 TYR A C 1
ATOM 2781 O O . TYR A 1 330 ? 10.392 8.066 -30.632 1.00 83.88 330 TYR A O 1
ATOM 2789 N N . TYR A 1 331 ? 9.913 6.936 -28.749 1.00 87.00 331 TYR A N 1
ATOM 2790 C CA . TYR A 1 331 ? 10.685 7.823 -27.886 1.00 87.00 331 TYR A CA 1
ATOM 2791 C C . TYR A 1 331 ? 12.177 7.744 -28.198 1.00 87.00 331 TYR A C 1
ATOM 2793 O O . TYR A 1 331 ? 12.805 8.777 -28.419 1.00 87.00 331 TYR A O 1
ATOM 2801 N N . ILE A 1 332 ? 12.729 6.530 -28.281 1.00 87.19 332 ILE A N 1
ATOM 2802 C CA . ILE A 1 332 ? 14.158 6.329 -28.536 1.00 87.19 332 ILE A CA 1
ATOM 2803 C C . ILE A 1 332 ? 14.538 6.860 -29.922 1.00 87.19 332 ILE A C 1
ATOM 2805 O O . ILE A 1 332 ? 15.476 7.646 -30.019 1.00 87.19 332 ILE A O 1
ATOM 2809 N N . LEU A 1 333 ? 13.771 6.541 -30.973 1.00 85.69 333 LEU A N 1
ATOM 2810 C CA . LEU A 1 333 ? 14.029 7.068 -32.322 1.00 85.69 333 LEU A CA 1
ATOM 2811 C C . LEU A 1 333 ? 13.947 8.601 -32.374 1.00 85.69 333 LEU A C 1
ATOM 2813 O O . LEU A 1 333 ? 14.720 9.246 -33.082 1.00 85.69 333 LEU A O 1
ATOM 2817 N N . GLY A 1 334 ? 13.014 9.200 -31.630 1.00 84.19 334 GLY A N 1
ATOM 2818 C CA . GLY A 1 334 ? 12.906 10.653 -31.522 1.00 84.19 334 GLY A CA 1
ATOM 2819 C C . GLY A 1 334 ? 14.129 11.280 -30.847 1.00 84.19 334 GLY A C 1
ATOM 2820 O O . GLY A 1 334 ? 14.643 12.291 -31.330 1.00 84.19 334 GLY A O 1
ATOM 2821 N N . LEU A 1 335 ? 14.621 10.674 -29.761 1.00 87.12 335 LEU A N 1
ATOM 2822 C CA . LEU A 1 335 ? 15.845 11.113 -29.086 1.00 87.12 335 LEU A CA 1
ATOM 2823 C C . LEU A 1 335 ? 17.072 10.968 -29.993 1.00 87.12 335 LEU A C 1
ATOM 2825 O O . LEU A 1 335 ? 17.854 11.910 -30.088 1.00 87.12 335 LEU A O 1
ATOM 2829 N N . GLU A 1 336 ? 17.209 9.845 -30.704 1.00 83.44 336 GLU A N 1
ATOM 2830 C CA . GLU A 1 336 ? 18.291 9.606 -31.670 1.00 83.44 336 GLU A CA 1
ATOM 2831 C C . GLU A 1 336 ? 18.301 10.657 -32.784 1.00 83.44 336 GLU A C 1
ATOM 2833 O O . GLU A 1 336 ? 19.346 11.235 -33.082 1.00 83.44 336 GLU A O 1
ATOM 2838 N N . ARG A 1 337 ? 17.134 10.972 -33.363 1.00 82.88 337 ARG A N 1
ATOM 2839 C CA . ARG A 1 337 ? 17.014 12.023 -34.384 1.00 82.88 337 ARG A CA 1
ATOM 2840 C C . ARG A 1 337 ? 17.430 13.383 -33.829 1.00 82.88 337 ARG A C 1
ATOM 2842 O O . ARG A 1 337 ? 18.199 14.096 -34.464 1.00 82.88 337 ARG A O 1
ATOM 2849 N N . LYS A 1 338 ? 16.947 13.748 -32.638 1.00 84.81 338 LYS A N 1
ATOM 2850 C CA . LYS A 1 338 ? 17.291 15.030 -32.006 1.00 84.81 338 LYS A CA 1
ATOM 2851 C C . LYS A 1 338 ? 18.765 15.127 -31.636 1.00 84.81 338 LYS A C 1
ATOM 2853 O O . LYS A 1 338 ? 19.334 16.212 -31.720 1.00 84.81 338 LYS A O 1
ATOM 2858 N N . PHE A 1 339 ? 19.373 14.013 -31.245 1.00 84.75 339 PHE A N 1
ATOM 2859 C CA . PHE A 1 339 ? 20.812 13.917 -31.062 1.00 84.75 339 PHE A CA 1
ATOM 2860 C C . PHE A 1 339 ? 21.546 14.186 -32.381 1.00 84.75 339 PHE A C 1
ATOM 2862 O O . PHE A 1 339 ? 22.364 15.099 -32.428 1.00 84.75 339 PHE A O 1
ATOM 2869 N N . GLN A 1 340 ? 21.188 13.481 -33.462 1.00 80.31 340 GLN A N 1
ATOM 2870 C CA . GLN A 1 340 ? 21.780 13.662 -34.795 1.00 80.31 340 GLN A CA 1
ATOM 2871 C C . GLN A 1 340 ? 21.644 15.098 -35.324 1.00 80.31 340 GLN A C 1
ATOM 2873 O O . GLN A 1 340 ? 22.607 15.650 -35.849 1.00 80.31 340 GLN A O 1
ATOM 2878 N N . GLU A 1 341 ? 20.477 15.723 -35.147 1.00 81.31 341 GLU A N 1
ATOM 2879 C CA . GLU A 1 341 ? 20.243 17.125 -35.519 1.00 81.31 341 GLU A CA 1
ATOM 2880 C C . GLU A 1 341 ? 21.176 18.080 -34.759 1.00 81.31 341 GLU A C 1
ATOM 2882 O O . GLU A 1 341 ? 21.673 19.042 -35.336 1.00 81.31 341 GLU A O 1
ATOM 2887 N N . LYS A 1 342 ? 21.434 17.824 -33.471 1.00 81.62 342 LYS A N 1
ATOM 2888 C CA . LYS A 1 342 ? 22.255 18.713 -32.638 1.00 81.62 342 LYS A CA 1
ATOM 2889 C C . LYS A 1 342 ? 23.751 18.550 -32.836 1.00 81.62 342 LYS A C 1
ATOM 2891 O O . LYS A 1 342 ? 24.463 19.526 -32.646 1.00 81.62 342 LYS A O 1
ATOM 2896 N N . ILE A 1 343 ? 24.226 17.354 -33.168 1.00 79.38 343 ILE A N 1
ATOM 2897 C CA . ILE A 1 343 ? 25.659 17.107 -33.384 1.00 79.38 343 ILE A CA 1
ATOM 2898 C C . ILE A 1 343 ? 26.128 17.508 -34.786 1.00 79.38 343 ILE A C 1
ATOM 2900 O O . ILE A 1 343 ? 27.328 17.538 -35.017 1.00 79.38 343 ILE A O 1
ATOM 2904 N N . HIS A 1 344 ? 25.210 17.817 -35.712 1.00 71.75 344 HIS A N 1
ATOM 2905 C CA . HIS A 1 344 ? 25.550 18.133 -37.104 1.00 71.75 344 HIS A CA 1
ATOM 2906 C C . HIS A 1 344 ? 26.535 19.308 -37.242 1.00 71.75 344 HIS A C 1
ATOM 2908 O O . HIS A 1 344 ? 27.383 19.274 -38.127 1.00 71.75 344 HIS A O 1
ATOM 2914 N N . ASP A 1 345 ? 26.457 20.291 -36.338 1.00 66.00 345 ASP A N 1
ATOM 2915 C CA . ASP A 1 345 ? 27.265 21.521 -36.365 1.00 66.00 345 ASP A CA 1
ATOM 2916 C C . ASP A 1 345 ? 28.231 21.646 -35.164 1.00 66.00 345 ASP A C 1
ATOM 2918 O O . ASP A 1 345 ? 28.722 22.737 -34.853 1.00 66.00 345 ASP A O 1
ATOM 2922 N N . VAL A 1 346 ? 28.473 20.558 -34.423 1.00 72.00 346 VAL A N 1
ATOM 2923 C CA . VAL A 1 346 ? 29.310 20.580 -33.212 1.00 72.00 346 VAL A CA 1
ATOM 2924 C C . VAL A 1 346 ? 30.742 20.190 -33.564 1.00 72.00 346 VAL A C 1
ATOM 2926 O O . VAL A 1 346 ? 30.997 19.047 -33.910 1.00 72.00 346 VAL A O 1
ATOM 2929 N N . ASN A 1 347 ? 31.669 21.141 -33.414 1.00 62.72 347 ASN A N 1
ATOM 2930 C CA . ASN A 1 347 ? 33.105 20.950 -33.685 1.00 62.72 347 ASN A CA 1
ATOM 2931 C C . ASN A 1 347 ? 33.960 20.814 -32.406 1.00 62.72 347 ASN A C 1
ATOM 2933 O O . ASN A 1 347 ? 35.184 20.718 -32.476 1.00 62.72 347 ASN A O 1
ATOM 2937 N N . GLU A 1 348 ? 33.341 20.906 -31.226 1.00 68.69 348 GLU A N 1
ATOM 2938 C CA . GLU A 1 348 ? 34.026 20.863 -29.931 1.00 68.69 348 GLU A CA 1
ATOM 2939 C C . GLU A 1 348 ? 33.710 19.548 -29.212 1.00 68.69 348 GLU A C 1
ATOM 2941 O O . GLU A 1 348 ? 32.553 19.280 -28.879 1.00 68.69 348 GLU A O 1
ATOM 2946 N N . ALA A 1 349 ? 34.750 18.767 -28.905 1.00 66.50 349 ALA A N 1
ATOM 2947 C CA . ALA A 1 349 ? 34.617 17.456 -28.268 1.00 66.50 349 ALA A CA 1
ATOM 2948 C C . ALA A 1 349 ? 33.886 17.505 -26.910 1.00 66.50 349 ALA A C 1
ATOM 2950 O O . ALA A 1 349 ? 33.091 16.617 -26.610 1.00 66.50 349 ALA A O 1
ATOM 2951 N N . GLU A 1 350 ? 34.104 18.553 -26.107 1.00 69.12 350 GLU A N 1
ATOM 2952 C CA . GLU A 1 350 ? 33.408 18.736 -24.821 1.00 69.12 350 GLU A CA 1
ATOM 2953 C C . GLU A 1 350 ? 31.897 18.930 -25.024 1.00 69.12 350 GLU A C 1
ATOM 2955 O O . GLU A 1 350 ? 31.089 18.265 -24.375 1.00 69.12 350 GLU A O 1
ATOM 2960 N N . LYS A 1 351 ? 31.497 19.757 -26.001 1.00 77.19 351 LYS A N 1
ATOM 2961 C CA . LYS A 1 351 ? 30.081 19.960 -26.349 1.00 77.19 351 LYS A CA 1
ATOM 2962 C C . LYS A 1 351 ? 29.441 18.687 -26.901 1.00 77.19 351 LYS A C 1
ATOM 2964 O O . LYS A 1 351 ? 28.276 18.418 -26.609 1.00 77.19 351 LYS A O 1
ATOM 2969 N N . PHE A 1 352 ? 30.183 17.888 -27.670 1.00 80.12 352 PHE A N 1
ATOM 2970 C CA . PHE A 1 352 ? 29.706 16.587 -28.138 1.00 80.12 352 PHE A CA 1
ATOM 2971 C C . PHE A 1 352 ? 29.418 15.641 -26.964 1.00 80.12 352 PHE A C 1
ATOM 2973 O O . PHE A 1 352 ? 28.336 15.054 -26.903 1.00 80.12 352 PHE A O 1
ATOM 2980 N N . GLU A 1 353 ? 30.345 15.524 -26.007 1.00 79.12 353 GLU A N 1
ATOM 2981 C CA . GLU A 1 353 ? 30.169 14.669 -24.827 1.00 79.12 353 GLU A CA 1
ATOM 2982 C C . GLU A 1 353 ? 28.996 15.123 -23.951 1.00 79.12 353 GLU A C 1
ATOM 2984 O O . GLU A 1 353 ? 28.204 14.289 -23.506 1.00 79.12 353 GLU A O 1
ATOM 2989 N N . GLU A 1 354 ? 28.823 16.430 -23.746 1.00 84.69 354 GLU A N 1
ATOM 2990 C CA . GLU A 1 354 ? 27.671 16.981 -23.024 1.00 84.69 354 GLU A CA 1
ATOM 2991 C C . GLU A 1 354 ? 26.339 16.612 -23.691 1.00 84.69 354 GLU A C 1
ATOM 2993 O O . GLU A 1 354 ? 25.410 16.140 -23.024 1.00 84.69 354 GLU A O 1
ATOM 2998 N N . ILE A 1 355 ? 26.245 16.780 -25.014 1.00 83.88 355 ILE A N 1
ATOM 2999 C CA . ILE A 1 355 ? 25.044 16.451 -25.788 1.00 83.88 355 ILE A CA 1
ATOM 3000 C C . ILE A 1 355 ? 24.786 14.936 -25.756 1.00 83.88 355 ILE A C 1
ATOM 3002 O O . ILE A 1 355 ? 23.657 14.513 -25.495 1.00 83.88 355 ILE A O 1
ATOM 3006 N N . ALA A 1 356 ? 25.814 14.111 -25.964 1.00 84.06 356 ALA A N 1
ATOM 3007 C CA . ALA A 1 356 ? 25.703 12.654 -25.934 1.00 84.06 356 ALA A CA 1
ATOM 3008 C C . ALA A 1 356 ? 25.208 12.147 -24.570 1.00 84.06 356 ALA A C 1
ATOM 3010 O O . ALA A 1 356 ? 24.240 11.379 -24.511 1.00 84.06 356 ALA A O 1
ATOM 3011 N N . ASN A 1 357 ? 25.804 12.642 -23.480 1.00 87.06 357 ASN A N 1
ATOM 3012 C CA . ASN A 1 357 ? 25.415 12.305 -22.110 1.00 87.06 357 ASN A CA 1
ATOM 3013 C C . ASN A 1 357 ? 23.986 12.761 -21.792 1.00 87.06 357 ASN A C 1
ATOM 3015 O O . ASN A 1 357 ? 23.243 12.031 -21.137 1.00 87.06 357 ASN A O 1
ATOM 3019 N N . TYR A 1 358 ? 23.562 13.930 -22.281 1.00 89.81 358 TYR A N 1
ATOM 3020 C CA . TYR A 1 358 ? 22.198 14.423 -22.083 1.00 89.81 358 TYR A CA 1
ATOM 3021 C C . TYR A 1 358 ? 21.141 13.451 -22.634 1.00 89.81 358 TYR A C 1
ATOM 3023 O O . TYR A 1 358 ? 20.213 13.071 -21.916 1.00 89.81 358 TYR A O 1
ATOM 3031 N N . TYR A 1 359 ? 21.279 13.021 -23.892 1.00 88.88 359 TYR A N 1
ATOM 3032 C CA . TYR A 1 359 ? 20.320 12.106 -24.524 1.00 88.88 359 TYR A CA 1
ATOM 3033 C C . TYR A 1 359 ? 20.429 10.678 -23.981 1.00 88.88 359 TYR A C 1
ATOM 3035 O O . TYR A 1 359 ? 19.408 10.014 -23.809 1.00 88.88 359 TYR A O 1
ATOM 3043 N N . TYR A 1 360 ? 21.633 10.226 -23.622 1.00 88.00 360 TYR A N 1
ATOM 3044 C CA . TYR A 1 360 ? 21.813 8.948 -22.934 1.00 88.00 360 TYR A CA 1
ATOM 3045 C C . TYR A 1 360 ? 21.084 8.926 -21.580 1.00 88.00 360 TYR A C 1
ATOM 3047 O O . TYR A 1 360 ? 20.305 8.011 -21.308 1.00 88.00 360 TYR A O 1
ATOM 3055 N N . ASN A 1 361 ? 21.236 9.979 -20.770 1.00 90.56 361 ASN A N 1
ATOM 3056 C CA . ASN A 1 361 ? 20.544 10.112 -19.485 1.00 90.56 361 ASN A CA 1
ATOM 3057 C C . ASN A 1 361 ? 19.016 10.149 -19.651 1.00 90.56 361 ASN A C 1
ATOM 3059 O O . ASN A 1 361 ? 18.293 9.626 -18.805 1.00 90.56 361 ASN A O 1
ATOM 3063 N N . LYS A 1 362 ? 18.495 10.718 -20.748 1.00 91.12 362 LYS A N 1
ATOM 3064 C CA . LYS A 1 362 ? 17.057 10.656 -21.069 1.00 91.12 362 LYS A CA 1
ATOM 3065 C C . LYS A 1 362 ? 16.574 9.218 -21.279 1.00 91.12 362 LYS A C 1
ATOM 3067 O O . LYS A 1 362 ? 15.514 8.864 -20.763 1.00 91.12 362 LYS A O 1
ATOM 3072 N N . ILE A 1 363 ? 17.356 8.385 -21.972 1.00 90.75 363 ILE A N 1
ATOM 3073 C CA . ILE A 1 363 ? 17.055 6.954 -22.146 1.00 90.75 363 ILE A CA 1
ATOM 3074 C C . ILE A 1 363 ? 17.106 6.226 -20.793 1.00 90.75 363 ILE A C 1
ATOM 3076 O O . ILE A 1 363 ? 16.222 5.419 -20.512 1.00 90.75 363 ILE A O 1
ATOM 3080 N N . GLU A 1 364 ? 18.074 6.534 -19.922 1.00 89.88 364 GLU A N 1
ATOM 3081 C CA . GLU A 1 364 ? 18.144 5.939 -18.575 1.00 89.88 364 GLU A CA 1
ATOM 3082 C C . GLU A 1 364 ? 16.945 6.308 -17.700 1.00 89.88 364 GLU A C 1
ATOM 3084 O O . GLU A 1 364 ? 16.328 5.432 -17.092 1.00 89.88 364 GLU A O 1
ATOM 3089 N N . ILE A 1 365 ? 16.564 7.588 -17.679 1.00 91.62 365 ILE A N 1
ATOM 3090 C CA . ILE A 1 365 ? 15.384 8.053 -16.942 1.00 91.62 365 ILE A CA 1
ATOM 3091 C C . ILE A 1 365 ? 14.131 7.346 -17.465 1.00 91.62 365 ILE A C 1
ATOM 3093 O O . ILE A 1 365 ? 13.312 6.883 -16.670 1.00 91.62 365 ILE A O 1
ATOM 3097 N N . PHE A 1 366 ? 13.987 7.212 -18.785 1.00 92.12 366 PHE A N 1
ATOM 3098 C CA . PHE A 1 366 ? 12.875 6.479 -19.383 1.00 92.12 366 PHE A CA 1
ATOM 3099 C C . PHE A 1 366 ? 12.865 4.997 -18.991 1.00 92.12 366 PHE A C 1
ATOM 3101 O O . PHE A 1 366 ? 11.817 4.503 -18.578 1.00 92.12 366 PHE A O 1
ATOM 3108 N N . SER A 1 367 ? 14.015 4.318 -19.032 1.00 92.25 367 SER A N 1
ATOM 3109 C CA . SER A 1 367 ? 14.152 2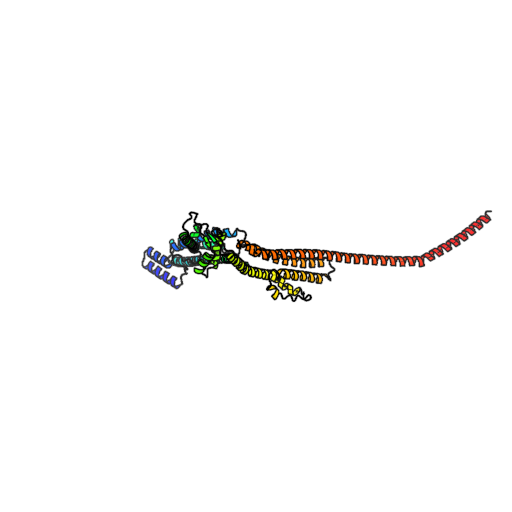.928 -18.571 1.00 92.25 367 SER A CA 1
ATOM 3110 C C . SER A 1 367 ? 13.703 2.777 -17.120 1.00 92.25 367 SER A C 1
ATOM 3112 O O . SER A 1 367 ? 12.836 1.960 -16.833 1.00 92.25 367 SER A O 1
ATOM 3114 N N . SER A 1 368 ? 14.191 3.640 -16.221 1.00 92.31 368 SER A N 1
ATOM 3115 C CA . SER A 1 368 ? 13.845 3.562 -14.794 1.00 92.31 368 SER A CA 1
ATOM 3116 C C . SER A 1 368 ? 12.348 3.759 -14.522 1.00 92.31 368 SER A C 1
ATOM 3118 O O . SER A 1 368 ? 11.795 3.161 -13.600 1.00 92.31 368 SER A O 1
ATOM 3120 N N . LYS A 1 369 ? 11.657 4.560 -15.348 1.00 92.88 369 LYS A N 1
ATOM 3121 C CA . LYS A 1 369 ? 10.197 4.718 -15.278 1.00 92.88 369 LYS A CA 1
ATOM 3122 C C . LYS A 1 369 ? 9.461 3.439 -15.682 1.00 92.88 369 LYS A C 1
ATOM 3124 O O . LYS A 1 369 ? 8.393 3.187 -15.133 1.00 92.88 369 LYS A O 1
ATOM 3129 N N . ILE A 1 370 ? 9.995 2.654 -16.620 1.00 92.25 370 ILE A N 1
ATOM 3130 C CA . ILE A 1 370 ? 9.438 1.345 -16.992 1.00 92.25 370 ILE A CA 1
ATOM 3131 C C . ILE A 1 370 ? 9.699 0.323 -15.885 1.00 92.25 370 ILE A C 1
ATOM 3133 O O . ILE A 1 370 ? 8.760 -0.361 -15.474 1.00 92.25 370 ILE A O 1
ATOM 3137 N N . ASP A 1 371 ? 10.921 0.287 -15.353 1.00 91.38 371 ASP A N 1
ATOM 3138 C CA . ASP A 1 371 ? 11.309 -0.615 -14.262 1.00 91.38 371 ASP A CA 1
ATOM 3139 C C . ASP A 1 371 ? 10.420 -0.394 -13.025 1.00 91.38 371 ASP A C 1
ATOM 3141 O O . ASP A 1 371 ? 9.916 -1.346 -12.438 1.00 91.38 371 ASP A O 1
ATOM 3145 N N . ALA A 1 372 ? 10.097 0.862 -12.697 1.00 91.06 372 ALA A N 1
ATOM 3146 C CA . ALA A 1 372 ? 9.182 1.186 -11.601 1.00 91.06 372 ALA A CA 1
ATOM 3147 C C . ALA A 1 372 ? 7.763 0.605 -11.784 1.00 91.06 372 ALA A C 1
ATOM 3149 O O . ALA A 1 372 ? 7.106 0.240 -10.807 1.00 91.06 372 ALA A O 1
ATOM 3150 N N . VAL A 1 373 ? 7.267 0.516 -13.026 1.00 91.44 373 VAL A N 1
ATOM 3151 C CA . VAL A 1 373 ? 5.977 -0.134 -13.319 1.00 91.44 373 VAL A CA 1
ATOM 3152 C C . VAL A 1 373 ? 6.099 -1.649 -13.151 1.00 91.44 373 VAL A C 1
ATOM 3154 O O . VAL A 1 373 ? 5.203 -2.275 -12.582 1.00 91.44 373 VAL A O 1
ATOM 3157 N N . GLU A 1 374 ? 7.191 -2.243 -13.634 1.00 91.94 374 GLU A N 1
ATOM 3158 C CA . GLU A 1 374 ? 7.460 -3.675 -13.486 1.00 91.94 374 GLU A CA 1
ATOM 3159 C C . GLU A 1 374 ? 7.555 -4.079 -12.007 1.00 91.94 374 GLU A C 1
ATOM 3161 O O . GLU A 1 374 ? 6.872 -5.016 -11.586 1.00 91.94 374 GLU A O 1
ATOM 3166 N N . ASP A 1 375 ? 8.297 -3.323 -11.199 1.00 90.94 375 ASP A N 1
ATOM 3167 C CA . ASP A 1 375 ? 8.428 -3.525 -9.752 1.00 90.94 375 ASP A CA 1
ATOM 3168 C C . ASP A 1 375 ? 7.073 -3.489 -9.040 1.00 90.94 375 ASP A C 1
ATOM 3170 O O . ASP A 1 375 ? 6.787 -4.314 -8.163 1.00 90.94 375 ASP A O 1
ATOM 3174 N N . TRP A 1 376 ? 6.191 -2.569 -9.438 1.00 90.81 376 TRP A N 1
ATOM 3175 C CA . TRP A 1 376 ? 4.836 -2.525 -8.900 1.00 90.81 376 TRP A CA 1
ATOM 3176 C C . TRP A 1 376 ? 4.048 -3.794 -9.253 1.00 90.81 376 TRP A C 1
ATOM 3178 O O . TRP A 1 376 ? 3.430 -4.396 -8.368 1.00 90.81 376 TRP A O 1
ATOM 3188 N N . VAL A 1 377 ? 4.117 -4.255 -10.510 1.00 89.94 377 VAL A N 1
ATOM 3189 C CA . VAL A 1 377 ? 3.469 -5.505 -10.951 1.00 89.94 377 VAL A CA 1
ATOM 3190 C C . VAL A 1 377 ? 4.019 -6.711 -10.190 1.00 89.94 377 VAL A C 1
ATOM 3192 O O . VAL A 1 377 ? 3.252 -7.608 -9.851 1.00 89.94 377 VAL A O 1
ATOM 3195 N N . LEU A 1 378 ? 5.313 -6.738 -9.872 1.00 88.00 378 LEU A N 1
ATOM 3196 C CA . LEU A 1 378 ? 5.907 -7.781 -9.032 1.00 88.00 378 LEU A CA 1
ATOM 3197 C C . LEU A 1 378 ? 5.383 -7.720 -7.595 1.00 88.00 378 LEU A C 1
ATOM 3199 O O . LEU A 1 378 ? 5.091 -8.753 -6.992 1.00 88.00 378 LEU A O 1
ATOM 3203 N N . SER A 1 379 ? 5.203 -6.518 -7.049 1.00 85.94 379 SER A N 1
ATOM 3204 C CA . SER A 1 379 ? 4.740 -6.340 -5.671 1.00 85.94 379 SER A CA 1
ATOM 3205 C C . SER A 1 379 ? 3.324 -6.887 -5.433 1.00 85.94 379 SER A C 1
ATOM 3207 O O . SER A 1 379 ? 3.054 -7.451 -4.364 1.00 85.94 379 SER A O 1
ATOM 3209 N N . ILE A 1 380 ? 2.437 -6.794 -6.434 1.00 87.19 380 ILE A N 1
ATOM 3210 C CA . ILE A 1 380 ? 1.040 -7.237 -6.317 1.00 87.19 380 ILE A CA 1
ATOM 3211 C C . ILE A 1 380 ? 0.895 -8.765 -6.321 1.00 87.19 380 ILE A C 1
ATOM 3213 O O . ILE A 1 380 ? -0.106 -9.289 -5.835 1.00 87.19 380 ILE A O 1
ATOM 3217 N N . GLU A 1 381 ? 1.894 -9.506 -6.814 1.00 86.19 381 GLU A N 1
ATOM 3218 C CA . GLU A 1 381 ? 1.847 -10.974 -6.874 1.00 86.19 381 GLU A CA 1
ATOM 3219 C C . GLU A 1 381 ? 1.721 -11.617 -5.503 1.00 86.19 381 GLU A C 1
ATOM 3221 O O . GLU A 1 381 ? 1.038 -12.630 -5.356 1.00 86.19 381 GLU A O 1
ATOM 3226 N N . SER A 1 382 ? 2.300 -10.975 -4.487 1.00 84.50 382 SER A N 1
ATOM 3227 C CA . SER A 1 382 ? 2.170 -11.394 -3.092 1.00 84.50 382 SER A CA 1
ATOM 3228 C C . SER A 1 382 ? 0.709 -11.494 -2.632 1.00 84.50 382 SER A C 1
ATOM 3230 O O . SER A 1 382 ? 0.392 -12.277 -1.736 1.00 84.50 382 SER A O 1
ATOM 3232 N N . TYR A 1 383 ? -0.200 -10.751 -3.267 1.00 87.44 383 TYR A N 1
ATOM 3233 C CA . TYR A 1 383 ? -1.632 -10.773 -2.978 1.00 87.44 383 TYR A CA 1
ATOM 3234 C C . TYR A 1 383 ? -2.405 -11.739 -3.872 1.00 87.44 383 TYR A C 1
ATOM 3236 O O . TYR A 1 383 ? -3.546 -12.073 -3.554 1.00 87.44 383 TYR A O 1
ATOM 3244 N N . LEU A 1 384 ? -1.819 -12.205 -4.976 1.00 89.06 384 LEU A N 1
ATOM 3245 C CA . LEU A 1 384 ? -2.536 -12.982 -5.983 1.00 89.06 384 LEU A CA 1
ATOM 3246 C C . LEU A 1 384 ? -2.616 -14.466 -5.682 1.00 89.06 384 LEU A C 1
ATOM 3248 O O . LEU A 1 384 ? -3.446 -15.124 -6.300 1.00 89.06 384 LEU A O 1
ATOM 3252 N N . SER A 1 385 ? -1.838 -14.986 -4.733 1.00 86.12 385 SER A N 1
ATOM 3253 C CA . SER A 1 385 ? -1.814 -16.422 -4.453 1.00 86.12 385 SER A CA 1
ATOM 3254 C C . SER A 1 385 ? -3.215 -17.028 -4.277 1.00 86.12 385 SER A C 1
ATOM 3256 O O . SER A 1 385 ? -4.036 -16.441 -3.548 1.00 86.12 385 SER A O 1
ATOM 3258 N N . PRO A 1 386 ? -3.526 -18.162 -4.952 1.00 86.94 386 PRO A N 1
ATOM 3259 C CA . PRO A 1 386 ? -2.679 -18.998 -5.835 1.00 86.94 386 PRO A CA 1
ATOM 3260 C C . PRO A 1 386 ? -2.788 -18.674 -7.350 1.00 86.94 386 PRO A C 1
ATOM 3262 O O . PRO A 1 386 ? -2.615 -19.541 -8.209 1.00 86.94 386 PRO A O 1
ATOM 3265 N N . TYR A 1 387 ? -3.170 -17.448 -7.705 1.00 89.25 387 TYR A N 1
ATOM 3266 C CA . TYR A 1 387 ? -3.398 -16.979 -9.076 1.00 89.25 387 TYR A CA 1
ATOM 3267 C C . TYR A 1 387 ? -2.262 -16.088 -9.612 1.00 89.25 387 TYR A C 1
ATOM 3269 O O . TYR A 1 387 ? -2.485 -15.234 -10.472 1.00 89.25 387 TYR A O 1
ATOM 3277 N N . GLU A 1 388 ? -1.025 -16.296 -9.161 1.00 89.12 388 GLU A N 1
ATOM 3278 C CA . GLU A 1 388 ? 0.155 -15.506 -9.550 1.00 89.12 388 GLU A CA 1
ATOM 3279 C C . GLU A 1 388 ? 0.397 -15.532 -11.069 1.00 89.12 388 GLU A C 1
ATOM 3281 O O . GLU A 1 388 ? 0.931 -14.594 -11.644 1.00 89.12 388 GLU A O 1
ATOM 3286 N N . SER A 1 389 ? -0.066 -16.571 -11.772 1.00 88.25 389 SER A N 1
ATOM 3287 C CA . SER A 1 389 ? 0.052 -16.671 -13.237 1.00 88.25 389 SER A CA 1
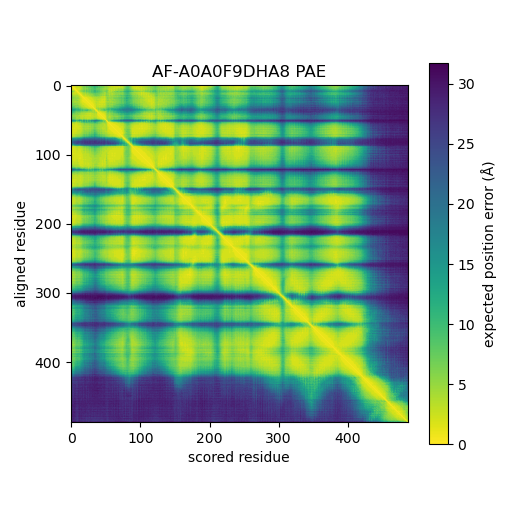ATOM 3288 C C . SER A 1 389 ? -0.652 -15.549 -14.023 1.00 88.25 389 SER A C 1
ATOM 3290 O O . SER A 1 389 ? -0.390 -15.376 -15.216 1.00 88.25 389 SER A O 1
ATOM 3292 N N . ILE A 1 390 ? -1.527 -14.764 -13.389 1.00 88.75 390 ILE A N 1
ATOM 3293 C CA . ILE A 1 390 ? -2.270 -13.664 -14.025 1.00 88.75 390 ILE A CA 1
ATOM 3294 C C . ILE A 1 390 ? -1.349 -12.559 -14.542 1.00 88.75 390 ILE A C 1
ATOM 3296 O O . ILE A 1 390 ? -1.599 -11.996 -15.611 1.00 88.75 390 ILE A O 1
ATOM 3300 N N . THR A 1 391 ? -0.274 -12.273 -13.819 1.00 90.56 391 THR A N 1
ATOM 3301 C CA . THR A 1 391 ? 0.729 -11.255 -14.158 1.00 90.56 391 THR A CA 1
ATOM 3302 C C . THR A 1 391 ? 1.789 -11.783 -15.124 1.00 90.56 391 THR A C 1
ATOM 3304 O O . THR A 1 391 ? 2.549 -10.990 -15.674 1.00 90.56 391 THR A O 1
ATOM 3307 N N . ALA A 1 392 ? 1.822 -13.087 -15.432 1.00 90.12 392 ALA A N 1
ATOM 3308 C CA . ALA A 1 392 ? 2.860 -13.692 -16.274 1.00 90.12 392 ALA A CA 1
ATOM 3309 C C . ALA A 1 392 ? 2.948 -13.065 -17.676 1.00 90.12 392 ALA A C 1
ATOM 3311 O O . ALA A 1 392 ? 4.041 -12.847 -18.201 1.00 90.12 392 ALA A O 1
ATOM 3312 N N . SER A 1 393 ? 1.806 -12.728 -18.288 1.00 89.94 393 SER A N 1
ATOM 3313 C CA . SER A 1 393 ? 1.808 -12.035 -19.580 1.00 89.94 393 SER A CA 1
ATOM 3314 C C . SER A 1 393 ? 2.349 -10.611 -19.474 1.00 89.94 393 SER A C 1
ATOM 3316 O O . SER A 1 393 ? 3.018 -10.164 -20.397 1.00 89.94 393 SER A O 1
ATOM 3318 N N . LEU A 1 394 ? 2.072 -9.910 -18.369 1.00 90.19 394 LEU A N 1
ATOM 3319 C CA . LEU A 1 394 ? 2.589 -8.561 -18.128 1.00 90.19 394 LEU A CA 1
ATOM 3320 C C . LEU A 1 394 ? 4.101 -8.601 -17.913 1.00 90.19 394 LEU A C 1
ATOM 3322 O O . LEU A 1 394 ? 4.814 -7.898 -18.617 1.00 90.19 394 LEU A O 1
ATOM 3326 N N . LYS A 1 395 ? 4.591 -9.502 -17.055 1.00 90.88 395 LYS A N 1
ATOM 3327 C CA . LYS A 1 395 ? 6.026 -9.759 -16.849 1.00 90.88 395 LYS A CA 1
ATOM 3328 C C . LYS A 1 395 ? 6.768 -9.991 -18.156 1.00 90.88 395 LYS A C 1
ATOM 3330 O O . LYS A 1 395 ? 7.800 -9.386 -18.404 1.00 90.88 395 LYS A O 1
ATOM 3335 N N . LYS A 1 396 ? 6.218 -10.840 -19.029 1.00 92.12 396 LYS A N 1
ATOM 3336 C CA . LYS A 1 396 ? 6.819 -11.097 -20.342 1.00 92.12 396 LYS A CA 1
ATOM 3337 C C . LYS A 1 396 ? 6.879 -9.833 -21.205 1.00 92.12 396 LYS A C 1
ATOM 3339 O O . LYS A 1 396 ? 7.858 -9.637 -21.915 1.00 92.12 396 LYS A O 1
ATOM 3344 N N . ILE A 1 397 ? 5.842 -8.994 -21.169 1.00 91.19 397 ILE A N 1
ATOM 3345 C CA . ILE A 1 397 ? 5.828 -7.725 -21.909 1.00 91.19 397 ILE A CA 1
ATOM 3346 C C . ILE A 1 397 ? 6.900 -6.778 -21.363 1.00 91.19 397 ILE A C 1
ATOM 3348 O O . ILE A 1 397 ? 7.676 -6.266 -22.164 1.00 91.19 397 ILE A O 1
ATOM 3352 N N . PHE A 1 398 ? 6.972 -6.583 -20.043 1.00 92.25 398 PHE A N 1
ATOM 3353 C CA . PHE A 1 398 ? 7.978 -5.718 -19.419 1.00 92.25 398 PHE A CA 1
ATOM 3354 C C . PHE A 1 398 ? 9.394 -6.227 -19.678 1.00 92.25 398 PHE A C 1
ATOM 3356 O O . PHE A 1 398 ? 10.186 -5.493 -20.247 1.00 92.25 398 PHE A O 1
ATOM 3363 N N . SER A 1 399 ? 9.668 -7.512 -19.449 1.00 90.69 399 SER A N 1
ATOM 3364 C CA . SER A 1 399 ? 10.972 -8.118 -19.743 1.00 90.69 399 SER A CA 1
ATOM 3365 C C . SER A 1 399 ? 11.404 -7.932 -21.206 1.00 90.69 399 SER A C 1
ATOM 3367 O O . SER A 1 399 ? 12.558 -7.587 -21.471 1.00 90.69 399 SER A O 1
ATOM 3369 N N . ASN A 1 400 ? 10.484 -8.099 -22.164 1.00 91.38 400 ASN A N 1
ATOM 3370 C CA . ASN A 1 400 ? 10.769 -7.848 -23.579 1.00 91.38 400 ASN A CA 1
ATOM 3371 C C . ASN A 1 400 ? 11.067 -6.366 -23.849 1.00 91.38 400 ASN A C 1
ATOM 3373 O O . ASN A 1 400 ? 11.995 -6.057 -24.591 1.00 91.38 400 ASN A O 1
ATOM 3377 N N . VAL A 1 401 ? 10.285 -5.458 -23.259 1.00 91.88 401 VAL A N 1
ATOM 3378 C CA . VAL A 1 401 ? 10.469 -4.010 -23.402 1.00 91.88 401 VAL A CA 1
ATOM 3379 C C . VAL A 1 401 ? 11.791 -3.558 -22.781 1.00 91.88 401 VAL A C 1
ATOM 3381 O O . VAL A 1 401 ? 12.557 -2.872 -23.448 1.00 91.88 401 VAL A O 1
ATOM 3384 N N . SER A 1 402 ? 12.104 -3.977 -21.558 1.00 91.00 402 SER A N 1
ATOM 3385 C CA . SER A 1 402 ? 13.357 -3.633 -20.880 1.00 91.00 402 SER A CA 1
ATOM 3386 C C . SER A 1 402 ? 14.567 -4.179 -21.641 1.00 91.00 402 SER A C 1
ATOM 3388 O O . SER A 1 402 ? 15.560 -3.474 -21.811 1.00 91.00 402 SER A O 1
ATOM 3390 N N . SER A 1 403 ? 14.463 -5.392 -22.202 1.00 89.44 403 SER A N 1
ATOM 3391 C CA . SER A 1 403 ? 15.502 -5.955 -23.080 1.00 89.44 403 SER A CA 1
ATOM 3392 C C . SER A 1 403 ? 15.703 -5.123 -24.349 1.00 89.44 403 SER A C 1
ATOM 3394 O O . SER A 1 403 ? 16.838 -4.908 -24.772 1.00 89.44 403 SER A O 1
ATOM 3396 N N . GLU A 1 404 ? 14.619 -4.633 -24.952 1.00 89.38 404 GLU A N 1
ATOM 3397 C CA . GLU A 1 404 ? 14.677 -3.779 -26.140 1.00 89.38 404 GLU A CA 1
ATOM 3398 C C . GLU A 1 404 ? 15.277 -2.401 -25.827 1.00 89.38 404 GLU A C 1
ATOM 3400 O O . GLU A 1 404 ? 16.171 -1.956 -26.545 1.00 89.38 404 GLU A O 1
ATOM 3405 N N . ILE A 1 405 ? 14.877 -1.761 -24.721 1.00 89.12 405 ILE A N 1
ATOM 3406 C CA . ILE A 1 405 ? 15.486 -0.507 -24.24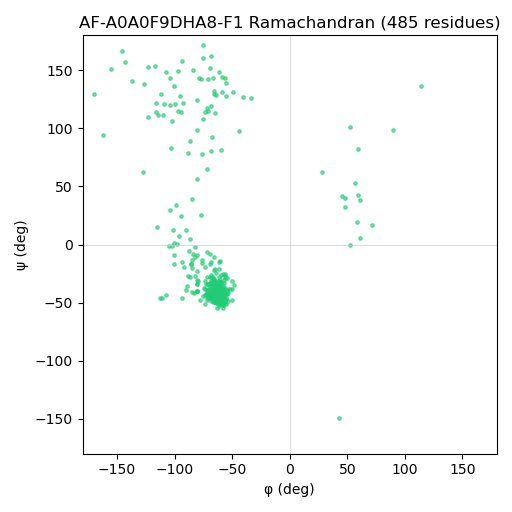8 1.00 89.12 405 ILE A CA 1
ATOM 3407 C C . ILE A 1 405 ? 16.987 -0.709 -24.021 1.00 89.12 405 ILE A C 1
ATOM 3409 O O . ILE A 1 405 ? 17.793 0.100 -24.478 1.00 89.12 405 ILE A O 1
ATOM 3413 N N . PHE A 1 406 ? 17.379 -1.805 -23.366 1.00 87.94 406 PHE A N 1
ATOM 3414 C CA . PHE A 1 406 ? 18.783 -2.122 -23.116 1.00 87.94 406 PHE A CA 1
ATOM 3415 C C . PHE A 1 406 ? 19.571 -2.330 -24.416 1.00 87.94 406 PHE A C 1
ATOM 3417 O O . PHE A 1 406 ? 20.668 -1.789 -24.564 1.00 87.94 406 PHE A O 1
ATOM 3424 N N . ARG A 1 407 ? 19.008 -3.062 -25.387 1.00 90.50 407 ARG A N 1
ATOM 3425 C CA . ARG A 1 407 ? 19.613 -3.245 -26.716 1.00 90.50 407 ARG A CA 1
ATOM 3426 C C . ARG A 1 407 ? 19.845 -1.900 -27.403 1.00 90.50 407 ARG A C 1
ATOM 3428 O O . ARG A 1 407 ? 20.970 -1.611 -27.800 1.00 90.50 407 ARG A O 1
ATOM 3435 N N . ARG A 1 408 ? 18.809 -1.063 -27.484 1.00 84.81 408 ARG A N 1
ATOM 3436 C CA . ARG A 1 408 ? 18.869 0.267 -28.110 1.00 84.81 408 ARG A CA 1
ATOM 3437 C C . ARG A 1 408 ? 19.847 1.204 -27.415 1.00 84.81 408 ARG A C 1
ATOM 3439 O O . ARG A 1 408 ? 20.579 1.931 -28.072 1.00 84.81 408 ARG A O 1
ATOM 3446 N N . LYS A 1 409 ? 19.907 1.153 -26.086 1.00 85.81 409 LYS A N 1
ATOM 3447 C CA . LYS A 1 409 ? 20.876 1.905 -25.285 1.00 85.81 409 LYS A CA 1
ATOM 3448 C C . LYS A 1 409 ? 22.318 1.541 -25.656 1.00 85.81 409 LYS A C 1
ATOM 3450 O O . LYS A 1 409 ? 23.149 2.435 -25.795 1.00 85.81 409 LYS A O 1
ATOM 3455 N N . ASN A 1 410 ? 22.610 0.255 -25.856 1.00 84.06 410 ASN A N 1
ATOM 3456 C CA . ASN A 1 410 ? 23.934 -0.189 -26.300 1.00 84.06 410 ASN A CA 1
ATOM 3457 C C . ASN A 1 410 ? 24.228 0.231 -27.746 1.00 84.06 410 ASN A C 1
ATOM 3459 O O . ASN A 1 410 ? 25.322 0.714 -28.022 1.00 84.06 410 ASN A O 1
ATOM 3463 N N . GLU A 1 411 ? 23.246 0.127 -28.646 1.00 84.19 411 GLU A N 1
ATOM 3464 C CA . GLU A 1 411 ? 23.379 0.609 -30.031 1.00 84.19 411 GLU A CA 1
ATOM 3465 C C . GLU A 1 411 ? 23.671 2.108 -30.084 1.00 84.19 411 GLU A C 1
ATOM 3467 O O . GLU A 1 411 ? 24.541 2.546 -30.833 1.00 84.19 411 GLU A O 1
ATOM 3472 N N . TYR A 1 412 ? 23.004 2.888 -29.236 1.00 82.19 412 TYR A N 1
ATOM 3473 C CA . TYR A 1 412 ? 23.245 4.316 -29.099 1.00 82.19 412 TYR A CA 1
ATOM 3474 C C . TYR A 1 412 ? 24.655 4.620 -28.566 1.00 82.19 412 TYR A C 1
ATOM 3476 O O . TYR A 1 412 ? 25.329 5.508 -29.083 1.00 82.19 412 TYR A O 1
ATOM 3484 N N . LEU A 1 413 ? 25.151 3.858 -27.583 1.00 82.31 413 LEU A N 1
ATOM 3485 C CA . LEU A 1 413 ? 26.533 3.988 -27.100 1.00 82.31 413 LEU A CA 1
ATOM 3486 C C . LEU A 1 413 ? 27.561 3.685 -28.194 1.00 82.31 413 LEU A C 1
ATOM 3488 O O . LEU A 1 413 ? 28.558 4.396 -28.318 1.00 82.31 413 LEU A O 1
ATOM 3492 N N . ASP A 1 414 ? 27.334 2.641 -28.985 1.00 81.94 414 ASP A N 1
ATOM 3493 C CA . ASP A 1 414 ? 28.234 2.278 -30.077 1.00 81.94 414 ASP A CA 1
ATOM 3494 C C . ASP A 1 414 ? 28.160 3.286 -31.232 1.00 81.94 414 ASP A C 1
ATOM 3496 O O . ASP A 1 414 ? 29.190 3.621 -31.826 1.00 81.94 414 ASP A O 1
ATOM 3500 N N . PHE A 1 415 ? 26.979 3.858 -31.487 1.00 79.88 415 PHE A N 1
ATOM 3501 C CA . PHE A 1 415 ? 26.809 4.987 -32.397 1.00 79.88 415 PHE A CA 1
ATOM 3502 C C . PHE A 1 415 ? 27.611 6.211 -31.934 1.00 79.88 415 PHE A C 1
ATOM 3504 O O . PHE A 1 415 ? 28.396 6.741 -32.718 1.00 79.88 415 PHE A O 1
ATOM 3511 N N . ILE A 1 416 ? 27.497 6.614 -30.661 1.00 80.06 416 ILE A N 1
ATOM 3512 C CA . ILE A 1 416 ? 28.266 7.736 -30.091 1.00 80.06 416 ILE A CA 1
ATOM 3513 C C . ILE A 1 416 ? 29.774 7.518 -30.270 1.00 80.06 416 ILE A C 1
ATOM 3515 O O . ILE A 1 416 ? 30.471 8.428 -30.718 1.00 80.06 416 ILE A O 1
ATOM 3519 N N . LYS A 1 417 ? 30.284 6.318 -29.953 1.00 81.50 417 LYS A N 1
ATOM 3520 C CA . LYS A 1 417 ? 31.711 5.987 -30.132 1.00 81.50 417 LYS A CA 1
ATOM 3521 C C . LYS A 1 417 ? 32.140 6.121 -31.590 1.00 81.50 417 LYS A C 1
ATOM 3523 O O . LYS A 1 417 ? 33.167 6.725 -31.869 1.00 81.50 417 LYS A O 1
ATOM 3528 N N . THR A 1 418 ? 31.332 5.595 -32.510 1.00 80.00 418 THR A N 1
ATOM 3529 C CA . THR A 1 418 ? 31.624 5.633 -33.949 1.00 80.00 418 THR A CA 1
ATOM 3530 C C . THR A 1 418 ? 31.680 7.067 -34.473 1.00 80.00 418 THR A C 1
ATOM 3532 O O . THR A 1 418 ? 32.588 7.405 -35.227 1.00 80.00 418 THR A O 1
ATOM 3535 N N . VAL A 1 419 ? 30.740 7.922 -34.058 1.00 73.50 419 VAL A N 1
ATOM 3536 C CA . VAL A 1 419 ? 30.732 9.339 -34.452 1.00 73.50 419 VAL A CA 1
ATOM 3537 C C . VAL A 1 419 ? 31.970 10.059 -33.917 1.00 73.50 419 VAL A C 1
ATOM 3539 O O . VAL A 1 419 ? 32.639 10.748 -34.682 1.00 73.50 419 VAL A O 1
ATOM 3542 N N . LYS A 1 420 ? 32.323 9.840 -32.644 1.00 74.12 420 LYS A N 1
ATOM 3543 C CA . LYS A 1 420 ? 33.525 10.422 -32.030 1.00 74.12 420 LYS A CA 1
ATOM 3544 C C . LYS A 1 420 ? 34.810 9.999 -32.753 1.00 74.12 420 LYS A C 1
ATOM 3546 O O . LYS A 1 420 ? 35.685 10.829 -32.994 1.00 74.12 420 LYS A O 1
ATOM 3551 N N . ASP A 1 421 ? 34.920 8.723 -33.119 1.00 74.81 421 ASP A N 1
ATOM 3552 C CA . ASP A 1 421 ? 36.077 8.200 -33.851 1.00 74.81 421 ASP A CA 1
ATOM 3553 C C . ASP A 1 421 ? 36.193 8.805 -35.259 1.00 74.81 421 ASP A C 1
ATOM 3555 O O . ASP A 1 421 ? 37.301 9.099 -35.719 1.00 74.81 421 ASP A O 1
ATOM 3559 N N . GLU A 1 422 ? 35.071 9.004 -35.956 1.00 72.56 422 GLU A N 1
ATOM 3560 C CA . GLU A 1 422 ? 35.065 9.609 -37.291 1.00 72.56 422 GLU A CA 1
ATOM 3561 C C . GLU A 1 422 ? 35.372 11.113 -37.243 1.00 72.56 422 GLU A C 1
ATOM 3563 O O . GLU A 1 422 ? 36.158 11.598 -38.058 1.00 72.56 422 GLU A O 1
ATOM 3568 N N . GLU A 1 423 ? 34.858 11.844 -36.251 1.00 68.19 423 GLU A N 1
ATOM 3569 C CA . GLU A 1 423 ? 35.212 13.251 -36.024 1.00 68.19 423 GLU A CA 1
ATOM 3570 C C . GLU A 1 423 ? 36.718 13.410 -35.760 1.00 68.19 423 GLU A C 1
ATOM 3572 O O . GLU A 1 423 ? 37.392 14.217 -36.405 1.00 68.19 423 GLU A O 1
ATOM 3577 N N . LEU A 1 424 ? 37.288 12.566 -34.894 1.00 67.56 424 LEU A N 1
ATOM 3578 C CA . LEU A 1 424 ? 38.723 12.564 -34.605 1.00 67.56 424 LEU A CA 1
ATOM 3579 C C . LEU A 1 424 ? 39.560 12.259 -35.861 1.00 67.56 424 LEU A C 1
ATOM 3581 O O . LEU A 1 424 ? 40.626 12.847 -36.067 1.00 67.56 424 LEU A O 1
ATOM 3585 N N . ARG A 1 425 ? 39.074 11.381 -36.749 1.00 64.94 425 ARG A N 1
ATOM 3586 C CA . ARG A 1 425 ? 39.708 11.126 -38.055 1.00 64.94 425 ARG A CA 1
ATOM 3587 C C . ARG A 1 425 ? 39.655 12.337 -38.980 1.00 64.94 425 ARG A C 1
ATOM 3589 O O . ARG A 1 425 ? 40.642 12.582 -39.677 1.00 64.94 425 ARG A O 1
ATOM 3596 N N . ILE A 1 426 ? 38.542 13.069 -39.015 1.00 72.62 426 ILE A N 1
ATOM 3597 C CA . ILE A 1 426 ? 38.408 14.296 -39.814 1.00 72.62 426 ILE A CA 1
ATOM 3598 C C . ILE A 1 426 ? 39.397 15.350 -39.308 1.00 72.62 426 ILE A C 1
ATOM 3600 O O . ILE A 1 426 ? 40.207 15.836 -40.099 1.00 72.62 426 ILE A O 1
ATOM 3604 N N . GLN A 1 427 ? 39.434 15.603 -37.997 1.00 70.06 427 GLN A N 1
ATOM 3605 C CA . GLN A 1 427 ? 40.371 16.551 -37.382 1.00 70.06 427 GLN A CA 1
ATOM 3606 C C . GLN A 1 427 ? 41.840 16.200 -37.688 1.00 70.06 427 GLN A C 1
ATOM 3608 O O . GLN A 1 427 ? 42.637 17.070 -38.044 1.00 70.06 427 GLN A O 1
ATOM 3613 N N . LEU A 1 428 ? 42.213 14.914 -37.628 1.00 59.56 428 LEU A N 1
ATOM 3614 C CA . LEU A 1 428 ? 43.557 14.457 -38.008 1.00 59.56 428 LEU A CA 1
ATOM 3615 C C . LEU A 1 428 ? 43.864 14.696 -39.492 1.00 59.56 428 LEU A C 1
ATOM 3617 O O . LEU A 1 428 ? 44.978 15.105 -39.824 1.00 59.56 428 LEU A O 1
ATOM 3621 N N . ARG A 1 429 ? 42.905 14.453 -40.395 1.00 64.44 429 ARG A N 1
ATOM 3622 C CA . ARG A 1 429 ? 43.084 14.722 -41.833 1.00 64.44 429 ARG A CA 1
ATOM 3623 C C . ARG A 1 429 ? 43.275 16.207 -42.105 1.00 64.44 429 ARG A C 1
ATOM 3625 O O . ARG A 1 429 ? 44.151 16.553 -42.897 1.00 64.44 429 ARG A O 1
ATOM 3632 N N . GLU A 1 430 ? 42.497 17.068 -41.460 1.00 75.69 430 GLU A N 1
ATOM 3633 C CA . GLU A 1 430 ? 42.635 18.521 -41.585 1.00 75.69 430 GLU A CA 1
ATOM 3634 C C . GLU A 1 430 ? 43.993 18.995 -41.067 1.00 75.69 430 GLU A C 1
ATOM 3636 O O . GLU A 1 430 ? 44.695 19.715 -41.776 1.00 75.69 430 GLU A O 1
ATOM 3641 N N . TYR A 1 431 ? 44.430 18.509 -39.901 1.00 69.06 431 TYR A N 1
ATOM 3642 C CA . TYR A 1 431 ? 45.754 18.811 -39.355 1.00 69.06 431 TYR A CA 1
ATOM 3643 C C . TYR A 1 431 ? 46.888 18.382 -40.299 1.00 69.06 431 TYR A C 1
ATOM 3645 O O . TYR A 1 431 ? 47.789 19.170 -40.593 1.00 69.06 431 TYR A O 1
ATOM 3653 N N . VAL A 1 432 ? 46.832 17.150 -40.819 1.00 64.25 432 VAL A N 1
ATOM 3654 C CA . VAL A 1 432 ? 47.820 16.637 -41.783 1.00 64.25 432 VAL A CA 1
ATOM 3655 C C . VAL A 1 432 ? 47.803 17.461 -43.069 1.00 64.25 432 VAL A C 1
ATOM 3657 O O . VAL A 1 432 ? 48.865 17.810 -43.576 1.00 64.25 432 VAL A O 1
ATOM 3660 N N . THR A 1 433 ? 46.625 17.827 -43.575 1.00 73.19 433 THR A N 1
ATOM 3661 C CA . THR A 1 433 ? 46.487 18.669 -44.775 1.00 73.19 433 THR A CA 1
ATOM 3662 C C . THR A 1 433 ? 47.072 20.063 -44.546 1.00 73.19 433 THR A C 1
ATOM 3664 O O . THR A 1 433 ? 47.812 20.565 -45.396 1.00 73.19 433 THR A O 1
ATOM 3667 N N . GLY A 1 434 ? 46.825 20.661 -43.377 1.00 77.62 434 GLY A N 1
ATOM 3668 C CA . GLY A 1 434 ? 47.440 21.922 -42.966 1.00 77.62 434 GLY A CA 1
ATOM 3669 C C . GLY A 1 434 ? 48.965 21.820 -42.931 1.00 77.62 434 GLY A C 1
ATOM 3670 O O . GLY A 1 434 ? 49.649 22.662 -43.508 1.00 77.62 434 GLY A O 1
ATOM 3671 N N . LYS A 1 435 ? 49.510 20.737 -42.361 1.00 72.69 435 LYS A N 1
ATOM 3672 C CA . LYS A 1 435 ? 50.962 20.501 -42.327 1.00 72.69 435 LYS A CA 1
ATOM 3673 C C . LYS A 1 435 ? 51.573 20.243 -43.701 1.00 72.69 435 LYS A C 1
ATOM 3675 O O . LYS A 1 435 ? 52.659 20.741 -43.972 1.00 72.69 435 LYS A O 1
ATOM 3680 N N . ILE A 1 436 ? 50.881 19.530 -44.590 1.00 67.31 436 ILE A N 1
ATOM 3681 C CA . ILE A 1 436 ? 51.297 19.379 -45.993 1.00 67.31 436 ILE A CA 1
ATOM 3682 C C . ILE A 1 436 ? 51.343 20.745 -46.685 1.00 67.31 436 ILE A C 1
ATOM 3684 O O . ILE A 1 436 ? 52.273 21.022 -47.436 1.00 67.31 436 ILE A O 1
ATOM 3688 N N . THR A 1 437 ? 50.361 21.607 -46.420 1.00 79.44 437 THR A N 1
ATOM 3689 C CA . THR A 1 437 ? 50.306 22.956 -47.000 1.00 79.44 437 THR A CA 1
ATOM 3690 C C . THR A 1 437 ? 51.479 23.813 -46.525 1.00 79.44 437 THR A C 1
ATOM 3692 O O . THR A 1 437 ? 52.181 24.378 -47.357 1.00 79.44 437 THR A O 1
ATOM 3695 N N . GLU A 1 438 ? 51.759 23.817 -45.220 1.00 75.69 438 GLU A N 1
ATOM 3696 C CA . GLU A 1 438 ? 52.912 24.510 -44.623 1.00 75.69 438 GLU A CA 1
ATOM 3697 C C . GLU A 1 438 ? 54.247 24.005 -45.208 1.00 75.69 438 GLU A C 1
ATOM 3699 O O . GLU A 1 438 ? 55.109 24.791 -45.594 1.00 75.69 438 GLU A O 1
ATOM 3704 N N . VAL A 1 439 ? 54.407 22.684 -45.363 1.00 72.81 439 VAL A N 1
ATOM 3705 C CA . VAL A 1 439 ? 55.598 22.092 -46.000 1.00 72.81 439 VAL A CA 1
ATOM 3706 C C . VAL A 1 439 ? 55.722 22.510 -47.468 1.00 72.81 439 VAL A C 1
ATOM 3708 O O . VAL A 1 439 ? 56.819 22.834 -47.917 1.00 72.81 439 VAL A O 1
ATOM 3711 N N . ASN A 1 440 ? 54.622 22.533 -48.221 1.00 68.81 440 ASN A N 1
ATOM 3712 C CA . ASN A 1 440 ? 54.634 22.966 -49.619 1.00 68.81 440 ASN A CA 1
ATOM 3713 C C . ASN A 1 440 ? 55.010 24.448 -49.763 1.00 68.81 440 ASN A C 1
ATOM 3715 O O . ASN A 1 440 ? 55.687 24.806 -50.727 1.00 68.81 440 ASN A O 1
ATOM 3719 N N . GLU A 1 441 ? 54.608 25.304 -48.822 1.00 77.38 441 GLU A N 1
ATOM 3720 C CA . GLU A 1 441 ? 55.068 26.695 -48.774 1.00 77.38 441 GLU A CA 1
ATOM 3721 C C . GLU A 1 441 ? 56.578 26.774 -48.533 1.00 77.38 441 GLU A C 1
ATOM 3723 O O . GLU A 1 441 ? 57.263 27.470 -49.280 1.00 77.38 441 GLU A O 1
ATOM 3728 N N . PHE A 1 442 ? 57.125 26.003 -47.586 1.00 75.19 442 PHE A N 1
ATOM 3729 C CA . PHE A 1 442 ? 58.578 25.944 -47.380 1.00 75.19 442 PHE A CA 1
ATOM 3730 C C . PHE A 1 442 ? 59.338 25.455 -48.616 1.00 75.19 442 PHE A C 1
ATOM 3732 O O . PHE A 1 442 ? 60.388 26.008 -48.940 1.00 75.19 442 PHE A O 1
ATOM 3739 N N . ILE A 1 443 ? 58.817 24.448 -49.323 1.00 70.56 443 ILE A N 1
ATOM 3740 C CA . ILE A 1 443 ? 59.425 23.956 -50.568 1.00 70.56 443 ILE A CA 1
ATOM 3741 C C . ILE A 1 443 ? 59.432 25.057 -51.629 1.00 70.56 443 ILE A C 1
ATOM 3743 O O . ILE A 1 443 ? 60.465 25.267 -52.253 1.00 70.56 443 ILE A O 1
ATOM 3747 N N . ARG A 1 444 ? 58.328 25.794 -51.803 1.00 72.00 444 ARG A N 1
ATOM 3748 C CA . ARG A 1 444 ? 58.275 26.918 -52.753 1.00 72.00 444 ARG A CA 1
ATOM 3749 C C . ARG A 1 444 ? 59.269 28.018 -52.404 1.00 72.00 444 ARG A C 1
ATOM 3751 O O . ARG A 1 444 ? 59.980 28.480 -53.286 1.00 72.00 444 ARG A O 1
ATOM 3758 N N . VAL A 1 445 ? 59.355 28.396 -51.127 1.00 78.94 445 VAL A N 1
ATOM 3759 C CA . VAL A 1 445 ? 60.344 29.379 -50.656 1.00 78.94 445 VAL A CA 1
ATOM 3760 C C . VAL A 1 445 ? 61.763 28.895 -50.960 1.00 78.94 445 VAL A C 1
ATOM 3762 O O . VAL A 1 445 ? 62.560 29.650 -51.508 1.00 78.94 445 VAL A O 1
ATOM 3765 N N . TYR A 1 446 ? 62.066 27.624 -50.688 1.00 75.81 446 TYR A N 1
ATOM 3766 C CA . TYR A 1 446 ? 63.359 27.028 -51.022 1.00 75.81 446 TYR A CA 1
ATOM 3767 C C . TYR A 1 446 ? 63.631 27.003 -52.534 1.00 75.81 446 TYR A C 1
ATOM 3769 O O . TYR A 1 446 ? 64.746 27.294 -52.956 1.00 75.81 446 TYR A O 1
ATOM 3777 N N . GLU A 1 447 ? 62.641 26.660 -53.363 1.00 68.75 447 GLU A N 1
ATOM 3778 C CA . GLU A 1 447 ? 62.758 26.676 -54.827 1.00 68.75 447 GLU A CA 1
ATOM 3779 C C . GLU A 1 447 ? 63.027 28.089 -55.362 1.00 68.75 447 GLU A C 1
ATOM 3781 O O . GLU A 1 447 ? 63.880 28.257 -56.238 1.00 68.75 447 GLU A O 1
ATOM 3786 N N . ASP A 1 448 ? 62.353 29.101 -54.813 1.00 73.25 448 ASP A N 1
ATOM 3787 C CA . ASP A 1 448 ? 62.563 30.507 -55.158 1.00 73.25 448 ASP A CA 1
ATOM 3788 C C . ASP A 1 448 ? 63.968 30.974 -54.743 1.00 73.25 448 ASP A C 1
ATOM 3790 O O . ASP A 1 448 ? 64.703 31.527 -55.568 1.00 73.25 448 ASP A O 1
ATOM 3794 N N . GLU A 1 449 ? 64.395 30.682 -53.510 1.00 71.81 449 GLU A N 1
ATOM 3795 C CA . GLU A 1 449 ? 65.749 30.972 -53.016 1.00 71.81 449 GLU A CA 1
ATOM 3796 C C . GLU A 1 449 ? 66.826 30.261 -53.852 1.00 71.81 449 GLU A C 1
ATOM 3798 O O . GLU A 1 449 ? 67.794 30.881 -54.301 1.00 71.81 449 GLU A O 1
ATOM 3803 N N . ALA A 1 450 ? 66.642 28.972 -54.146 1.00 65.94 450 ALA A N 1
ATOM 3804 C CA . ALA A 1 450 ? 67.545 28.202 -54.995 1.00 65.94 450 ALA A CA 1
ATOM 3805 C C . ALA A 1 450 ? 67.580 28.753 -56.429 1.00 65.94 450 ALA A C 1
ATOM 3807 O O . ALA A 1 450 ? 68.652 28.831 -57.039 1.00 65.94 450 ALA A O 1
ATOM 3808 N N . SER A 1 451 ? 66.439 29.189 -56.976 1.00 69.75 451 SER A N 1
ATOM 3809 C CA . SER A 1 451 ? 66.389 29.837 -58.287 1.00 69.75 451 SER A CA 1
ATOM 3810 C C . SER A 1 451 ? 67.134 31.174 -58.294 1.00 69.75 451 SER A C 1
ATOM 3812 O O . SER A 1 451 ? 67.715 31.504 -59.333 1.00 69.75 451 SER A O 1
ATOM 3814 N N . ILE A 1 452 ? 67.116 31.945 -57.203 1.00 72.62 452 ILE A N 1
ATOM 3815 C CA . ILE A 1 452 ? 67.901 33.182 -57.070 1.00 72.62 452 ILE A CA 1
ATOM 3816 C C . ILE A 1 452 ? 69.394 32.844 -57.084 1.00 72.62 452 ILE A C 1
ATOM 3818 O O . ILE A 1 452 ? 70.125 33.383 -57.914 1.00 72.62 452 ILE A O 1
ATOM 3822 N N . ILE A 1 453 ? 69.837 31.877 -56.275 1.00 64.19 453 ILE A N 1
ATOM 3823 C CA . ILE A 1 453 ? 71.240 31.421 -56.241 1.00 64.19 453 ILE A CA 1
ATOM 3824 C C . ILE A 1 453 ? 71.710 30.980 -57.639 1.00 64.19 453 ILE A C 1
ATOM 3826 O O . ILE A 1 453 ? 72.781 31.380 -58.108 1.00 64.19 453 ILE A O 1
ATOM 3830 N N . ILE A 1 454 ? 70.895 30.195 -58.352 1.00 64.12 454 ILE A N 1
ATOM 3831 C CA . ILE A 1 454 ? 71.217 29.723 -59.707 1.00 64.12 454 ILE A CA 1
ATOM 3832 C C . ILE A 1 454 ? 71.309 30.885 -60.708 1.00 64.12 454 ILE A C 1
ATOM 3834 O O . ILE A 1 454 ? 72.189 30.877 -61.573 1.00 64.12 454 ILE A O 1
ATOM 3838 N N . LYS A 1 455 ? 70.408 31.870 -60.628 1.00 67.12 455 LYS A N 1
ATOM 3839 C CA . LYS A 1 455 ? 70.351 32.986 -61.588 1.00 67.12 455 LYS A CA 1
ATOM 3840 C C . LYS A 1 455 ? 71.367 34.086 -61.304 1.00 67.12 455 LYS A C 1
ATOM 3842 O O . LYS A 1 455 ? 71.855 34.690 -62.255 1.00 67.12 455 LYS A O 1
ATOM 3847 N N . GLU A 1 456 ? 71.682 34.355 -60.044 1.00 68.75 456 GLU A N 1
ATOM 3848 C CA . GLU A 1 456 ? 72.474 35.522 -59.650 1.00 68.75 456 GLU A CA 1
ATOM 3849 C C . GLU A 1 456 ? 73.895 35.159 -59.217 1.00 68.75 456 GLU A C 1
ATOM 3851 O O . GLU A 1 456 ? 74.843 35.811 -59.659 1.00 68.75 456 GLU A O 1
ATOM 3856 N N . GLU A 1 457 ? 74.079 34.104 -58.420 1.00 61.28 457 GLU A N 1
ATOM 3857 C CA . GLU A 1 457 ? 75.385 33.754 -57.842 1.00 61.28 457 GLU A CA 1
ATOM 3858 C C . GLU A 1 457 ? 76.195 32.805 -58.736 1.00 61.28 457 GLU A C 1
ATOM 3860 O O . GLU A 1 457 ? 77.405 32.972 -58.923 1.00 61.28 457 GLU A O 1
ATOM 3865 N N . PHE A 1 458 ? 75.534 31.834 -59.372 1.00 65.25 458 PHE A N 1
ATOM 3866 C CA . PHE A 1 458 ? 76.191 30.864 -60.257 1.00 65.25 458 PHE A CA 1
ATOM 3867 C C . PHE A 1 458 ? 76.922 31.508 -61.456 1.00 65.25 458 PHE A C 1
ATOM 3869 O O . PHE A 1 458 ? 78.057 31.115 -61.762 1.00 65.25 458 PHE A O 1
ATOM 3876 N N . PRO A 1 459 ? 76.360 32.530 -62.135 1.00 69.75 459 PRO A N 1
ATOM 3877 C CA . PRO A 1 459 ? 77.068 33.247 -63.196 1.00 69.75 459 PRO A CA 1
ATOM 3878 C C . PRO A 1 459 ? 78.282 34.035 -62.689 1.00 69.75 459 PRO A C 1
ATOM 3880 O O . PRO A 1 459 ? 79.268 34.175 -63.418 1.00 69.75 459 PRO A O 1
ATOM 3883 N N . GLN A 1 460 ? 78.245 34.525 -61.446 1.00 68.19 460 GLN A N 1
ATOM 3884 C CA . GLN A 1 460 ? 79.378 35.219 -60.826 1.00 68.19 460 GLN A CA 1
ATOM 3885 C C . GLN A 1 460 ? 80.529 34.247 -60.548 1.00 68.19 460 GLN A C 1
ATOM 3887 O O . GLN A 1 460 ? 81.672 34.532 -60.909 1.00 68.19 460 GLN A O 1
ATOM 3892 N N . LEU A 1 461 ? 80.229 33.055 -60.023 1.00 64.62 461 LEU A N 1
ATOM 3893 C CA . LEU A 1 461 ? 81.211 31.976 -59.856 1.00 64.62 461 LEU A CA 1
ATOM 3894 C C . LEU A 1 461 ? 81.841 31.555 -61.191 1.00 64.62 461 LEU A C 1
ATOM 3896 O O . LEU A 1 461 ? 83.053 31.337 -61.270 1.00 64.62 461 LEU A O 1
ATOM 3900 N N . LYS A 1 462 ? 81.047 31.500 -62.269 1.00 69.88 462 LYS A N 1
ATOM 3901 C CA . LYS A 1 462 ? 81.556 31.207 -63.617 1.00 69.88 462 LYS A CA 1
ATOM 3902 C C . LYS A 1 462 ? 82.521 32.290 -64.118 1.00 69.88 462 LYS A C 1
ATOM 3904 O O . LYS A 1 462 ? 83.597 31.944 -64.602 1.00 69.88 462 LYS A O 1
ATOM 3909 N N . LYS A 1 463 ? 82.196 33.576 -63.924 1.00 67.38 463 LYS A N 1
ATOM 3910 C CA . LYS A 1 463 ? 83.102 34.700 -64.238 1.00 67.38 463 LYS A CA 1
ATOM 3911 C C . LYS A 1 463 ? 84.410 34.638 -63.445 1.00 67.38 463 LYS A C 1
ATOM 3913 O O . LYS A 1 463 ? 85.476 34.834 -64.019 1.00 67.38 463 LYS A O 1
ATOM 3918 N N . ILE A 1 464 ? 84.357 34.324 -62.149 1.00 67.50 464 ILE A N 1
ATOM 3919 C CA . ILE A 1 464 ? 85.561 34.165 -61.314 1.00 67.50 464 ILE A CA 1
ATOM 3920 C C . ILE A 1 464 ? 86.442 33.022 -61.838 1.00 67.50 464 ILE A C 1
ATOM 3922 O O . ILE A 1 464 ? 87.659 33.176 -61.933 1.00 67.50 464 ILE A O 1
ATOM 3926 N N . LYS A 1 465 ? 85.843 31.892 -62.233 1.00 69.88 465 LYS A N 1
ATOM 3927 C CA . LYS A 1 465 ? 86.571 30.758 -62.821 1.00 69.88 465 LYS A CA 1
ATOM 3928 C C . LYS A 1 465 ? 87.245 31.121 -64.146 1.00 69.88 465 LYS A C 1
ATOM 3930 O O . LYS A 1 465 ? 88.377 30.705 -64.376 1.00 69.88 465 LYS A O 1
ATOM 3935 N N . GLU A 1 466 ? 86.577 31.887 -65.004 1.00 71.06 466 GLU A N 1
ATOM 3936 C CA . GLU A 1 466 ? 87.160 32.379 -66.260 1.00 71.06 466 GLU A CA 1
ATOM 3937 C C . GLU A 1 466 ? 88.348 33.312 -66.000 1.00 71.06 466 GLU A C 1
ATOM 3939 O O . GLU A 1 466 ? 89.405 33.123 -66.600 1.00 71.06 466 GLU A O 1
ATOM 3944 N N . ILE A 1 467 ? 88.225 34.233 -65.038 1.00 69.56 467 ILE A N 1
ATOM 3945 C CA . ILE A 1 467 ? 89.332 35.093 -64.592 1.00 69.56 467 ILE A CA 1
ATOM 3946 C C . ILE A 1 467 ? 90.505 34.245 -64.077 1.00 69.56 467 ILE A C 1
ATOM 3948 O O . ILE A 1 467 ? 91.645 34.463 -64.482 1.00 69.56 467 ILE A O 1
ATOM 3952 N N . LEU A 1 468 ? 90.243 33.254 -63.219 1.00 66.81 468 LEU A N 1
ATOM 3953 C CA . LEU A 1 468 ? 91.273 32.353 -62.688 1.00 66.81 468 LEU A CA 1
ATOM 3954 C C . LEU A 1 468 ? 91.966 31.542 -63.786 1.00 66.81 468 LEU A C 1
ATOM 3956 O O . LEU A 1 468 ? 93.184 31.391 -63.745 1.00 66.81 468 LEU A O 1
ATOM 3960 N N . ASN A 1 469 ? 91.221 31.050 -64.777 1.00 75.50 469 ASN A N 1
ATOM 3961 C CA . ASN A 1 469 ? 91.797 30.349 -65.923 1.00 75.50 469 ASN A CA 1
ATOM 3962 C C . ASN A 1 469 ? 92.671 31.274 -66.776 1.00 75.50 469 ASN A C 1
ATOM 3964 O O . ASN A 1 469 ? 93.747 30.865 -67.207 1.00 75.50 469 ASN A O 1
ATOM 3968 N N . ASP A 1 470 ? 92.247 32.518 -66.989 1.00 76.25 470 ASP A N 1
ATOM 3969 C CA . ASP A 1 470 ? 93.035 33.503 -67.732 1.00 76.25 470 ASP A CA 1
ATOM 3970 C C . ASP A 1 470 ? 94.346 33.835 -66.995 1.00 76.25 470 ASP A C 1
ATOM 3972 O O . ASP A 1 470 ? 95.425 33.869 -67.595 1.00 76.25 470 ASP A O 1
ATOM 3976 N N . TYR A 1 471 ? 94.291 33.970 -65.665 1.00 75.69 471 TYR A N 1
ATOM 3977 C CA . TYR A 1 471 ? 95.488 34.088 -64.829 1.00 75.69 471 TYR A CA 1
ATOM 3978 C C . TYR A 1 471 ? 96.354 32.827 -64.853 1.00 75.69 471 TYR A C 1
ATOM 3980 O O . TYR A 1 471 ? 97.573 32.945 -64.944 1.00 75.69 471 TYR A O 1
ATOM 3988 N N . TYR A 1 472 ? 95.768 31.631 -64.826 1.00 76.25 472 TYR A N 1
ATOM 3989 C CA . TYR A 1 472 ? 96.509 30.374 -64.931 1.00 76.25 472 TYR A CA 1
ATOM 3990 C C . TYR A 1 472 ? 97.270 30.277 -66.257 1.00 76.25 472 TYR A C 1
ATOM 3992 O O . TYR A 1 472 ? 98.453 29.942 -66.264 1.00 76.25 472 TYR A O 1
ATOM 4000 N N . ILE A 1 473 ? 96.632 30.640 -67.373 1.00 79.06 473 ILE A N 1
ATOM 4001 C CA . ILE A 1 473 ? 97.273 30.686 -68.693 1.00 79.06 473 ILE A CA 1
ATOM 4002 C C . ILE A 1 473 ? 98.415 31.708 -68.694 1.00 79.06 473 ILE A C 1
ATOM 4004 O O . ILE A 1 473 ? 99.509 31.397 -69.165 1.00 79.06 473 ILE A O 1
ATOM 4008 N N . LYS A 1 474 ? 98.207 32.902 -68.123 1.00 77.12 474 LYS A N 1
ATOM 4009 C CA . LYS A 1 474 ? 99.262 33.920 -67.977 1.00 77.12 474 LYS A CA 1
ATOM 4010 C C . LYS A 1 474 ? 100.429 33.424 -67.120 1.00 77.12 474 LYS A C 1
ATOM 4012 O O . LYS A 1 474 ? 101.576 33.616 -67.509 1.00 77.12 474 LYS A O 1
ATOM 4017 N N . ILE A 1 475 ? 100.159 32.734 -66.012 1.00 72.69 475 ILE A N 1
ATOM 4018 C CA . ILE A 1 475 ? 101.179 32.120 -65.148 1.00 72.69 475 ILE A CA 1
ATOM 4019 C C . ILE A 1 475 ? 101.938 31.023 -65.896 1.00 72.69 475 ILE A C 1
ATOM 4021 O O . ILE A 1 475 ? 103.158 30.972 -65.795 1.00 72.69 475 ILE A O 1
ATOM 4025 N N . GLN A 1 476 ? 101.262 30.177 -66.677 1.00 72.19 476 GLN A N 1
ATOM 4026 C CA . GLN A 1 476 ? 101.926 29.166 -67.507 1.00 72.19 476 GLN A CA 1
ATOM 4027 C C . GLN A 1 476 ? 102.800 29.799 -68.589 1.00 72.19 476 GLN A C 1
ATOM 4029 O O . GLN A 1 476 ? 103.885 29.302 -68.867 1.00 72.19 476 GLN A O 1
ATOM 4034 N N . LYS A 1 477 ? 102.369 30.927 -69.160 1.00 76.31 477 LYS A N 1
ATOM 4035 C CA . LYS A 1 477 ? 103.164 31.690 -70.125 1.00 76.31 477 LYS A CA 1
ATOM 4036 C C . LYS A 1 477 ? 104.427 32.258 -69.478 1.00 76.31 477 LYS A C 1
ATOM 4038 O O . LYS A 1 477 ? 105.510 32.041 -69.998 1.00 76.31 477 LYS A O 1
ATOM 4043 N N . ILE A 1 478 ? 104.297 32.865 -68.295 1.00 73.31 478 ILE A N 1
ATOM 4044 C CA . ILE A 1 478 ? 105.436 33.330 -67.488 1.00 73.31 478 ILE A CA 1
ATOM 4045 C C . ILE A 1 478 ? 106.348 32.158 -67.111 1.00 73.31 478 ILE A C 1
ATOM 4047 O O . ILE A 1 478 ? 107.562 32.267 -67.227 1.00 73.31 478 ILE A O 1
ATOM 4051 N N . LYS A 1 479 ? 105.786 31.023 -66.685 1.00 68.81 479 LYS A N 1
ATOM 4052 C CA . LYS A 1 479 ? 106.544 29.814 -66.348 1.00 68.81 479 LYS A CA 1
ATOM 4053 C C . LYS A 1 479 ? 107.338 29.317 -67.554 1.00 68.81 479 LYS A C 1
ATOM 4055 O O . LYS A 1 479 ? 108.519 29.036 -67.404 1.00 68.81 479 LYS A O 1
ATOM 4060 N N . ASN A 1 480 ? 106.717 29.241 -68.728 1.00 74.19 480 ASN A N 1
ATOM 4061 C CA . ASN A 1 480 ? 107.392 28.845 -69.959 1.00 74.19 480 ASN A CA 1
ATOM 4062 C C . ASN A 1 480 ? 108.480 29.856 -70.336 1.00 74.19 480 ASN A C 1
ATOM 4064 O O . ASN A 1 480 ? 109.603 29.441 -70.589 1.00 74.19 480 ASN A O 1
ATOM 4068 N N . ASP A 1 481 ? 108.211 31.162 -70.279 1.00 71.00 481 ASP A N 1
ATOM 4069 C CA . ASP A 1 481 ? 109.211 32.208 -70.546 1.00 71.00 481 ASP A CA 1
ATOM 4070 C C . ASP A 1 481 ? 110.403 32.137 -69.573 1.00 71.00 481 ASP A C 1
ATOM 4072 O O . ASP A 1 481 ? 111.543 32.375 -69.970 1.00 71.00 481 ASP A O 1
ATOM 4076 N N . VAL A 1 482 ? 110.161 31.780 -68.306 1.00 66.00 482 VAL A N 1
ATOM 4077 C CA . VAL A 1 482 ? 111.207 31.542 -67.298 1.00 66.00 482 VAL A CA 1
ATOM 4078 C C . VAL A 1 482 ? 111.995 30.269 -67.608 1.00 66.00 482 VAL A C 1
ATOM 4080 O O . VAL A 1 482 ? 113.220 30.314 -67.582 1.00 66.00 482 VAL A O 1
ATOM 4083 N N . PHE A 1 483 ? 111.327 29.161 -67.946 1.00 62.62 483 PHE A N 1
ATOM 4084 C CA . PHE A 1 483 ? 111.990 27.914 -68.353 1.00 62.62 483 PHE A CA 1
ATOM 4085 C C . PHE A 1 483 ? 112.868 28.119 -69.595 1.00 62.62 483 PHE A C 1
ATOM 4087 O O . PHE A 1 483 ? 114.016 27.702 -69.597 1.00 62.62 483 PHE A O 1
ATOM 4094 N N . THR A 1 484 ? 112.379 28.857 -70.595 1.00 65.50 484 THR A N 1
ATOM 4095 C CA . THR A 1 484 ? 113.125 29.144 -71.838 1.00 65.50 484 THR A CA 1
ATOM 4096 C C . THR A 1 484 ? 114.338 30.063 -71.623 1.00 65.50 484 THR A C 1
ATOM 4098 O O . THR A 1 484 ? 115.159 30.199 -72.519 1.00 65.50 484 THR A O 1
ATOM 4101 N N . ARG A 1 485 ? 114.430 30.753 -70.476 1.00 61.09 485 ARG A N 1
ATOM 4102 C CA . ARG A 1 485 ? 115.576 31.604 -70.099 1.00 61.09 485 ARG A CA 1
ATOM 4103 C C . ARG A 1 485 ? 116.542 30.931 -69.117 1.00 61.09 485 ARG A C 1
ATOM 4105 O O . ARG A 1 485 ? 117.563 31.535 -68.795 1.00 61.09 485 ARG A O 1
ATOM 4112 N N . LEU A 1 486 ? 116.172 29.772 -68.573 1.00 52.88 486 LEU A N 1
ATOM 4113 C CA . LEU A 1 486 ? 116.987 28.985 -67.644 1.00 52.88 486 LEU A CA 1
ATOM 4114 C C . LEU A 1 486 ? 117.696 27.801 -68.331 1.00 52.88 486 LEU A C 1
ATOM 4116 O O . LEU A 1 486 ? 118.654 27.295 -67.749 1.00 52.88 486 LEU A O 1
ATOM 4120 N N . ASP A 1 487 ? 117.253 27.409 -69.533 1.00 47.28 487 ASP A N 1
ATOM 4121 C CA . ASP A 1 487 ? 118.031 26.657 -70.537 1.00 47.28 487 ASP A CA 1
ATOM 4122 C C . ASP A 1 487 ? 118.883 27.617 -71.390 1.00 47.28 487 ASP A C 1
ATOM 4124 O O . ASP A 1 487 ? 119.984 27.202 -71.829 1.00 47.28 487 ASP A O 1
#

Solvent-accessible surface area (backbone atoms only — not comparable to full-atom values): 27320 Å² total; per-residue (Å²): 84,54,80,46,90,56,62,54,86,90,37,74,77,50,78,58,73,50,77,66,54,51,49,53,54,49,53,53,53,50,48,43,59,76,67,68,54,55,70,65,59,56,47,53,52,52,40,64,71,66,76,54,49,75,62,43,56,51,48,51,52,50,49,55,52,52,49,52,50,47,42,60,63,53,61,52,53,66,52,71,75,81,56,91,68,49,56,72,45,53,53,42,50,49,43,43,45,54,41,46,49,50,52,43,49,27,44,50,22,48,49,50,43,51,54,56,49,44,74,75,70,62,86,55,69,72,58,54,55,50,47,53,53,43,53,53,48,44,53,54,42,53,53,50,46,58,72,65,65,59,80,55,59,78,80,87,47,74,86,73,33,64,64,58,49,46,50,56,48,39,52,62,62,42,49,39,29,32,56,73,62,80,58,72,84,50,56,55,28,42,71,51,36,53,52,48,54,51,48,49,52,54,40,54,60,49,49,76,71,52,84,83,74,98,60,86,87,75,45,52,47,40,44,46,60,58,52,51,52,45,38,75,72,39,59,92,46,40,61,33,51,49,33,49,54,52,50,36,36,77,68,57,33,35,40,85,40,70,84,89,70,81,75,51,72,67,57,52,51,50,37,52,49,52,50,48,65,59,49,51,58,48,53,52,51,51,51,52,64,61,40,44,66,61,63,58,49,56,71,78,43,66,65,78,85,66,88,50,80,75,51,60,78,60,45,71,74,47,56,66,83,56,34,52,55,52,50,53,53,52,52,52,54,26,49,52,50,53,49,56,67,62,52,72,82,59,90,46,72,69,61,50,52,53,53,52,50,52,56,51,49,51,53,51,56,52,50,53,43,51,50,55,53,48,53,52,60,58,60,52,41,80,62,36,70,95,51,48,71,73,52,49,65,55,52,54,43,47,54,52,44,54,51,48,54,52,52,50,52,51,51,51,52,53,49,53,51,51,52,53,54,51,50,54,49,51,54,52,50,52,52,52,49,52,50,51,50,56,50,51,51,52,49,50,53,49,52,52,53,51,50,46,45,58,69,61,50,48,57,50,55,50,53,52,50,52,53,52,49,54,50,49,54,51,50,50,50,52,50,48,58,49,51,70,71,74,111

Organism: NCBI:txid412755

Secondary structure (DSSP, 8-state):
--SSS--BTTBS--PPPPHHHHHHHHHHHHHHHHTT--HHHHHHHHHHHTT--HHHHHHHHHHHHHHHHHIIIIITGGGSSSS--SSTTHHHHHHHHHHHHHHHHHHHHHHHHHHHHHHHH---HHHHHHHHHHHHHHHHHHHHHHHH---PPP--SGGG-HHHHHHHHHHHH--EEEE----HHHHTSHHHHHHHHHHHHHHHHHHTT-----S----EEEHHHHHHHHHHHHGGGHHHHHHHHHHHHHTTSEEE--TT----HHHHHHHHHHHHHHHHHHHHHHHHHHTHHHHHHTTTT--TTSS----HHHHTTS-HHHHHHHHHHHHHHHHHHHHHHHHTT---HHHHHHHHHHHHHHHHHHHHHHHHHHHHHHHHHHHHTT-GGGGHHHHHHHHHHHHHHHHHHHHHHHHHHHHHHHHHHHHHHHHHHHHHHHHHHHHHHHHHHHHHIIIIIHHHHHHHHHHHHHHHHHHHHHHHHHHHHH-

Foldseek 3Di:
DALFDDAQVNHQAAAADDPVRLVVLLVVLVVCVVVVHDPVVSVVSLCVSLVDDPSSLVVLVVSLVLVVVCCVPQVVVLCVPPDDNQAALVLSLVRNLVRLVRLLNRLVSSLNNLVSVCVSPPDDVVSVVSNVSSVVSNVSSVVVNVSSPDHHDDPPDQLSDPLNLLLVLLVLVQAKKWQPDDPPSCCVHPVVVVLVVQLVVVLVVVVVVDDDDPDPSTRMGTSVSSLVVVCVVPVVCSSNVSSVVVSCDSVVSIDGDRDPDDDDPVSVVSSLVVVLVVVQVVLLVLLCVLCVVVVVCLVVLPPPPDPCPVPVVVLSPDDCLRSLLVSLVSSLVSLVVVLVVVCVPDLDPVVLVVSLVVSLVVLVSVLVSLVVSLVSLVVSLVSNPPNSCSCVVVNVSSVVSSVVSVVSSVVSVVVSVVVVVVSVVVVVVVVVVVVVVVVVVVVVVVVVVVVCCVVPVVVVVVVVVVVVVVVVVVVVVVVVVVVVVVD

Sequence (487 aa):
MNFSNNTFNDTREIYGFTKNEILEIKENLMKLKSENAEDTKVNDYIKSKLQFSSITLELYLKYIKNLKNFIGIYLKSSLISGINSESKFLNLKTELLDELKLISDNLQNLSSNIRNIKRITRNFVVLDDSLSIIENLLEKSNKQISEINHSGKEIKTEFDDKIYLWVEINRIKNLNFKLNGIPSNLEDWNEIKELTDFINAINDSLSKKRKKDKKEEILTFHFNEIYEFFLSKNERRIKFYSDLIYLLYLNKIFEAYQGDEFINILERKEITQNLKNFIRPLVNQLIEENLQDVFREFKDLDLKEKDVNFRFKELKNEKISIFLPKIVDYYILGLERKFQEKIHDVNEAEKFEEIANYYYNKIEIFSSKIDAVEDWVLSIESYLSPYESITASLKKIFSNVSSEIFRRKNEYLDFIKTVKDEELRIQLREYVTGKITEVNEFIRVYEDEASIIIKEEFPQLKKIKEILNDYYIKIQKIKNDVFTRLD

Radius of gyration: 47.11 Å; Cα contacts (8 Å, |Δi|>4): 314; chains: 1; bounding box: 146×73×130 Å

pLDDT: mean 81.18, std 12.34, range [40.66, 95.38]

Mean predicted aligned error: 13.39 Å